Protein AF-A0A5B8N002-F1 (afdb_monomer)

Organism: NCBI:txid1764295

Radius of gyration: 52.12 Å; Cα contacts (8 Å, |Δi|>4): 405; chains: 1; bounding box: 71×88×176 Å

Structure (mmCIF, N/CA/C/O backbone):
data_AF-A0A5B8N002-F1
#
_entry.id   AF-A0A5B8N002-F1
#
loop_
_atom_site.group_PDB
_atom_site.id
_atom_site.type_symbol
_atom_site.label_atom_id
_atom_site.label_alt_id
_atom_site.label_comp_id
_atom_site.label_asym_id
_atom_site.label_entity_id
_atom_site.label_seq_id
_atom_site.pdbx_PDB_ins_code
_atom_site.Cartn_x
_atom_site.Cartn_y
_atom_site.Cartn_z
_atom_site.occupancy
_atom_site.B_iso_or_equiv
_atom_site.auth_seq_id
_atom_site.auth_comp_id
_atom_site.auth_asym_id
_atom_site.auth_atom_id
_atom_site.pdbx_PDB_model_num
ATOM 1 N N . MET A 1 1 ? 6.217 -33.544 -1.790 1.00 34.00 1 MET A N 1
ATOM 2 C CA . MET A 1 1 ? 5.899 -34.114 -0.465 1.00 34.00 1 MET A CA 1
ATOM 3 C C . MET A 1 1 ? 5.416 -32.989 0.432 1.00 34.00 1 MET A C 1
ATOM 5 O O . MET A 1 1 ? 6.091 -31.974 0.515 1.00 34.00 1 MET A O 1
ATOM 9 N N . ARG A 1 2 ? 4.205 -33.131 0.981 1.00 31.27 2 ARG A N 1
ATOM 10 C CA . ARG A 1 2 ? 3.666 -32.315 2.084 1.00 31.27 2 ARG A CA 1
ATOM 11 C C . ARG A 1 2 ? 4.264 -32.797 3.419 1.00 31.27 2 ARG A C 1
ATOM 13 O O . ARG A 1 2 ? 4.851 -33.874 3.424 1.00 31.27 2 ARG A O 1
ATOM 20 N N . PHE A 1 3 ? 3.956 -32.050 4.488 1.00 23.59 3 PHE A N 1
ATOM 21 C CA . PHE A 1 3 ? 4.161 -32.322 5.928 1.00 23.59 3 PHE A CA 1
ATOM 22 C C . PHE A 1 3 ? 5.496 -31.807 6.492 1.00 23.59 3 PHE A C 1
ATOM 24 O O . PHE A 1 3 ? 6.504 -31.888 5.807 1.00 23.59 3 PHE A O 1
ATOM 31 N N . ALA A 1 4 ? 5.596 -31.263 7.709 1.00 26.45 4 ALA A N 1
ATOM 32 C CA . ALA A 1 4 ? 4.639 -30.821 8.732 1.00 26.45 4 ALA A CA 1
ATOM 33 C C . ALA A 1 4 ? 5.404 -29.876 9.690 1.00 26.45 4 ALA A C 1
ATOM 35 O O . ALA A 1 4 ? 6.613 -30.018 9.849 1.00 26.45 4 ALA A O 1
ATOM 36 N N . PHE A 1 5 ? 4.707 -28.921 10.308 1.00 27.31 5 PHE A N 1
ATOM 37 C CA . PHE A 1 5 ? 5.221 -28.111 11.418 1.00 27.31 5 PHE A CA 1
ATOM 38 C C . PHE A 1 5 ? 5.089 -28.916 12.723 1.00 27.31 5 PHE A C 1
ATOM 40 O O . PHE A 1 5 ? 3.996 -29.406 13.006 1.00 27.31 5 PHE A O 1
ATOM 47 N N . MET A 1 6 ? 6.158 -29.015 13.515 1.00 28.42 6 MET A N 1
ATOM 48 C CA . MET A 1 6 ? 6.091 -29.274 14.959 1.00 28.42 6 MET A CA 1
ATOM 49 C C . MET A 1 6 ? 7.160 -28.457 15.691 1.00 28.42 6 MET A C 1
ATOM 51 O O . MET A 1 6 ? 8.273 -28.280 15.200 1.00 28.42 6 MET A O 1
ATOM 55 N N . GLU A 1 7 ? 6.743 -27.935 16.839 1.00 32.84 7 GLU A N 1
ATOM 56 C CA . GLU A 1 7 ? 7.468 -27.116 17.808 1.00 32.84 7 GLU A CA 1
ATOM 57 C C . GLU A 1 7 ? 8.385 -27.959 18.720 1.00 32.84 7 GLU A C 1
ATOM 59 O O . GLU A 1 7 ? 8.072 -29.113 19.000 1.00 32.84 7 GLU A O 1
ATOM 64 N N . GLY A 1 8 ? 9.420 -27.317 19.285 1.00 28.67 8 GLY A N 1
ATOM 65 C CA . GLY A 1 8 ? 9.827 -27.527 20.687 1.00 28.67 8 GLY A CA 1
ATOM 66 C C . GLY A 1 8 ? 11.218 -28.121 20.978 1.00 28.67 8 GLY A C 1
ATOM 67 O O . GLY A 1 8 ? 11.490 -29.250 20.601 1.00 28.67 8 GLY A O 1
ATOM 68 N N . GLY A 1 9 ? 12.024 -27.372 21.751 1.00 27.53 9 GLY A N 1
ATOM 69 C CA . GLY A 1 9 ? 12.661 -27.845 23.000 1.00 27.53 9 GLY A CA 1
ATOM 70 C C . GLY A 1 9 ? 13.941 -28.705 22.976 1.00 27.53 9 GLY A C 1
ATOM 71 O O . GLY A 1 9 ? 13.901 -29.857 22.576 1.00 27.53 9 GLY A O 1
ATOM 72 N N . ASP A 1 10 ? 15.008 -28.115 23.533 1.00 31.02 10 ASP A N 1
ATOM 73 C CA . ASP A 1 10 ? 16.087 -28.628 24.411 1.00 31.02 10 ASP A CA 1
ATOM 74 C C . ASP A 1 10 ? 16.967 -29.871 24.102 1.00 31.02 10 ASP A C 1
ATOM 76 O O . ASP A 1 10 ? 16.504 -30.987 23.900 1.00 31.02 10 ASP A O 1
ATOM 80 N N . LEU A 1 11 ? 18.285 -29.594 24.189 1.00 32.84 11 LEU A N 1
ATOM 81 C CA . LEU A 1 11 ? 19.463 -30.371 24.642 1.00 32.84 11 LEU A CA 1
ATOM 82 C C . LEU A 1 11 ? 19.447 -31.918 24.642 1.00 32.84 11 LEU A C 1
ATOM 84 O O . LEU A 1 11 ? 18.766 -32.526 25.457 1.00 32.84 11 LEU A O 1
ATOM 88 N N . GLU A 1 12 ? 20.381 -32.533 23.896 1.00 31.81 12 GLU A N 1
ATOM 89 C CA . GLU A 1 12 ? 21.581 -33.222 24.438 1.00 31.81 12 GLU A CA 1
ATOM 90 C C . GLU A 1 12 ? 22.532 -33.742 23.327 1.00 31.81 12 GLU A C 1
ATOM 92 O O . GLU A 1 12 ? 22.174 -33.824 22.152 1.00 31.81 12 GLU A O 1
ATOM 97 N N . ASP A 1 13 ? 23.778 -34.017 23.734 1.00 35.78 13 ASP A N 1
ATOM 98 C CA . ASP A 1 13 ? 24.996 -34.330 22.969 1.00 35.78 13 ASP A CA 1
ATOM 99 C C . ASP A 1 13 ? 24.996 -35.637 22.143 1.00 35.78 13 ASP A C 1
ATOM 101 O O . ASP A 1 13 ? 24.411 -36.648 22.524 1.00 35.78 13 ASP A O 1
ATOM 105 N N . GLY A 1 14 ? 25.814 -35.674 21.075 1.00 30.66 14 GLY A N 1
ATOM 106 C CA . GLY A 1 14 ? 26.264 -36.935 20.460 1.00 30.66 14 GLY A CA 1
ATOM 107 C C . GLY A 1 14 ? 26.879 -36.815 19.058 1.00 30.66 14 GLY A C 1
ATOM 108 O O . GLY A 1 14 ? 26.184 -36.565 18.082 1.00 30.66 14 GLY A O 1
ATOM 109 N N . LYS A 1 15 ? 28.198 -37.032 18.957 1.00 35.03 15 LYS A N 1
ATOM 110 C CA . LYS A 1 15 ? 29.024 -37.059 17.730 1.00 35.03 15 LYS A CA 1
ATOM 111 C C . LYS A 1 15 ? 28.633 -38.188 16.758 1.00 35.03 15 LYS A C 1
ATOM 113 O O . LYS A 1 15 ? 28.525 -39.321 17.200 1.00 35.03 15 LYS A O 1
ATOM 118 N N . GLU A 1 16 ? 28.613 -37.918 15.447 1.00 31.89 16 GLU A N 1
ATOM 119 C CA . GLU A 1 16 ? 29.552 -38.482 14.447 1.00 31.89 16 GLU A CA 1
ATOM 120 C C . GLU A 1 16 ? 29.257 -38.015 13.005 1.00 31.89 16 GLU A C 1
ATOM 122 O O . GLU A 1 16 ? 28.157 -37.609 12.644 1.00 31.89 16 GLU A O 1
ATOM 127 N N . SER A 1 17 ? 30.316 -38.013 12.198 1.00 33.34 17 SER A N 1
ATOM 128 C CA . SER A 1 17 ? 30.465 -37.430 10.863 1.00 33.34 17 SER A CA 1
ATOM 129 C C . SER A 1 17 ? 29.854 -38.248 9.716 1.00 33.34 17 SER A C 1
ATOM 131 O O . SER A 1 17 ? 29.983 -39.468 9.726 1.00 33.34 17 SER A O 1
ATOM 133 N N . THR A 1 18 ? 29.381 -37.593 8.641 1.00 31.42 18 THR A N 1
ATOM 134 C CA . THR A 1 18 ? 29.908 -37.744 7.254 1.00 31.42 18 THR A CA 1
ATOM 135 C C . THR A 1 18 ? 29.161 -36.887 6.204 1.00 31.42 18 THR A C 1
ATOM 137 O O . THR A 1 18 ? 27.943 -36.896 6.095 1.00 31.42 18 THR A O 1
ATOM 140 N N . SER A 1 19 ? 29.958 -36.164 5.404 1.00 31.11 19 SER A N 1
ATOM 141 C CA . SER A 1 19 ? 29.782 -35.752 3.992 1.00 31.11 19 SER A CA 1
ATOM 142 C C . SER A 1 19 ? 28.485 -35.083 3.471 1.00 31.11 19 SER A C 1
ATOM 144 O O . SER A 1 19 ? 27.530 -35.744 3.085 1.00 31.11 19 SER A O 1
ATOM 146 N N . GLY A 1 20 ? 28.589 -33.774 3.191 1.00 31.12 20 GLY A N 1
ATOM 147 C CA . GLY A 1 20 ? 28.638 -33.267 1.805 1.00 31.12 20 GLY A CA 1
ATOM 148 C C . GLY A 1 20 ? 27.336 -32.943 1.051 1.00 31.12 20 GLY A C 1
ATOM 149 O O . GLY A 1 20 ? 26.877 -33.755 0.254 1.00 31.12 20 GLY A O 1
ATOM 150 N N . ARG A 1 21 ? 26.859 -31.689 1.166 1.00 32.09 21 ARG A N 1
ATOM 151 C CA . ARG A 1 21 ? 26.373 -30.780 0.085 1.00 32.09 21 ARG A CA 1
ATOM 152 C C . ARG A 1 21 ? 25.962 -29.423 0.701 1.00 32.09 21 ARG A C 1
ATOM 154 O O . ARG A 1 21 ? 25.448 -29.422 1.815 1.00 32.09 21 ARG A O 1
ATOM 161 N N . PRO A 1 22 ? 26.177 -28.273 0.031 1.00 35.25 22 PRO A N 1
ATOM 162 C CA . PRO A 1 22 ? 25.947 -26.964 0.641 1.00 35.25 22 PRO A CA 1
ATOM 163 C C . PRO A 1 22 ? 24.453 -26.614 0.650 1.00 35.25 22 PRO A C 1
ATOM 165 O O . PRO A 1 22 ? 23.817 -26.517 -0.401 1.00 35.25 22 PRO A O 1
ATOM 168 N N . ALA A 1 23 ? 23.900 -26.421 1.846 1.00 35.56 23 ALA A N 1
ATOM 169 C CA . ALA A 1 23 ? 22.591 -25.820 2.055 1.00 35.56 23 ALA A CA 1
ATOM 170 C C . ALA A 1 23 ? 22.709 -24.295 1.893 1.00 35.56 23 ALA A C 1
ATOM 172 O O . ALA A 1 23 ? 23.536 -23.659 2.542 1.00 35.56 23 ALA A O 1
ATOM 173 N N . TYR A 1 24 ? 21.896 -23.707 1.015 1.00 39.19 24 TYR A N 1
ATOM 174 C CA . TYR A 1 24 ? 21.648 -22.267 1.032 1.00 39.19 24 TYR A CA 1
ATOM 175 C C . TYR A 1 24 ? 20.737 -21.965 2.224 1.00 39.19 24 TYR A C 1
ATOM 177 O O . TYR A 1 24 ? 19.593 -22.419 2.256 1.00 39.19 24 TYR A O 1
ATOM 185 N N . GLU A 1 25 ? 21.250 -21.215 3.196 1.00 34.81 25 GLU A N 1
ATOM 186 C CA . GLU A 1 25 ? 20.459 -20.712 4.315 1.00 34.81 25 GLU A CA 1
ATOM 187 C C . GLU A 1 25 ? 19.407 -19.697 3.829 1.00 34.81 25 GLU A C 1
ATOM 189 O O . GLU A 1 25 ? 19.720 -18.810 3.023 1.00 34.81 25 GLU A O 1
ATOM 194 N N . PRO A 1 26 ? 18.154 -19.779 4.308 1.00 35.16 26 PRO A N 1
ATOM 195 C CA . PRO A 1 26 ? 17.183 -18.715 4.118 1.00 35.16 26 PRO A CA 1
ATOM 196 C C . PRO A 1 26 ? 17.608 -17.473 4.913 1.00 35.16 26 PRO A C 1
ATOM 198 O O . PRO A 1 26 ? 17.851 -17.521 6.115 1.00 35.16 26 PRO A O 1
ATOM 201 N N . PHE A 1 27 ? 17.680 -16.342 4.216 1.00 39.09 27 PHE A N 1
ATOM 202 C CA . PHE A 1 27 ? 18.045 -15.037 4.762 1.00 39.09 27 PHE A CA 1
ATOM 203 C C . PHE A 1 27 ? 17.008 -14.581 5.811 1.00 39.09 27 PHE A C 1
ATOM 205 O O . PHE A 1 27 ? 15.900 -14.174 5.456 1.00 39.09 27 PHE A O 1
ATOM 212 N N . VAL A 1 28 ? 17.361 -14.628 7.101 1.00 32.41 28 VAL A N 1
ATOM 213 C CA . VAL A 1 28 ? 16.578 -14.059 8.212 1.00 32.41 28 VAL A CA 1
ATOM 214 C C . VAL A 1 28 ? 17.364 -12.885 8.795 1.00 32.41 28 VAL A C 1
ATOM 216 O O . VAL A 1 28 ? 18.458 -13.066 9.318 1.00 32.41 28 VAL A O 1
ATOM 219 N N . PHE A 1 29 ? 16.821 -11.668 8.706 1.00 41.75 29 PHE A N 1
ATOM 220 C CA . PHE A 1 29 ? 17.367 -10.510 9.417 1.00 41.75 29 PHE A CA 1
ATOM 221 C C . PHE A 1 29 ? 16.562 -10.254 10.689 1.00 41.75 29 PHE A C 1
ATOM 223 O O . PHE A 1 29 ? 15.415 -9.813 10.625 1.00 41.75 29 PHE A O 1
ATOM 230 N N . THR A 1 30 ? 17.194 -10.464 11.840 1.00 33.59 30 THR A N 1
ATOM 231 C CA . THR A 1 30 ? 16.801 -9.849 13.110 1.00 33.59 30 THR A CA 1
ATOM 232 C C . THR A 1 30 ? 17.350 -8.424 13.155 1.00 33.59 30 THR A C 1
ATOM 234 O O . THR A 1 30 ? 18.553 -8.204 13.000 1.00 33.59 30 THR A O 1
ATOM 237 N N . VAL A 1 31 ? 16.470 -7.443 13.350 1.00 34.72 31 VAL A N 1
ATOM 238 C CA . VAL A 1 31 ? 16.859 -6.061 13.650 1.00 34.72 31 VAL A CA 1
ATOM 239 C C . VAL A 1 31 ? 17.322 -6.035 15.105 1.00 34.72 31 VAL A C 1
ATOM 241 O O . VAL A 1 31 ? 16.507 -6.173 16.009 1.00 34.72 31 VAL A O 1
ATOM 244 N N . GLY A 1 32 ? 18.633 -5.925 15.321 1.00 30.08 32 GLY A N 1
ATOM 245 C CA . GLY A 1 32 ? 19.206 -5.727 16.649 1.00 30.08 32 GLY A CA 1
ATOM 246 C C . GLY A 1 32 ? 18.945 -4.307 17.144 1.00 30.08 32 GLY A C 1
ATOM 247 O O . GLY A 1 32 ? 19.257 -3.337 16.451 1.00 30.08 32 GLY A O 1
ATOM 248 N N . GLU A 1 33 ? 18.371 -4.206 18.338 1.00 38.38 33 GLU A N 1
ATOM 249 C CA . GLU A 1 33 ? 18.335 -2.989 19.142 1.00 38.38 33 GLU A CA 1
ATOM 250 C C . GLU A 1 33 ? 19.767 -2.574 19.502 1.00 38.38 33 GLU A C 1
ATOM 252 O O . GLU A 1 33 ? 20.603 -3.411 19.844 1.00 38.38 33 GLU A O 1
ATOM 257 N N . ASN A 1 34 ? 20.059 -1.278 19.407 1.00 39.09 34 ASN A N 1
ATOM 258 C CA . ASN A 1 34 ? 21.349 -0.718 19.795 1.00 39.09 34 ASN A CA 1
ATOM 259 C C . ASN A 1 34 ? 21.190 -0.000 21.151 1.00 39.09 34 ASN A C 1
ATOM 261 O O . ASN A 1 34 ? 20.259 0.802 21.278 1.00 39.09 34 ASN A O 1
ATOM 265 N N . PRO A 1 35 ? 22.054 -0.255 22.152 1.00 47.22 35 PRO A N 1
ATOM 2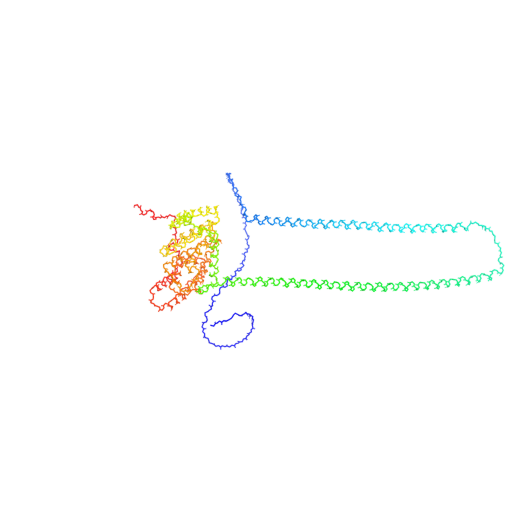66 C CA . PRO A 1 35 ? 21.905 0.288 23.499 1.00 47.22 35 PRO A CA 1
ATOM 267 C C . PRO A 1 35 ? 22.720 1.572 23.754 1.00 47.22 35 PRO A C 1
ATOM 269 O O . PRO A 1 35 ? 23.711 1.832 23.077 1.00 47.22 35 PRO A O 1
ATOM 272 N N . ALA A 1 36 ? 22.314 2.273 24.826 1.00 34.56 36 ALA A N 1
ATOM 273 C CA . ALA A 1 36 ? 23.077 3.180 25.710 1.00 34.56 36 ALA A CA 1
ATOM 274 C C . ALA A 1 36 ? 23.630 4.494 25.100 1.00 34.56 36 ALA A C 1
ATOM 276 O O . ALA A 1 36 ? 24.404 4.493 24.154 1.00 34.56 36 ALA A O 1
ATOM 277 N N . SER A 1 37 ? 23.190 5.691 25.514 1.00 37.47 37 SER A N 1
ATOM 278 C CA . SER A 1 37 ? 23.291 6.385 26.821 1.00 37.47 37 SER A CA 1
ATOM 279 C C . SER A 1 37 ? 24.684 6.922 27.180 1.00 37.47 37 SER A C 1
ATOM 281 O O . SER A 1 37 ? 25.634 6.157 27.315 1.00 37.47 37 SER A O 1
ATOM 283 N N . GLY A 1 38 ? 24.735 8.222 27.480 1.00 30.95 38 GLY A N 1
ATOM 284 C CA . GLY A 1 38 ? 25.812 8.913 28.199 1.00 30.95 38 GLY A CA 1
ATOM 285 C C . GLY A 1 38 ? 26.015 10.332 27.662 1.00 30.95 38 GLY A C 1
ATOM 286 O O . GLY A 1 38 ? 25.889 10.548 26.467 1.00 30.95 38 GLY A O 1
ATOM 287 N N . ALA A 1 39 ? 26.357 11.366 28.417 1.00 32.72 39 ALA A N 1
ATOM 288 C CA . ALA A 1 39 ? 26.311 11.686 29.839 1.00 32.72 39 ALA A CA 1
ATOM 289 C C . ALA A 1 39 ? 26.578 13.206 29.902 1.00 32.72 39 ALA A C 1
ATOM 291 O O . ALA A 1 39 ? 27.254 13.755 29.031 1.00 32.72 39 ALA A O 1
ATOM 292 N N . ALA A 1 40 ? 26.027 13.880 30.910 1.00 37.09 40 ALA A N 1
ATOM 293 C CA . ALA A 1 40 ? 26.194 15.311 31.139 1.00 37.09 40 ALA A CA 1
ATOM 294 C C . ALA A 1 40 ? 27.666 15.724 31.302 1.00 37.09 40 ALA A C 1
ATOM 296 O O . ALA A 1 40 ? 28.450 14.996 31.913 1.00 37.09 40 ALA A O 1
ATOM 297 N N . LYS A 1 41 ? 27.998 16.943 30.860 1.00 36.00 41 LYS A N 1
ATOM 298 C CA . LYS A 1 41 ? 28.980 17.793 31.537 1.00 36.00 41 LYS A CA 1
ATOM 299 C C . LYS A 1 41 ? 28.711 19.275 31.298 1.00 36.00 41 LYS A C 1
ATOM 301 O O . LYS A 1 41 ? 28.222 19.697 30.257 1.00 36.00 41 LYS A O 1
ATOM 306 N N . ASP A 1 42 ? 29.030 19.979 32.363 1.00 35.12 42 ASP A N 1
ATOM 307 C CA . ASP A 1 42 ? 28.709 21.325 32.786 1.00 35.12 42 ASP A CA 1
ATOM 308 C C . ASP A 1 42 ? 29.911 22.248 32.525 1.00 35.12 42 ASP A C 1
ATOM 310 O O . ASP A 1 42 ? 31.036 21.842 32.807 1.00 35.12 42 ASP A O 1
ATO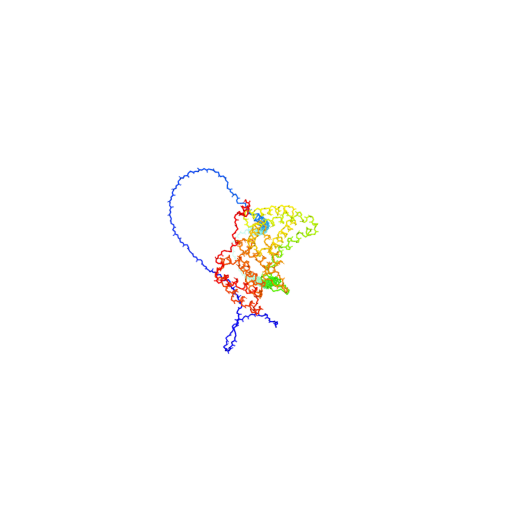M 314 N N . THR A 1 43 ? 29.664 23.442 31.979 1.00 36.47 43 THR A N 1
ATOM 315 C CA . THR A 1 43 ? 30.477 24.683 31.984 1.00 36.47 43 THR A CA 1
ATOM 316 C C . THR A 1 43 ? 29.599 25.729 31.278 1.00 36.47 43 THR A C 1
ATOM 318 O O . THR A 1 43 ? 29.094 25.439 30.201 1.00 36.47 43 THR A O 1
ATOM 321 N N . GLY A 1 44 ? 29.316 26.945 31.730 1.00 31.00 44 GLY A N 1
ATOM 322 C CA . GLY A 1 44 ? 30.004 27.841 32.645 1.00 31.00 44 GLY A CA 1
ATOM 323 C C . GLY A 1 44 ? 29.955 29.244 32.015 1.00 31.00 44 GLY A C 1
ATOM 324 O O . GLY A 1 44 ? 30.567 29.456 30.981 1.00 31.00 44 GLY A O 1
ATOM 325 N N . VAL A 1 45 ? 29.183 30.144 32.636 1.00 36.09 45 VAL A N 1
ATOM 326 C CA . VAL A 1 45 ? 29.318 31.619 32.726 1.00 36.09 45 VAL A CA 1
ATOM 327 C C . VAL A 1 45 ? 29.674 32.439 31.466 1.00 36.09 45 VAL A C 1
ATOM 329 O O . VAL A 1 45 ? 30.776 32.365 30.936 1.00 36.09 45 VAL A O 1
ATOM 332 N N . GLY A 1 46 ? 28.794 33.389 31.120 1.00 32.94 46 GLY A N 1
ATOM 333 C CA . GLY A 1 46 ? 29.104 34.528 30.247 1.00 32.94 46 GLY A CA 1
ATOM 334 C C . GLY A 1 46 ? 28.031 35.620 30.304 1.00 32.94 46 GLY A C 1
ATOM 335 O O . GLY A 1 46 ? 27.029 35.541 29.603 1.00 32.94 46 GLY A O 1
ATOM 336 N N . LEU A 1 47 ? 28.244 36.614 31.171 1.00 36.84 47 LEU A N 1
ATOM 337 C CA . LEU A 1 47 ? 27.515 37.888 31.237 1.00 36.84 47 LEU A CA 1
ATOM 338 C C . LEU A 1 47 ? 27.806 38.745 29.994 1.00 36.84 47 LEU A C 1
ATOM 340 O O . LEU A 1 47 ? 28.954 38.823 29.561 1.00 36.84 47 LEU A O 1
ATOM 344 N N . GLY A 1 48 ? 26.792 39.447 29.488 1.00 33.84 48 GLY A N 1
ATOM 345 C CA . GLY A 1 48 ? 26.947 40.461 28.447 1.00 33.84 48 GLY A CA 1
ATOM 346 C C . GLY A 1 48 ? 25.641 41.200 28.177 1.00 33.84 48 GLY A C 1
ATOM 347 O O . GLY A 1 48 ? 24.811 40.728 27.407 1.00 33.84 48 GLY A O 1
ATOM 348 N N . ASP A 1 49 ? 25.474 42.342 28.844 1.00 37.69 49 ASP A N 1
ATOM 349 C CA . ASP A 1 49 ? 24.481 43.374 28.547 1.00 37.69 49 ASP A CA 1
ATOM 350 C C . ASP A 1 49 ? 24.640 43.889 27.108 1.00 37.69 49 ASP A C 1
ATOM 352 O O . ASP A 1 49 ? 25.736 44.303 26.736 1.00 37.69 49 ASP A O 1
ATOM 356 N N . ASP A 1 50 ? 23.546 44.005 26.349 1.00 39.03 50 ASP A N 1
ATOM 357 C CA . ASP A 1 50 ? 23.407 45.154 25.452 1.00 39.03 50 ASP A CA 1
ATOM 358 C C . ASP A 1 50 ? 21.941 45.555 25.230 1.00 39.03 50 ASP A C 1
ATOM 360 O O . ASP A 1 50 ? 21.044 44.742 24.991 1.00 39.03 50 ASP A O 1
ATOM 364 N N . LYS A 1 51 ? 21.710 46.861 25.348 1.00 38.12 51 LYS A N 1
ATOM 365 C CA . LYS A 1 51 ? 20.429 47.552 25.239 1.00 38.12 51 LYS A CA 1
ATOM 366 C C . LYS A 1 51 ? 20.327 48.158 23.845 1.00 38.12 51 LYS A C 1
ATOM 368 O O . LYS A 1 51 ? 20.994 49.148 23.570 1.00 38.12 51 LYS A O 1
ATOM 373 N N . SER A 1 52 ? 19.361 47.739 23.027 1.00 35.91 52 SER A N 1
ATOM 374 C CA . SER A 1 52 ? 18.785 48.666 22.041 1.00 35.91 52 SER A CA 1
ATOM 375 C C . SER A 1 52 ? 17.354 48.316 21.597 1.00 35.91 52 SER A C 1
ATOM 377 O O . SER A 1 52 ? 17.076 47.294 20.991 1.00 35.91 52 SER A O 1
ATOM 379 N N . LYS A 1 53 ? 16.452 49.243 21.955 1.00 36.34 53 LYS A N 1
ATOM 380 C CA . LYS A 1 53 ? 15.318 49.821 21.200 1.00 36.34 53 LYS A CA 1
ATOM 381 C C . LYS A 1 53 ? 14.310 48.894 20.476 1.00 36.34 53 LYS A C 1
ATOM 383 O O . LYS A 1 53 ? 14.600 48.259 19.475 1.00 36.34 53 LYS A O 1
ATOM 388 N N . ARG A 1 54 ? 13.055 48.981 20.953 1.00 39.44 54 ARG A N 1
ATOM 389 C CA . ARG A 1 54 ? 11.789 48.479 20.359 1.00 39.44 54 ARG A CA 1
ATOM 390 C C . ARG A 1 54 ? 11.433 49.199 19.028 1.00 39.44 54 ARG A C 1
ATOM 392 O O . ARG A 1 54 ? 11.996 50.268 18.787 1.00 39.44 54 ARG A O 1
ATOM 399 N N . PRO A 1 55 ? 10.447 48.715 18.230 1.00 48.56 55 PRO A N 1
ATOM 400 C CA . PRO A 1 55 ? 9.027 48.956 18.546 1.00 48.56 55 PRO A CA 1
ATOM 401 C C . PRO A 1 55 ? 8.047 47.777 18.323 1.00 48.56 55 PRO A C 1
ATOM 403 O O . PRO A 1 55 ? 8.340 46.754 17.723 1.00 48.56 55 PRO A O 1
ATOM 406 N N . PHE A 1 56 ? 6.867 48.006 18.900 1.00 37.06 56 PHE A N 1
ATOM 407 C CA . PHE A 1 56 ? 5.588 47.289 18.957 1.00 37.06 56 PHE A CA 1
ATOM 408 C C . PHE A 1 56 ? 4.990 46.726 17.644 1.00 37.06 56 PHE A C 1
ATOM 410 O O . PHE A 1 56 ? 5.000 47.423 16.637 1.00 37.06 56 PHE A O 1
ATOM 417 N N . PHE A 1 57 ? 4.370 45.535 17.750 1.00 36.78 57 PHE A N 1
ATOM 418 C CA . PHE A 1 57 ? 3.041 45.026 17.292 1.00 36.78 57 PHE A CA 1
ATOM 419 C C . PHE A 1 57 ? 3.207 43.494 17.129 1.00 36.78 57 PHE A C 1
ATOM 421 O O . PHE A 1 57 ? 4.096 43.052 16.420 1.00 36.78 57 PHE A O 1
ATOM 428 N N . GLY A 1 58 ? 2.554 42.599 17.875 1.00 32.81 58 GLY A N 1
ATOM 429 C CA . GLY A 1 58 ? 1.109 42.413 17.994 1.00 32.81 58 GLY A CA 1
ATOM 430 C C . GLY A 1 58 ? 0.708 41.178 17.170 1.00 32.81 58 GLY A C 1
ATOM 431 O O . GLY A 1 58 ? 0.537 41.300 15.966 1.00 32.81 58 GLY A O 1
ATOM 432 N N . GLY A 1 59 ? 0.584 40.001 17.802 1.00 31.83 59 GLY A N 1
ATOM 433 C CA . GLY A 1 59 ? 0.111 38.779 17.130 1.00 31.83 59 GLY A CA 1
ATOM 434 C C . GLY A 1 59 ? 0.647 37.476 17.727 1.00 31.83 59 GLY A C 1
ATOM 435 O O . GLY A 1 59 ? 1.387 36.759 17.068 1.00 31.83 59 GLY A O 1
ATOM 436 N N . GLY A 1 60 ? 0.306 37.177 18.984 1.00 33.47 60 GLY A N 1
ATOM 437 C CA . GLY A 1 60 ? 0.544 35.853 19.559 1.00 33.47 60 GLY A CA 1
ATOM 438 C C . GLY A 1 60 ? -0.404 34.840 18.924 1.00 33.47 60 GLY A C 1
ATOM 439 O O . GLY A 1 60 ? -1.609 34.887 19.166 1.00 33.47 60 GLY A O 1
ATOM 440 N N . GLU A 1 61 ? 0.136 33.954 18.093 1.00 37.78 61 GLU A N 1
ATOM 441 C CA . GLU A 1 61 ? -0.600 32.849 17.490 1.00 37.78 61 GLU A CA 1
ATOM 442 C C . GLU A 1 61 ? -0.971 31.842 18.588 1.00 37.78 61 GLU A C 1
ATOM 444 O O . GLU A 1 61 ? -0.141 31.118 19.140 1.00 37.78 61 GLU A O 1
ATOM 449 N N . VAL A 1 62 ? -2.249 31.863 18.958 1.00 41.91 62 VAL A N 1
ATOM 450 C CA . VAL A 1 62 ? -2.874 30.899 19.857 1.00 41.91 62 VAL A CA 1
ATOM 451 C C . VAL A 1 62 ? -2.816 29.534 19.177 1.00 41.91 62 VAL A C 1
ATOM 453 O O . VAL A 1 62 ? -3.533 29.286 18.207 1.00 41.91 62 VAL A O 1
ATOM 456 N N . LEU A 1 63 ? -1.970 28.642 19.697 1.00 41.94 63 LEU A N 1
ATOM 457 C CA . LEU A 1 63 ? -1.974 27.219 19.366 1.00 41.94 63 LEU A CA 1
ATOM 458 C C . LEU A 1 63 ? -3.384 26.663 19.597 1.00 41.94 63 LEU A C 1
ATOM 460 O O . LEU A 1 63 ? -3.810 26.433 20.729 1.00 41.94 63 LEU A O 1
ATOM 464 N N . SER A 1 64 ? -4.125 26.490 18.505 1.00 47.94 64 SER A N 1
ATOM 465 C CA . SER A 1 64 ? -5.467 25.921 18.517 1.00 47.94 64 SER A CA 1
ATOM 466 C C . SER A 1 64 ? -5.381 24.447 18.934 1.00 47.94 64 SER A C 1
ATOM 468 O O . SER A 1 64 ? -4.716 23.657 18.257 1.00 47.94 64 SER A O 1
ATOM 470 N N . PRO A 1 65 ? -6.012 24.038 20.048 1.00 44.81 65 PRO A N 1
ATOM 471 C CA . PRO A 1 65 ? -5.913 22.670 20.522 1.00 44.81 65 PRO A CA 1
ATOM 472 C C . PRO A 1 65 ? -6.699 21.730 19.606 1.00 44.81 65 PRO A C 1
ATOM 474 O O . PRO A 1 65 ? -7.902 21.892 19.375 1.00 44.81 65 PRO A O 1
ATOM 477 N N . ASN A 1 66 ? -5.971 20.728 19.120 1.00 47.78 66 ASN A N 1
ATOM 478 C CA . ASN A 1 66 ? -6.399 19.607 18.295 1.00 47.78 66 ASN A CA 1
ATOM 479 C C . ASN A 1 66 ? -7.823 19.104 18.665 1.00 47.78 66 ASN A C 1
ATOM 481 O O . ASN A 1 66 ? -8.045 18.654 19.795 1.00 47.78 66 ASN A O 1
ATOM 485 N N . PRO A 1 67 ? -8.808 19.137 17.743 1.00 53.66 67 PRO A N 1
ATOM 486 C CA . PRO A 1 67 ? -10.207 18.811 18.040 1.00 53.66 67 PRO A CA 1
ATOM 487 C C . PRO A 1 67 ? -10.451 17.336 18.401 1.00 53.66 67 PRO A C 1
ATOM 489 O O . PRO A 1 67 ? -11.527 17.006 18.902 1.00 53.66 67 PRO A O 1
ATOM 492 N N . ARG A 1 68 ? -9.465 16.446 18.206 1.00 47.78 68 ARG A N 1
ATOM 493 C CA . ARG A 1 68 ? -9.534 15.061 18.704 1.00 47.78 68 ARG A CA 1
ATOM 494 C C . ARG A 1 68 ? -9.332 14.957 20.217 1.00 47.78 68 ARG A C 1
ATOM 496 O O . ARG A 1 68 ? -10.062 14.202 20.849 1.00 47.78 68 ARG A O 1
ATOM 503 N N . GLY A 1 69 ? -8.471 15.793 20.800 1.00 53.66 69 GLY A N 1
ATOM 504 C CA . GLY A 1 69 ? -8.248 15.816 22.248 1.00 53.66 69 GLY A CA 1
ATOM 505 C C . GLY A 1 69 ? -9.467 16.312 23.025 1.00 53.66 69 GLY A C 1
ATOM 506 O O . GLY A 1 69 ? -9.779 15.776 24.076 1.00 53.66 69 GLY A O 1
ATOM 507 N N . LYS A 1 70 ? -10.239 17.267 22.482 1.00 59.22 70 LYS A N 1
ATOM 508 C CA . LYS A 1 70 ? -11.420 1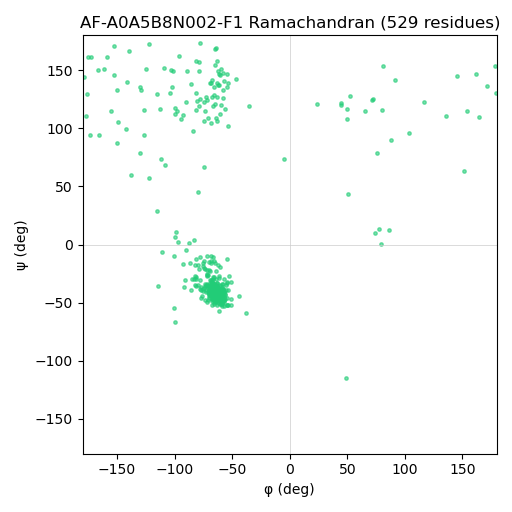7.821 23.177 1.00 59.22 70 LYS A CA 1
ATOM 509 C C . LYS A 1 70 ? -12.523 16.794 23.426 1.00 59.22 70 LYS A C 1
ATOM 511 O O . LYS A 1 70 ? -13.230 16.895 24.422 1.00 59.22 70 LYS A O 1
ATOM 516 N N . ARG A 1 71 ? -12.698 15.825 22.523 1.00 66.75 71 ARG A N 1
ATOM 517 C CA . ARG A 1 71 ? -13.765 14.821 22.638 1.00 66.75 71 ARG A CA 1
ATOM 518 C C . ARG A 1 71 ? -13.389 13.683 23.584 1.00 66.75 71 ARG A C 1
ATOM 520 O O . ARG A 1 71 ? -14.279 13.108 24.199 1.00 66.75 71 ARG A O 1
ATOM 527 N N . GLU A 1 72 ? -12.100 13.377 23.698 1.00 68.12 72 GLU A N 1
ATOM 528 C CA . GLU A 1 72 ? -11.573 12.442 24.697 1.00 68.12 72 GLU A CA 1
ATOM 529 C C . GLU A 1 72 ? -11.518 13.098 26.079 1.00 68.12 72 GLU A C 1
ATOM 531 O O . GLU A 1 72 ? -12.072 12.528 27.013 1.00 68.12 72 GLU A O 1
ATOM 536 N N . LEU A 1 73 ? -11.048 14.350 26.186 1.00 67.81 73 LEU A N 1
ATOM 537 C CA . LEU A 1 73 ? -11.119 15.120 27.435 1.00 67.81 73 LEU A CA 1
ATOM 538 C C . LEU A 1 73 ? -12.560 15.273 27.932 1.00 67.81 73 LEU A C 1
ATOM 540 O O . LEU A 1 73 ? -12.811 15.151 29.121 1.00 67.81 73 LEU A O 1
ATOM 544 N N . ALA A 1 74 ? -13.527 15.523 27.041 1.00 75.38 74 ALA A N 1
ATOM 545 C CA . ALA A 1 74 ? -14.930 15.628 27.439 1.00 75.38 74 ALA A CA 1
ATOM 546 C C . ALA A 1 74 ? -15.464 14.312 28.026 1.00 75.38 74 ALA A C 1
ATOM 548 O O . ALA A 1 74 ? -16.203 14.344 29.003 1.00 75.38 74 ALA A O 1
ATOM 549 N N . LYS A 1 75 ? -15.053 13.160 27.475 1.00 78.81 75 LYS A N 1
ATOM 550 C CA . LYS A 1 75 ? -15.421 11.841 28.009 1.00 78.81 75 LYS A CA 1
ATOM 551 C C . LYS A 1 75 ? -14.724 11.538 29.333 1.00 78.81 75 LYS A C 1
ATOM 553 O O . LYS A 1 75 ? -15.344 10.942 30.205 1.00 78.81 75 LYS A O 1
ATOM 558 N N . GLU A 1 76 ? -13.467 11.947 29.496 1.00 72.38 76 GLU A N 1
ATOM 559 C CA . GLU A 1 76 ? -12.741 11.810 30.764 1.00 72.38 76 GLU A CA 1
ATOM 560 C C . GLU A 1 76 ? -13.335 12.703 31.856 1.00 72.38 76 GLU A C 1
ATOM 562 O O . GLU A 1 76 ? -13.538 12.240 32.975 1.00 72.38 76 GLU A O 1
ATOM 567 N N . VAL A 1 77 ? -13.697 13.946 31.525 1.00 79.56 77 VAL A N 1
ATOM 568 C CA . VAL A 1 77 ? -14.382 14.868 32.442 1.00 79.56 77 VAL A CA 1
ATOM 569 C C . VAL A 1 77 ? -15.768 14.336 32.810 1.00 79.56 77 VAL A C 1
ATOM 571 O O . VAL A 1 77 ? -16.126 14.346 33.983 1.00 79.56 77 VAL A O 1
ATOM 574 N N . GLU A 1 78 ? -16.530 13.806 31.850 1.00 83.88 78 GLU A N 1
ATOM 575 C CA . GLU A 1 78 ? -17.843 13.199 32.105 1.00 83.88 78 GLU A CA 1
ATOM 576 C C . GLU A 1 78 ? -17.734 11.928 32.967 1.00 83.88 78 GLU A C 1
ATOM 578 O O . GLU A 1 78 ? -18.520 11.728 33.896 1.00 83.88 78 GLU A O 1
ATOM 583 N N . PHE A 1 79 ? -16.726 11.086 32.714 1.00 81.88 79 PHE A N 1
ATOM 584 C CA . PHE A 1 79 ? -16.437 9.913 33.537 1.00 81.88 79 PHE A CA 1
ATOM 585 C C . PHE A 1 79 ? -16.030 10.309 34.960 1.00 81.88 79 PHE A C 1
ATOM 587 O O . PHE A 1 79 ? -16.528 9.724 35.923 1.00 81.88 79 PHE A O 1
ATOM 594 N N . HIS A 1 80 ? -15.174 11.323 35.106 1.00 76.62 80 HIS A N 1
ATOM 595 C CA . HIS A 1 80 ? -14.736 11.817 36.406 1.00 76.62 80 HIS A CA 1
ATOM 596 C C . HIS A 1 80 ? -15.895 12.437 37.197 1.00 76.62 80 HIS A C 1
ATOM 598 O O . HIS A 1 80 ? -16.060 12.126 38.373 1.00 76.62 80 HIS A O 1
ATOM 604 N N . ASP A 1 81 ? -16.765 13.218 36.553 1.00 82.25 81 ASP A N 1
ATOM 605 C CA . ASP A 1 81 ? -17.945 13.810 37.192 1.00 82.25 81 ASP A CA 1
ATOM 606 C C . ASP A 1 81 ? -18.957 12.731 37.625 1.00 82.25 81 ASP A C 1
ATOM 608 O O . ASP A 1 81 ? -19.508 12.772 38.728 1.00 82.25 81 ASP A O 1
ATOM 612 N N . LYS A 1 82 ? -19.143 11.684 36.808 1.00 81.31 82 LYS A N 1
ATOM 613 C CA . LYS A 1 82 ? -19.970 10.520 37.165 1.00 81.31 82 LYS A CA 1
ATOM 614 C C . LYS A 1 82 ? -19.376 9.723 38.330 1.00 81.31 82 LYS A C 1
ATOM 616 O O . LYS A 1 82 ? -20.115 9.313 39.225 1.00 81.31 82 LYS A O 1
ATOM 621 N N . TYR A 1 83 ? -18.059 9.528 38.342 1.00 77.75 83 TYR A N 1
ATOM 622 C CA . TYR A 1 83 ? -17.342 8.855 39.426 1.00 77.75 83 TYR A CA 1
ATOM 623 C C . TYR A 1 83 ? -17.428 9.647 40.740 1.00 77.75 83 TYR A C 1
ATOM 625 O O . TYR A 1 83 ? -17.732 9.071 41.784 1.00 77.75 83 TYR A O 1
ATOM 633 N N . MET A 1 84 ? -17.259 10.972 40.688 1.00 79.38 84 MET A N 1
ATOM 634 C CA . MET A 1 84 ? -17.379 11.847 41.857 1.00 79.38 84 MET A CA 1
ATOM 635 C C . MET A 1 84 ? -18.809 11.881 42.405 1.00 79.38 84 MET A C 1
ATOM 637 O O . MET A 1 84 ? -18.988 11.786 43.616 1.00 79.38 84 MET A O 1
ATOM 641 N N . LYS A 1 85 ? -19.838 11.916 41.545 1.00 79.31 85 LYS A N 1
ATOM 642 C CA . LYS A 1 85 ? -21.247 11.816 41.974 1.00 79.31 85 LYS A CA 1
ATOM 643 C C . LYS A 1 85 ? -21.565 10.466 42.612 1.00 79.31 85 LYS A C 1
ATOM 645 O O . LYS A 1 85 ? -22.239 10.422 43.639 1.00 79.31 85 LYS A O 1
ATOM 650 N N . MET A 1 86 ? -21.062 9.368 42.052 1.00 75.94 86 MET A N 1
ATOM 651 C CA . MET A 1 86 ? -21.276 8.035 42.620 1.00 75.94 86 MET A CA 1
ATOM 652 C C . MET A 1 86 ? -20.590 7.894 43.986 1.00 75.94 86 MET A C 1
ATOM 654 O O . MET A 1 86 ? -21.224 7.458 44.942 1.00 75.94 86 MET A O 1
ATOM 658 N N . ASN A 1 87 ? -19.342 8.355 44.114 1.00 73.81 87 ASN A N 1
ATOM 659 C CA . ASN A 1 87 ? -18.617 8.334 45.385 1.00 73.81 87 ASN A CA 1
ATOM 660 C C . ASN A 1 87 ? -19.209 9.280 46.432 1.00 73.81 87 ASN A C 1
ATOM 662 O O . ASN A 1 87 ? -19.265 8.911 47.601 1.00 73.81 87 ASN A O 1
ATOM 666 N N . ALA A 1 88 ? -19.689 10.461 46.035 1.00 75.75 88 ALA A N 1
ATOM 667 C CA . ALA A 1 88 ? -20.394 11.361 46.941 1.00 75.75 88 ALA A CA 1
ATOM 668 C C . ALA A 1 88 ? -21.661 10.691 47.486 1.00 75.75 88 ALA A C 1
ATOM 670 O O . ALA A 1 88 ? -21.880 10.708 48.691 1.00 75.75 88 ALA A O 1
ATOM 671 N N . THR A 1 89 ? -22.447 10.034 46.626 1.00 77.94 89 THR A N 1
ATOM 672 C CA . THR A 1 89 ? -23.681 9.343 47.036 1.00 77.94 89 THR A CA 1
ATOM 673 C C . THR A 1 89 ? -23.385 8.204 48.019 1.00 77.94 89 THR A C 1
ATOM 675 O O . THR A 1 89 ? -23.988 8.139 49.084 1.00 77.94 89 THR A O 1
ATOM 678 N N . VAL A 1 90 ? -22.382 7.366 47.726 1.00 76.88 90 VAL A N 1
ATOM 679 C CA . VAL A 1 90 ? -21.938 6.284 48.628 1.00 76.88 90 VAL A CA 1
ATOM 680 C C . VAL A 1 90 ? -21.407 6.837 49.957 1.00 76.88 90 VAL A C 1
ATOM 682 O O . VAL A 1 90 ? -21.661 6.262 51.016 1.00 76.88 90 VAL A O 1
ATOM 685 N N . TRP A 1 91 ? -20.691 7.964 49.928 1.00 75.62 91 TRP A N 1
ATOM 686 C CA . TRP A 1 91 ? -20.180 8.621 51.131 1.00 75.62 91 TRP A CA 1
ATOM 687 C C . TRP A 1 91 ? -21.304 9.221 51.988 1.00 75.62 91 TRP A C 1
ATOM 689 O O . TRP A 1 91 ? -21.301 9.035 53.206 1.00 75.62 91 TRP A O 1
ATOM 699 N N . PHE A 1 92 ? -22.295 9.874 51.370 1.00 69.38 92 PHE A N 1
ATOM 700 C CA . PHE A 1 92 ? -23.472 10.405 52.063 1.00 69.38 92 PHE A CA 1
ATOM 701 C C . PHE A 1 92 ? -24.331 9.289 52.668 1.00 69.38 92 PHE A C 1
ATOM 703 O O . PHE A 1 92 ? -24.683 9.387 53.842 1.00 69.38 92 PHE A O 1
ATOM 710 N N . ASP A 1 93 ? -24.575 8.193 51.944 1.00 77.69 93 ASP A N 1
ATOM 711 C CA . ASP A 1 93 ? -25.315 7.034 52.466 1.00 77.69 93 ASP A CA 1
ATOM 712 C C . ASP A 1 93 ? -24.576 6.359 53.632 1.00 77.69 93 ASP A C 1
ATOM 714 O O . ASP A 1 93 ? -25.184 5.961 54.632 1.00 77.69 93 ASP A O 1
ATOM 718 N N . SER A 1 94 ? -23.245 6.259 53.545 1.00 77.56 94 SER A N 1
ATOM 719 C CA . SER A 1 94 ? -22.427 5.698 54.623 1.00 77.56 94 SER A CA 1
ATOM 720 C C . SER A 1 94 ? -22.409 6.592 55.866 1.00 77.56 94 SER A C 1
ATOM 722 O O . SER A 1 94 ? -22.406 6.072 56.984 1.00 77.56 94 SER A O 1
ATOM 724 N N . ASN A 1 95 ? -22.406 7.918 55.699 1.00 77.75 95 ASN A N 1
ATOM 725 C CA . ASN A 1 95 ? -22.487 8.854 56.819 1.00 77.75 95 ASN A CA 1
ATOM 726 C C . ASN A 1 95 ? -23.887 8.884 57.438 1.00 77.75 95 ASN A C 1
ATOM 728 O O . ASN A 1 95 ? -23.991 8.839 58.661 1.00 77.75 95 ASN A O 1
ATOM 732 N N . ALA A 1 96 ? -24.948 8.851 56.630 1.00 81.44 96 ALA A N 1
ATOM 733 C CA . ALA A 1 96 ? -26.321 8.765 57.121 1.00 81.44 96 ALA A CA 1
ATOM 734 C C . ALA A 1 96 ? -26.544 7.491 57.956 1.00 81.44 96 ALA A C 1
ATOM 736 O O . ALA A 1 96 ? -27.105 7.557 59.050 1.00 81.44 96 ALA A O 1
ATOM 737 N N . ARG A 1 97 ? -26.018 6.339 57.506 1.00 81.00 97 ARG A N 1
ATOM 738 C CA . ARG A 1 97 ? -26.031 5.094 58.298 1.00 81.00 97 ARG A CA 1
ATOM 739 C C . ARG A 1 97 ? -25.229 5.204 59.590 1.00 81.00 97 ARG A C 1
ATOM 741 O O . ARG A 1 97 ? -25.670 4.702 60.619 1.00 81.00 97 ARG A O 1
ATOM 748 N N . ARG A 1 98 ? -24.062 5.855 59.565 1.00 81.25 98 ARG A N 1
ATOM 749 C CA . ARG A 1 98 ? -23.253 6.071 60.774 1.00 81.25 98 ARG A CA 1
ATOM 750 C C . ARG A 1 98 ? -23.986 6.955 61.788 1.00 81.25 98 ARG A C 1
ATOM 752 O O . ARG A 1 98 ? -23.965 6.641 62.973 1.00 81.25 98 ARG A O 1
ATOM 759 N N . GLU A 1 99 ? -24.646 8.019 61.341 1.00 82.69 99 GLU A N 1
ATOM 760 C CA . GLU A 1 99 ? -25.444 8.892 62.211 1.00 82.69 99 GLU A CA 1
ATOM 761 C C . GLU A 1 99 ? -26.683 8.190 62.774 1.00 82.69 99 GLU A C 1
ATOM 763 O O . GLU A 1 99 ? -27.045 8.426 63.926 1.00 82.69 99 GLU A O 1
ATOM 768 N N . GLN A 1 100 ? -27.321 7.319 61.988 1.00 84.75 100 GLN A N 1
ATOM 769 C CA . GLN A 1 100 ? -28.426 6.491 62.463 1.00 84.75 100 GLN A CA 1
ATOM 770 C C . GLN A 1 100 ? -27.957 5.522 63.556 1.00 84.75 100 GLN A C 1
ATOM 772 O O . GLN A 1 100 ? -28.528 5.519 64.642 1.00 84.75 100 GLN A O 1
ATOM 777 N N . LEU A 1 101 ? -26.857 4.797 63.327 1.00 82.75 101 LEU A N 1
ATOM 778 C CA . LEU A 1 101 ? -26.275 3.898 64.330 1.00 82.75 101 LEU A CA 1
ATOM 779 C C . LEU A 1 101 ? -25.851 4.643 65.605 1.00 82.75 101 LEU A C 1
ATOM 781 O O . LEU A 1 101 ? -25.996 4.120 66.704 1.00 82.75 101 LEU A O 1
ATOM 785 N N . GLN A 1 102 ? -25.346 5.876 65.489 1.00 80.81 102 GLN A N 1
ATOM 786 C CA . GLN A 1 102 ? -25.022 6.698 66.660 1.00 80.81 102 GLN A CA 1
ATOM 787 C C . GLN A 1 102 ? -26.261 7.168 67.433 1.00 80.81 102 GLN A C 1
ATOM 789 O O . GLN A 1 102 ? -26.163 7.368 68.644 1.00 80.81 102 GLN A O 1
ATOM 794 N N . ARG A 1 103 ? -27.403 7.367 66.763 1.00 82.75 103 ARG A N 1
ATOM 795 C CA . ARG A 1 103 ? -28.682 7.667 67.424 1.00 82.75 103 ARG A CA 1
ATOM 796 C C . ARG A 1 103 ? -29.232 6.440 68.143 1.00 82.75 103 ARG A C 1
ATOM 798 O O . ARG A 1 103 ? -29.482 6.537 69.337 1.00 82.75 103 ARG A O 1
ATOM 805 N N . GLU A 1 104 ? -29.287 5.298 67.464 1.00 84.62 104 GLU A N 1
ATOM 806 C CA . GLU A 1 104 ? -29.724 4.021 68.048 1.00 84.62 104 GLU A CA 1
ATOM 807 C C . GLU A 1 104 ? -28.859 3.640 69.262 1.00 84.62 104 GLU A C 1
ATOM 809 O O . GLU A 1 104 ? -29.379 3.303 70.320 1.00 84.62 104 GLU A O 1
ATOM 814 N N . LEU A 1 105 ? -27.532 3.798 69.168 1.00 84.00 105 LEU A N 1
ATOM 815 C CA . LEU A 1 105 ? -26.629 3.533 70.293 1.00 84.00 105 LEU A CA 1
ATOM 816 C C . LEU A 1 105 ? -26.889 4.462 71.489 1.00 84.00 105 LEU A C 1
ATOM 818 O O . LEU A 1 105 ? -26.769 4.029 72.631 1.00 84.00 105 LEU A O 1
ATOM 822 N N . LYS A 1 106 ? -27.230 5.736 71.248 1.00 82.12 106 LYS A N 1
ATOM 823 C CA . LYS A 1 106 ? -27.575 6.683 72.320 1.00 82.12 106 LYS A CA 1
ATOM 824 C C . LYS A 1 106 ? -28.914 6.348 72.967 1.00 82.12 106 LYS A C 1
ATOM 826 O O . LYS A 1 106 ? -29.018 6.488 74.178 1.00 82.12 106 LYS A O 1
ATOM 831 N N . GLU A 1 107 ? -29.903 5.922 72.187 1.00 82.81 107 GLU A N 1
ATOM 832 C CA . GLU A 1 107 ? -31.211 5.500 72.702 1.00 82.81 107 GLU A CA 1
ATOM 833 C C . GLU A 1 107 ? -31.072 4.273 73.607 1.00 82.81 107 GLU A C 1
ATOM 835 O O . GLU A 1 107 ? -31.506 4.327 74.755 1.00 82.81 107 GLU A O 1
ATOM 840 N N . VAL A 1 108 ? -30.337 3.244 73.168 1.00 83.25 108 VAL A N 1
ATOM 841 C CA . VAL A 1 108 ? -30.059 2.048 73.986 1.00 83.25 108 VAL A CA 1
ATOM 842 C C . VAL A 1 108 ? -29.334 2.412 75.287 1.00 83.25 108 VAL A C 1
ATOM 844 O O . VAL A 1 108 ? -29.702 1.938 76.357 1.00 83.25 108 VAL A O 1
ATOM 847 N N . LEU A 1 109 ? -28.343 3.309 75.232 1.00 77.75 109 LEU A N 1
ATOM 848 C CA . LEU A 1 109 ? -27.630 3.768 76.432 1.00 77.75 109 LEU A CA 1
ATOM 849 C C . LEU A 1 109 ? -28.541 4.531 77.406 1.00 77.75 109 LEU A C 1
ATOM 851 O O . LEU A 1 109 ? -28.350 4.449 78.621 1.00 77.75 109 LEU A O 1
ATOM 855 N N . VAL A 1 110 ? -29.516 5.291 76.902 1.00 79.12 110 VAL A N 1
ATOM 856 C CA . VAL A 1 110 ? -30.497 5.991 77.743 1.00 79.12 110 VAL A CA 1
ATOM 857 C C . VAL A 1 110 ? -31.460 4.995 78.390 1.00 79.12 110 VAL A C 1
ATOM 859 O O . VAL A 1 110 ? -31.696 5.105 79.590 1.00 79.12 110 VAL A O 1
ATOM 862 N N . GLU A 1 111 ? -31.945 3.997 77.650 1.00 77.44 111 GLU A N 1
ATOM 863 C CA . GLU A 1 111 ? -32.818 2.947 78.190 1.00 77.44 111 GLU A CA 1
ATOM 864 C C . GLU A 1 111 ? -32.106 2.121 79.271 1.00 77.44 111 GLU A C 1
ATOM 866 O O . GLU A 1 111 ? -32.594 2.034 80.399 1.00 77.44 111 GLU A O 1
ATOM 871 N N . GLU A 1 112 ? -30.893 1.627 79.000 1.00 76.94 112 GLU A N 1
ATOM 872 C CA . GLU A 1 112 ? -30.118 0.858 79.985 1.00 76.94 112 GLU A CA 1
ATOM 873 C C . GLU A 1 112 ? -29.785 1.684 81.237 1.00 76.94 112 GLU A C 1
ATOM 875 O O . GLU A 1 112 ? -29.850 1.187 82.363 1.00 76.94 112 GLU A O 1
ATOM 880 N N . THR A 1 113 ? -29.459 2.973 81.085 1.00 72.25 113 THR A N 1
ATOM 881 C CA . THR A 1 113 ? -29.191 3.832 82.251 1.00 72.25 113 THR A CA 1
ATOM 882 C C . THR A 1 113 ? -30.452 4.177 83.040 1.00 72.25 113 THR A C 1
ATOM 884 O O . THR A 1 113 ? -30.358 4.435 84.245 1.00 72.25 113 THR A O 1
ATOM 887 N N . GLN A 1 114 ? -31.626 4.166 82.411 1.00 71.44 114 GLN A N 1
ATOM 888 C CA . GLN A 1 114 ? -32.906 4.378 83.079 1.00 71.44 114 GLN A CA 1
ATOM 889 C C . GLN A 1 114 ? -33.356 3.121 83.844 1.00 71.44 114 GLN A C 1
ATOM 891 O O . GLN A 1 114 ? -33.811 3.251 84.983 1.00 71.44 114 GLN A O 1
ATOM 896 N N . ASP A 1 115 ? -33.099 1.928 83.305 1.00 71.75 115 ASP A N 1
ATOM 897 C CA . ASP A 1 115 ? -33.341 0.638 83.973 1.00 71.75 115 ASP A CA 1
ATOM 898 C C . ASP A 1 115 ? -32.390 0.384 85.150 1.00 71.75 115 ASP A C 1
ATOM 900 O O . ASP A 1 115 ? -32.784 -0.116 86.211 1.00 71.75 115 ASP A O 1
ATOM 904 N N . VAL A 1 116 ? -31.126 0.795 85.023 1.00 68.00 116 VAL A N 1
ATOM 905 C CA . VAL A 1 116 ? -30.180 0.744 86.145 1.00 68.00 116 VAL A CA 1
ATOM 906 C C . VAL A 1 116 ? -30.588 1.738 87.235 1.00 68.00 116 VAL A C 1
ATOM 908 O O . VAL A 1 116 ? -30.529 1.409 88.419 1.00 68.00 116 VAL A O 1
ATOM 911 N N . LYS A 1 117 ? -31.060 2.939 86.873 1.00 70.94 117 LYS A N 1
ATOM 912 C CA . LYS A 1 117 ? -31.556 3.921 87.850 1.00 70.94 117 LYS A CA 1
ATOM 913 C C . LYS A 1 117 ? -32.801 3.431 88.585 1.00 70.94 117 LYS A C 1
ATOM 915 O O . LYS A 1 117 ? -32.856 3.589 89.801 1.00 70.94 117 LYS A O 1
ATOM 920 N N . SER A 1 118 ? -33.771 2.841 87.888 1.00 71.31 118 SER A N 1
ATOM 921 C CA . SER A 1 118 ? -34.987 2.300 88.512 1.00 71.31 118 SER A CA 1
ATOM 922 C C . SER A 1 118 ? -34.664 1.135 89.454 1.00 71.31 118 SER A C 1
ATOM 924 O O . SER A 1 118 ? -35.182 1.082 90.571 1.00 71.31 118 SER A O 1
ATOM 926 N N . SER A 1 119 ? -33.709 0.281 89.074 1.00 71.31 119 SER A N 1
ATOM 927 C CA . SER A 1 119 ? -33.195 -0.792 89.931 1.00 71.31 119 SER A CA 1
ATOM 928 C C . SER A 1 119 ? -32.483 -0.250 91.177 1.00 71.31 119 SER A C 1
ATOM 930 O O . SER A 1 119 ? -32.717 -0.734 92.283 1.00 71.31 119 SER A O 1
ATOM 932 N N . ILE A 1 120 ? -31.655 0.792 91.029 1.00 68.25 120 ILE A N 1
ATOM 933 C CA . ILE A 1 120 ? -30.983 1.452 92.161 1.00 68.25 120 ILE A CA 1
ATOM 934 C C . ILE A 1 120 ? -32.009 2.091 93.107 1.00 68.25 120 ILE A C 1
ATOM 936 O O . ILE A 1 120 ? -31.888 1.929 94.319 1.00 68.25 120 ILE A O 1
ATOM 940 N N . PHE A 1 121 ? -33.036 2.764 92.577 1.00 67.69 121 PHE A N 1
ATOM 941 C CA . PHE A 1 121 ? -34.108 3.353 93.385 1.00 67.69 121 PHE A CA 1
ATOM 942 C C . PHE A 1 121 ? -34.890 2.293 94.174 1.00 67.69 121 PHE A C 1
ATOM 944 O O . PHE A 1 121 ? -35.122 2.485 95.364 1.00 67.69 121 PHE A O 1
ATOM 951 N N . SER A 1 122 ? -35.209 1.148 93.563 1.00 71.75 122 SER A N 1
ATOM 952 C CA . SER A 1 122 ? -35.889 0.041 94.253 1.00 71.75 122 SER A CA 1
ATOM 953 C C . SER A 1 122 ? -35.056 -0.536 95.405 1.00 71.75 122 SER A C 1
ATOM 955 O O . SER A 1 122 ? -35.575 -0.783 96.494 1.00 71.75 122 SER A O 1
ATOM 957 N N . VAL A 1 123 ? -33.743 -0.700 95.208 1.00 69.50 123 VAL A N 1
ATOM 958 C CA . VAL A 1 123 ? -32.833 -1.175 96.265 1.00 69.50 123 VAL A CA 1
ATOM 959 C C . VAL A 1 123 ? -32.691 -0.141 97.389 1.00 69.50 123 VAL A C 1
ATOM 961 O O . VAL A 1 123 ? -32.591 -0.507 98.563 1.00 69.50 123 VAL A O 1
ATOM 964 N N . GLN A 1 124 ? -32.705 1.150 97.055 1.00 64.81 124 GLN A N 1
ATOM 965 C CA . GLN A 1 124 ? -32.655 2.239 98.030 1.00 64.81 124 GLN A CA 1
ATOM 966 C C . GLN A 1 124 ? -33.924 2.276 98.900 1.00 64.81 124 GLN A C 1
ATOM 968 O O . GLN A 1 124 ? -33.822 2.370 100.121 1.00 64.81 124 GLN A O 1
ATOM 973 N N . GLU A 1 125 ? -35.099 2.107 98.291 1.00 72.81 125 GLU A N 1
ATOM 974 C CA . GLU A 1 125 ? -36.393 2.058 98.982 1.00 72.81 125 GLU A CA 1
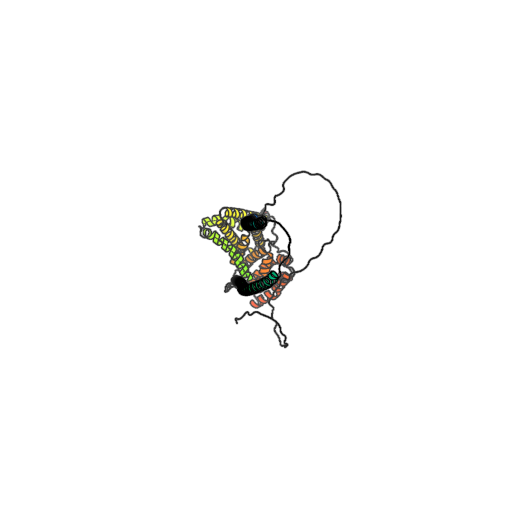ATOM 975 C C . GLU A 1 125 ? -36.494 0.831 99.905 1.00 72.81 125 GLU A C 1
ATOM 977 O O . GLU A 1 125 ? -36.887 0.940 101.068 1.00 72.81 125 GLU A O 1
ATOM 982 N N . GLN A 1 126 ? -36.020 -0.337 99.452 1.00 68.00 126 GLN A N 1
ATOM 983 C CA . GLN A 1 126 ? -35.911 -1.527 100.306 1.00 68.00 126 GLN A CA 1
ATOM 984 C C . GLN A 1 126 ? -34.986 -1.287 101.506 1.00 68.00 126 GLN A C 1
ATOM 986 O O . GLN A 1 126 ? -35.299 -1.695 102.625 1.00 68.00 126 GLN A O 1
ATOM 991 N N . LYS A 1 127 ? -33.858 -0.597 101.301 1.00 72.62 127 LYS A N 1
ATOM 992 C CA . LYS A 1 127 ? -32.919 -0.254 102.375 1.00 72.62 127 LYS A CA 1
ATOM 993 C C . LYS A 1 127 ? -33.544 0.686 103.409 1.00 72.62 127 LYS A C 1
ATOM 995 O O . LYS A 1 127 ? -33.330 0.477 104.602 1.00 72.62 127 LYS A O 1
ATOM 1000 N N . GLU A 1 128 ? -34.309 1.683 102.976 1.00 72.12 128 GLU A N 1
ATOM 1001 C CA . GLU A 1 128 ? -35.033 2.596 103.871 1.00 72.12 128 GLU A CA 1
ATOM 1002 C C . GLU A 1 128 ? -36.115 1.850 104.663 1.00 72.12 128 GLU A C 1
ATOM 1004 O O . GLU A 1 128 ? -36.187 1.989 105.884 1.00 72.12 128 GLU A O 1
ATOM 1009 N N . THR A 1 129 ? -36.843 0.938 104.012 1.00 70.50 129 THR A N 1
ATOM 1010 C CA . THR A 1 129 ? -37.842 0.076 104.667 1.00 70.50 129 THR A CA 1
ATOM 1011 C C . THR A 1 129 ? -37.210 -0.795 105.767 1.00 70.50 129 THR A C 1
ATOM 1013 O O . THR A 1 129 ? -37.710 -0.855 106.891 1.00 70.50 129 THR A O 1
ATOM 1016 N N . TYR A 1 130 ? -36.050 -1.408 105.495 1.00 67.50 130 TYR A N 1
ATOM 1017 C CA . TYR A 1 130 ? -35.294 -2.180 106.491 1.00 67.50 130 TYR A CA 1
ATOM 1018 C C . TYR A 1 130 ? -34.763 -1.316 107.647 1.00 67.50 130 TYR A C 1
ATOM 1020 O O . TYR A 1 130 ? -34.718 -1.765 108.796 1.00 67.50 130 TYR A O 1
ATOM 1028 N N . GLN A 1 131 ? -34.353 -0.075 107.372 1.00 65.81 131 GLN A N 1
ATOM 1029 C CA . GLN A 1 131 ? -33.899 0.862 108.403 1.00 65.81 131 GLN A CA 1
ATOM 1030 C C . GLN A 1 131 ? -35.051 1.337 109.303 1.00 65.81 131 GLN A C 1
ATOM 1032 O O . GLN A 1 131 ? -34.846 1.498 110.511 1.00 65.81 131 GLN A O 1
ATOM 1037 N N . GLU A 1 132 ? -36.260 1.491 108.759 1.00 66.00 132 GLU A N 1
ATOM 1038 C CA . GLU A 1 132 ? -37.478 1.766 109.529 1.00 66.00 132 GLU A CA 1
ATOM 1039 C C . GLU A 1 132 ? -37.889 0.592 110.433 1.00 66.00 132 GLU A C 1
ATOM 1041 O O . GLU A 1 132 ? -38.296 0.798 111.579 1.00 66.00 132 GLU A O 1
ATOM 1046 N N . GLU A 1 133 ? -37.758 -0.652 109.966 1.00 70.31 133 GLU A N 1
ATOM 1047 C CA . GLU A 1 133 ? -38.009 -1.839 110.797 1.00 70.31 133 GLU A CA 1
ATOM 1048 C C . GLU A 1 133 ? -37.000 -1.960 111.949 1.00 70.31 133 GLU A C 1
ATOM 1050 O O . GLU A 1 133 ? -37.386 -2.205 113.095 1.00 70.31 133 GLU A O 1
ATOM 1055 N N . LEU A 1 134 ? -35.716 -1.697 111.682 1.00 63.31 134 LEU A N 1
ATOM 1056 C CA . LEU A 1 134 ? -34.662 -1.652 112.702 1.00 63.31 134 LEU A CA 1
ATOM 1057 C C . LEU A 1 134 ? -34.908 -0.556 113.750 1.00 63.31 134 LEU A C 1
ATOM 1059 O O . LEU A 1 134 ? -34.713 -0.786 114.946 1.00 63.31 134 LEU A O 1
ATOM 1063 N N . THR A 1 135 ? -35.377 0.623 113.336 1.00 57.97 135 THR A N 1
ATOM 1064 C CA . THR A 1 135 ? -35.711 1.708 114.273 1.00 57.97 135 THR A CA 1
ATOM 1065 C C . THR A 1 135 ? -36.974 1.414 115.082 1.00 57.97 135 THR A C 1
ATOM 1067 O O . THR A 1 135 ? -36.999 1.735 116.273 1.00 57.97 135 THR A O 1
ATOM 1070 N N . LYS A 1 136 ? -37.977 0.726 114.519 1.00 62.44 136 LYS A N 1
ATOM 1071 C CA . LYS A 1 136 ? -39.141 0.210 115.271 1.00 62.44 136 LYS A CA 1
ATOM 1072 C C . LYS A 1 136 ? -38.737 -0.843 116.310 1.00 62.44 136 LYS A C 1
ATOM 1074 O O . LYS A 1 136 ? -39.263 -0.829 117.421 1.00 62.44 136 LYS A O 1
ATOM 1079 N N . PHE A 1 137 ? -37.758 -1.695 116.001 1.00 55.06 137 PHE A N 1
ATOM 1080 C CA . PHE A 1 137 ? -37.251 -2.708 116.934 1.00 55.06 137 PHE A CA 1
ATOM 1081 C C . PHE A 1 137 ? -36.492 -2.083 118.119 1.00 55.06 137 PHE A C 1
ATOM 1083 O O . PHE A 1 13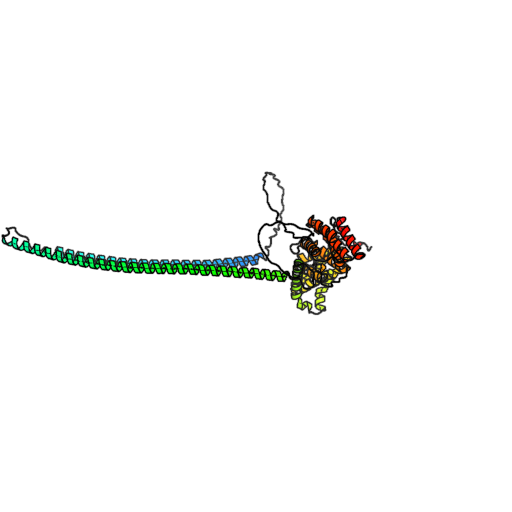7 ? -36.738 -2.421 119.273 1.00 55.06 137 PHE A O 1
ATOM 1090 N N . VAL A 1 138 ? -35.626 -1.097 117.859 1.00 55.25 138 VAL A N 1
ATOM 1091 C CA . VAL A 1 138 ? -34.830 -0.417 118.903 1.00 55.25 138 VAL A CA 1
ATOM 1092 C C . VAL A 1 138 ? -35.679 0.514 119.785 1.00 55.25 138 VAL A C 1
ATOM 1094 O O . VAL A 1 138 ? -35.350 0.734 120.952 1.00 55.25 138 VAL A O 1
ATOM 1097 N N . THR A 1 139 ? -36.787 1.051 119.266 1.00 50.19 139 THR A N 1
ATOM 1098 C CA . THR A 1 139 ? -37.687 1.945 120.023 1.00 50.19 139 THR A CA 1
ATOM 1099 C C . THR A 1 139 ? -38.848 1.221 120.718 1.00 50.19 139 THR A C 1
ATOM 1101 O O . THR A 1 139 ? -39.414 1.771 121.665 1.00 50.19 139 THR A O 1
ATOM 1104 N N . GLY A 1 140 ? -39.153 -0.026 120.336 1.00 47.25 140 GLY A N 1
ATOM 1105 C CA . GLY A 1 140 ? -40.183 -0.864 120.965 1.00 47.25 140 GLY A CA 1
ATOM 1106 C C . GLY A 1 140 ? -39.799 -1.474 122.319 1.00 47.25 140 GLY A C 1
ATOM 1107 O O . GLY A 1 140 ? -40.679 -1.880 123.074 1.00 47.25 140 GLY A O 1
ATOM 1108 N N . GLU A 1 141 ? -38.512 -1.487 122.678 1.00 41.16 141 GLU A N 1
ATOM 1109 C CA . GLU A 1 141 ? -38.011 -2.224 123.850 1.00 41.16 141 GLU A CA 1
ATOM 1110 C C . GLU A 1 141 ? -37.424 -1.335 124.961 1.00 41.16 141 GLU A C 1
ATOM 1112 O O . GLU A 1 141 ? -36.550 -1.738 125.726 1.00 41.16 141 GLU A O 1
ATOM 1117 N N . LYS A 1 142 ? -37.913 -0.095 125.098 1.00 40.00 142 LYS A N 1
ATOM 1118 C CA . LYS A 1 142 ? -37.533 0.785 126.220 1.00 40.00 142 LYS A CA 1
ATOM 1119 C C . LYS A 1 142 ? -38.702 1.556 126.823 1.00 40.00 142 LYS A C 1
ATOM 1121 O O . LYS A 1 142 ? -38.649 2.775 126.930 1.00 40.00 142 LYS A O 1
ATOM 1126 N N . ARG A 1 143 ? -39.716 0.841 127.329 1.00 35.88 143 ARG A N 1
ATOM 1127 C CA . ARG A 1 143 ? -40.534 1.291 128.478 1.00 35.88 143 ARG A CA 1
ATOM 1128 C C . ARG A 1 143 ? -41.075 0.107 129.289 1.00 35.88 143 ARG A C 1
ATOM 1130 O O . ARG A 1 143 ? -42.214 -0.299 129.091 1.00 35.88 143 ARG A O 1
ATOM 1137 N N . LYS A 1 144 ? -40.283 -0.374 130.255 1.00 37.47 144 LYS A N 1
ATOM 1138 C CA . LYS A 1 144 ? -40.687 -0.545 131.669 1.00 37.47 144 LYS A CA 1
ATOM 1139 C C . LYS A 1 144 ? -39.504 -1.045 132.516 1.00 37.47 144 LYS A C 1
ATOM 1141 O O . LYS A 1 144 ? -39.071 -2.173 132.353 1.00 37.47 144 LYS A O 1
ATOM 1146 N N . SER A 1 145 ? -39.024 -0.142 133.387 1.00 34.03 145 SER A N 1
ATOM 1147 C CA . SER A 1 145 ? -38.490 -0.354 134.756 1.00 34.03 145 SER A CA 1
ATOM 1148 C C . SER A 1 145 ? -37.513 -1.527 134.981 1.00 34.03 145 SER A C 1
ATOM 1150 O O . SER A 1 145 ? -37.896 -2.674 134.836 1.00 34.03 145 SER A O 1
ATOM 1152 N N . GLY A 1 146 ? -36.264 -1.372 135.427 1.00 31.09 146 GLY A N 1
ATOM 1153 C CA . GLY A 1 146 ? -35.735 -0.386 136.369 1.00 31.09 146 GLY A CA 1
ATOM 1154 C C . GLY A 1 146 ? -36.119 -0.718 137.816 1.00 31.09 146 GLY A C 1
ATOM 1155 O O . GLY A 1 146 ? -37.057 -0.099 138.300 1.00 31.09 146 GLY A O 1
ATOM 1156 N N . ALA A 1 147 ? -35.432 -1.672 138.471 1.00 30.81 147 ALA A N 1
ATOM 1157 C CA . ALA A 1 147 ? -35.045 -1.631 139.898 1.00 30.81 147 ALA A CA 1
ATOM 1158 C C . ALA A 1 147 ? -34.457 -2.965 140.425 1.00 30.81 147 ALA A C 1
ATOM 1160 O O . ALA A 1 147 ? -35.036 -4.028 140.247 1.00 30.81 147 ALA A O 1
ATOM 1161 N N . MET A 1 148 ? -33.368 -2.808 141.188 1.00 31.95 148 MET A N 1
ATOM 1162 C CA . MET A 1 148 ? -32.896 -3.598 142.339 1.00 31.95 148 MET A CA 1
ATOM 1163 C C . MET A 1 148 ? -32.317 -5.019 142.190 1.00 31.95 148 MET A C 1
ATOM 1165 O O . MET A 1 148 ? -32.946 -5.976 141.756 1.00 31.95 148 MET A O 1
ATOM 1169 N N . MET A 1 149 ? -31.089 -5.123 142.714 1.00 32.09 149 MET A N 1
ATOM 1170 C CA . MET A 1 149 ? -30.361 -6.334 143.087 1.00 32.09 149 MET A CA 1
ATOM 1171 C C . MET A 1 149 ? -30.977 -7.036 144.313 1.00 32.09 149 MET A C 1
ATOM 1173 O O . MET A 1 149 ? -31.277 -6.371 145.302 1.00 32.09 149 MET A O 1
ATOM 1177 N N . SER A 1 150 ? -31.042 -8.374 144.288 1.00 35.19 150 SER A N 1
ATOM 1178 C CA . SER A 1 150 ? -30.823 -9.291 145.433 1.00 35.19 150 SER A CA 1
ATOM 1179 C C . SER A 1 150 ? -30.814 -10.761 144.948 1.00 35.19 150 SER A C 1
ATOM 1181 O O . SER A 1 150 ? -31.222 -11.005 143.813 1.00 35.19 150 SER A O 1
ATOM 1183 N N . PRO A 1 151 ? -30.279 -11.746 145.703 1.00 45.38 151 PRO A N 1
ATOM 1184 C CA . PRO A 1 151 ? -29.489 -12.836 145.147 1.00 45.38 151 PRO A CA 1
ATOM 1185 C C . PRO A 1 151 ? -30.310 -14.055 144.717 1.00 45.38 151 PRO A C 1
ATOM 1187 O O . PRO A 1 151 ? -31.337 -14.407 145.293 1.00 45.38 151 PRO A O 1
ATOM 1190 N N . VAL A 1 152 ? -29.784 -14.730 143.697 1.00 43.19 152 VAL A N 1
ATOM 1191 C CA . VAL A 1 152 ? -30.378 -15.893 143.038 1.00 43.19 152 VAL A CA 1
ATOM 1192 C C . VAL A 1 152 ? -30.251 -17.150 143.902 1.00 43.19 152 VAL A C 1
ATOM 1194 O O . VAL A 1 152 ? -29.155 -17.590 144.253 1.00 43.19 152 VAL A O 1
ATOM 1197 N N . SER A 1 153 ? -31.414 -17.739 144.182 1.00 52.22 153 SER A N 1
ATOM 1198 C CA . SER A 1 153 ? -31.614 -19.045 144.809 1.00 52.22 153 SER A CA 1
ATOM 1199 C C . SER A 1 153 ? -30.992 -20.198 143.986 1.00 52.22 153 SER A C 1
ATOM 1201 O O . SER A 1 153 ? -31.032 -20.159 142.750 1.00 52.22 153 SER A O 1
ATOM 1203 N N . PRO A 1 154 ? -30.469 -21.261 144.633 1.00 49.72 154 PRO A N 1
ATOM 1204 C CA . PRO A 1 154 ? -29.829 -22.419 143.991 1.00 49.72 154 PRO A CA 1
ATOM 1205 C C . PRO A 1 154 ? -30.644 -23.168 142.915 1.00 49.72 154 PRO A C 1
ATOM 1207 O O . PRO A 1 154 ? -30.060 -23.943 142.162 1.00 49.72 154 PRO A O 1
ATOM 1210 N N . GLN A 1 155 ? -31.954 -22.931 142.775 1.00 50.03 155 GLN A N 1
ATOM 1211 C CA . GLN A 1 155 ? -32.806 -23.619 141.789 1.00 50.03 155 GLN A CA 1
ATOM 1212 C C . GLN A 1 155 ? -32.718 -23.083 140.342 1.00 50.03 155 GLN A C 1
ATOM 1214 O O . GLN A 1 155 ? -33.055 -23.817 139.417 1.00 50.03 155 GLN A O 1
ATOM 1219 N N . MET A 1 156 ? -32.200 -21.870 140.089 1.00 45.31 156 MET A N 1
ATOM 1220 C CA . MET A 1 156 ? -32.075 -21.341 138.710 1.00 45.31 156 MET A CA 1
ATOM 1221 C C . MET A 1 156 ? -30.851 -21.850 137.929 1.00 45.31 156 MET A C 1
ATOM 1223 O O . MET A 1 156 ? -30.797 -21.709 136.708 1.00 45.31 156 MET A O 1
ATOM 1227 N N . ARG A 1 157 ? -29.885 -22.504 138.588 1.00 52.09 157 ARG A N 1
ATOM 1228 C CA . ARG A 1 157 ? -28.721 -23.099 137.903 1.00 52.09 157 ARG A CA 1
ATOM 1229 C C . ARG A 1 157 ? -29.053 -24.380 137.125 1.00 52.09 157 ARG A C 1
ATOM 1231 O O . ARG A 1 157 ? -28.336 -24.710 136.188 1.00 52.09 157 ARG A O 1
ATOM 1238 N N . ALA A 1 158 ? -30.150 -25.064 137.454 1.00 51.09 158 ALA A N 1
ATOM 1239 C CA . ALA A 1 158 ? -30.555 -26.295 136.770 1.00 51.09 158 ALA A CA 1
ATOM 1240 C C . ALA A 1 158 ? -31.307 -26.044 135.444 1.00 51.09 158 ALA A C 1
ATOM 1242 O O . ALA A 1 158 ? -31.206 -26.849 134.523 1.00 51.09 158 ALA A O 1
ATOM 1243 N N . LEU A 1 159 ? -32.004 -24.908 135.305 1.00 50.53 159 LEU A N 1
ATOM 1244 C CA . LEU A 1 159 ? -32.765 -24.548 134.095 1.00 50.53 159 LEU A CA 1
ATOM 1245 C C . LEU A 1 159 ? -31.910 -23.864 133.011 1.00 50.53 159 LEU A C 1
ATOM 1247 O O . LEU A 1 159 ? -32.158 -24.069 131.825 1.00 50.53 159 LEU A O 1
ATOM 1251 N N . GLY A 1 160 ? -30.857 -23.130 133.391 1.00 49.81 160 GLY A N 1
ATOM 1252 C CA . GLY A 1 160 ? -29.931 -22.501 132.435 1.00 49.81 160 GLY A CA 1
ATOM 1253 C C . GLY A 1 160 ? -29.106 -23.500 131.612 1.00 49.81 160 GLY A C 1
ATOM 1254 O O . GLY A 1 160 ? -28.874 -23.279 130.428 1.00 49.81 160 GLY A O 1
ATOM 1255 N N . SER A 1 161 ? -28.743 -24.646 132.197 1.00 55.12 161 SER A N 1
ATOM 1256 C CA . SER A 1 161 ? -27.969 -25.691 131.503 1.00 55.12 161 SER A CA 1
ATOM 1257 C C . SER A 1 161 ? -28.799 -26.445 130.448 1.00 55.12 161 SER A C 1
ATOM 1259 O O . SER A 1 161 ? -28.268 -26.937 129.455 1.00 55.12 161 SER A O 1
ATOM 1261 N N . SER A 1 162 ? -30.126 -26.494 130.621 1.00 51.34 162 SER A N 1
ATOM 1262 C CA . SER A 1 162 ? -31.041 -27.165 129.688 1.00 51.34 162 SER A CA 1
ATOM 1263 C C . SER A 1 162 ? -31.418 -26.302 128.473 1.00 51.34 162 SER A C 1
ATOM 1265 O O . SER A 1 162 ? -31.716 -26.850 127.415 1.00 51.34 162 SER A O 1
ATOM 1267 N N . LEU A 1 163 ? -31.390 -24.970 128.597 1.00 50.69 163 LEU A N 1
ATOM 1268 C CA . LEU A 1 163 ? -31.629 -24.026 127.493 1.00 50.69 163 LEU A CA 1
ATOM 1269 C C . LEU A 1 163 ? -30.413 -23.908 126.562 1.00 50.69 163 LEU A C 1
ATOM 1271 O O . LEU A 1 163 ? -30.561 -23.939 125.343 1.00 50.69 163 LEU A O 1
ATOM 1275 N N . GLN A 1 164 ? -29.206 -23.906 127.131 1.00 55.66 164 GLN A N 1
ATOM 1276 C CA . GLN A 1 164 ? -27.951 -23.864 126.374 1.00 55.66 164 GLN A CA 1
ATOM 1277 C C . GLN A 1 164 ? -27.712 -25.143 125.544 1.00 55.66 164 GLN A C 1
ATOM 1279 O O . GLN A 1 164 ? -27.117 -25.094 124.467 1.00 55.66 164 GLN A O 1
ATOM 1284 N N . ALA A 1 165 ? -28.226 -26.287 126.010 1.00 55.81 165 ALA A N 1
ATOM 1285 C CA . ALA A 1 165 ? -28.212 -27.543 125.260 1.00 55.81 165 ALA A CA 1
ATOM 1286 C C . ALA A 1 165 ? -29.198 -27.539 124.073 1.00 55.81 165 ALA A C 1
ATOM 1288 O O . ALA A 1 165 ? -28.885 -28.080 123.014 1.00 55.81 165 ALA A O 1
ATOM 1289 N N . LEU A 1 166 ? -30.361 -26.890 124.214 1.00 53.03 166 LEU A N 1
ATOM 1290 C CA . LEU A 1 166 ? -31.373 -26.808 123.155 1.00 53.03 166 LEU A CA 1
ATOM 1291 C C . LEU A 1 166 ? -30.965 -25.833 122.034 1.00 53.03 166 LEU A C 1
ATOM 1293 O O . LEU A 1 166 ? -31.179 -26.108 120.853 1.00 53.03 166 LEU A O 1
ATOM 1297 N N . GLU A 1 167 ? -30.328 -24.714 122.388 1.00 54.19 167 GLU A N 1
ATOM 1298 C CA . GLU A 1 167 ? -29.814 -23.724 121.430 1.00 54.19 167 GLU A CA 1
ATOM 1299 C C . GLU A 1 167 ? -28.654 -24.273 120.583 1.00 54.19 167 GLU A C 1
ATOM 1301 O O . GLU A 1 167 ? -28.575 -23.999 119.380 1.00 54.19 167 GLU A O 1
ATOM 1306 N N . GLY A 1 168 ? -27.798 -25.117 121.170 1.00 55.28 168 GLY A N 1
ATOM 1307 C CA . GLY A 1 168 ? -26.748 -25.835 120.443 1.00 55.28 168 GLY A CA 1
ATOM 1308 C C . GLY A 1 168 ? -27.298 -26.820 119.405 1.00 55.28 168 GLY A C 1
ATOM 1309 O O . GLY A 1 168 ? -26.743 -26.943 118.311 1.00 55.28 168 GLY A O 1
ATOM 1310 N N . GLU A 1 169 ? -28.422 -27.473 119.701 1.00 58.03 169 GLU A N 1
ATOM 1311 C CA . GLU A 1 169 ? -29.056 -28.448 118.808 1.00 58.03 169 GLU A CA 1
ATOM 1312 C C . GLU A 1 169 ? -29.782 -27.761 117.633 1.00 58.03 169 GLU A C 1
ATOM 1314 O O . GLU A 1 169 ? -29.648 -28.176 116.478 1.00 58.03 169 GLU A O 1
ATOM 1319 N N . ILE A 1 170 ? -30.458 -26.633 117.887 1.00 57.56 170 ILE A N 1
ATOM 1320 C CA . ILE A 1 170 ? -31.095 -25.807 116.845 1.00 57.56 170 ILE A CA 1
ATOM 1321 C C . ILE A 1 170 ? -30.048 -25.244 115.871 1.00 57.56 170 ILE A C 1
ATOM 1323 O O . ILE A 1 170 ? -30.262 -25.254 114.655 1.00 57.56 170 ILE A O 1
ATOM 1327 N N . HIS A 1 171 ? -2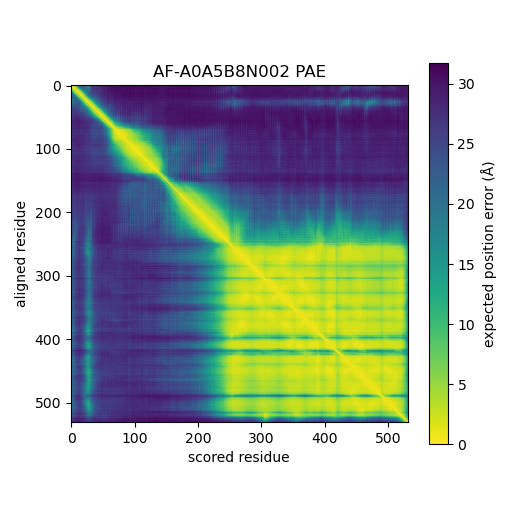8.890 -24.801 116.370 1.00 59.81 171 HIS A N 1
ATOM 1328 C CA . HIS A 1 171 ? -27.805 -24.308 115.519 1.00 59.81 171 HIS A CA 1
ATOM 1329 C C . HIS A 1 171 ? -27.185 -25.403 114.644 1.00 59.81 171 HIS A C 1
ATOM 1331 O O . HIS A 1 171 ? -26.906 -25.149 113.470 1.00 59.81 171 HIS A O 1
ATOM 1337 N N . ARG A 1 172 ? -27.019 -26.626 115.164 1.00 68.06 172 ARG A N 1
ATOM 1338 C CA . ARG A 1 172 ? -26.504 -27.768 114.388 1.00 68.06 172 ARG A CA 1
ATOM 1339 C C . ARG A 1 172 ? -27.450 -28.166 113.259 1.00 68.06 172 ARG A C 1
ATOM 1341 O O . ARG A 1 172 ? -27.003 -28.312 112.123 1.00 68.06 172 ARG A O 1
ATOM 1348 N N . VAL A 1 173 ? -28.751 -28.254 113.536 1.00 69.94 173 VAL A N 1
ATOM 1349 C CA . VAL A 1 173 ? -29.768 -28.600 112.526 1.00 69.94 173 VAL A CA 1
ATOM 1350 C C . VAL A 1 173 ? -29.898 -27.502 111.464 1.00 69.94 173 VAL A C 1
ATOM 1352 O O . VAL A 1 173 ? -30.012 -27.790 110.271 1.00 69.94 173 VAL A O 1
ATOM 1355 N N . LYS A 1 174 ? -29.828 -26.227 111.865 1.00 67.69 174 LYS A N 1
ATOM 1356 C CA . LYS A 1 174 ? -29.872 -25.092 110.931 1.00 67.69 174 LYS A CA 1
ATOM 1357 C C . LYS A 1 174 ? -28.615 -25.024 110.059 1.00 67.69 174 LYS A C 1
ATOM 1359 O O . LYS A 1 174 ? -28.729 -24.762 108.865 1.00 67.69 174 LYS A O 1
ATOM 1364 N N . HIS A 1 175 ? -27.443 -25.313 110.624 1.00 71.19 175 HIS A N 1
ATOM 1365 C CA . HIS A 1 175 ? -26.180 -25.375 109.889 1.00 71.19 175 HIS A CA 1
ATOM 1366 C C . HIS A 1 175 ? -26.140 -26.557 108.908 1.00 71.19 175 HIS A C 1
ATOM 1368 O O . HIS A 1 175 ? -25.734 -26.372 107.766 1.00 71.19 175 HIS A O 1
ATOM 1374 N N . GLN A 1 176 ? -26.649 -27.735 109.292 1.00 71.31 176 GLN A N 1
ATOM 1375 C CA . GLN A 1 176 ? -26.782 -28.879 108.380 1.00 71.31 176 GLN A CA 1
ATOM 1376 C C . GLN A 1 176 ? -27.688 -28.566 107.185 1.00 71.31 176 GLN A C 1
ATOM 1378 O O . GLN A 1 176 ? -27.281 -28.789 106.048 1.00 71.31 176 GLN A O 1
ATOM 1383 N N . LYS A 1 177 ? -28.864 -27.963 107.412 1.00 73.44 177 LYS A N 1
ATOM 1384 C CA . LYS A 1 177 ? -29.764 -27.557 106.317 1.00 73.44 177 LYS A CA 1
ATOM 1385 C C . LYS A 1 177 ? -29.155 -26.492 105.401 1.00 73.44 177 LYS A C 1
ATOM 1387 O O . LYS A 1 177 ? -29.380 -26.525 104.196 1.00 73.44 177 LYS A O 1
ATOM 1392 N N . LEU A 1 178 ? -28.376 -25.560 105.952 1.00 73.56 178 LEU A N 1
ATOM 1393 C CA . LEU A 1 178 ? -27.655 -24.549 105.170 1.00 73.56 178 LEU A CA 1
ATOM 1394 C C . LEU A 1 178 ? -26.551 -25.169 104.309 1.00 73.56 178 LEU A C 1
ATOM 1396 O O . LEU A 1 178 ? -26.426 -24.814 103.143 1.00 73.56 178 LEU A O 1
ATOM 1400 N N . MET A 1 179 ? -25.792 -26.119 104.858 1.00 74.62 179 MET A N 1
ATOM 1401 C CA . MET A 1 179 ? -24.742 -26.829 104.124 1.00 74.62 179 MET A CA 1
ATOM 1402 C C . MET A 1 179 ? -25.315 -27.724 103.022 1.00 74.62 179 MET A C 1
ATOM 1404 O O . MET A 1 179 ? -24.737 -27.814 101.943 1.00 74.62 179 MET A O 1
ATOM 1408 N N . GLU A 1 180 ? -26.465 -28.354 103.258 1.00 75.19 180 GLU A N 1
ATOM 1409 C CA . GLU A 1 180 ? -27.146 -29.181 102.262 1.00 75.19 180 GLU A CA 1
ATOM 1410 C C . GLU A 1 180 ? -27.739 -28.336 101.126 1.00 75.19 180 GLU A C 1
ATOM 1412 O O . GLU A 1 180 ? -27.557 -28.668 99.955 1.00 75.19 180 GLU A O 1
ATOM 1417 N N . LYS A 1 181 ? -28.330 -27.180 101.452 1.00 78.56 181 LYS A N 1
ATOM 1418 C CA . LYS A 1 181 ? -28.800 -26.208 100.457 1.00 78.56 181 LYS A CA 1
ATOM 1419 C C . LYS A 1 181 ? -27.645 -25.612 99.643 1.00 78.56 181 LYS A C 1
ATOM 1421 O O . LYS A 1 181 ? -27.715 -25.586 98.420 1.00 78.56 181 LYS A O 1
ATOM 1426 N N . ALA A 1 182 ? -26.544 -25.238 100.296 1.00 75.94 182 ALA A N 1
ATOM 1427 C CA . ALA A 1 182 ? -25.341 -24.754 99.618 1.00 75.94 182 ALA A CA 1
ATOM 1428 C C . ALA A 1 182 ? -24.713 -25.825 98.707 1.00 75.94 182 ALA A C 1
ATOM 1430 O O . ALA A 1 182 ? -24.174 -25.510 97.648 1.00 75.94 182 ALA A O 1
ATOM 1431 N N . LYS A 1 183 ? -24.802 -27.107 99.088 1.00 81.00 183 LYS A N 1
ATOM 1432 C CA . LYS A 1 183 ? -24.334 -28.226 98.262 1.00 81.00 183 LYS A CA 1
ATOM 1433 C C . LYS A 1 183 ? -25.210 -28.426 97.021 1.00 81.00 183 LYS A C 1
ATOM 1435 O O . LYS A 1 183 ? -24.660 -28.637 95.946 1.00 81.00 183 LYS A O 1
ATOM 1440 N N . GLN A 1 184 ? -26.532 -28.310 97.157 1.00 77.75 184 GLN A N 1
ATOM 1441 C CA . GLN A 1 184 ? -27.475 -28.378 96.032 1.00 77.75 184 GLN A CA 1
ATOM 1442 C C . GLN A 1 184 ? -27.296 -27.199 95.065 1.00 77.75 184 GLN A C 1
ATOM 1444 O O . GLN A 1 184 ? -27.186 -27.412 93.861 1.00 77.75 184 GLN A O 1
ATOM 1449 N N . GLU A 1 185 ? -27.156 -25.976 95.582 1.00 77.81 185 GLU A N 1
ATOM 1450 C CA . GLU A 1 185 ? -26.900 -24.776 94.771 1.00 77.81 185 GLU A CA 1
ATOM 1451 C C . GLU A 1 185 ? -25.546 -24.860 94.039 1.00 77.81 185 GLU A C 1
ATOM 1453 O O . GLU A 1 185 ? -25.446 -24.512 92.862 1.00 77.81 185 GLU A O 1
ATOM 1458 N N . ALA A 1 186 ? -24.503 -25.394 94.686 1.00 79.31 186 ALA A N 1
ATOM 1459 C CA . ALA A 1 186 ? -23.201 -25.613 94.051 1.00 79.31 186 ALA A CA 1
ATOM 1460 C C . ALA A 1 186 ? -23.237 -26.702 92.960 1.00 79.31 186 ALA A C 1
ATOM 1462 O O . ALA A 1 186 ? -22.489 -26.636 91.981 1.00 79.31 186 ALA A O 1
ATOM 1463 N N . GLU A 1 187 ? -24.080 -27.723 93.120 1.00 82.94 187 GLU A N 1
ATOM 1464 C CA . GLU A 1 187 ? -24.260 -28.791 92.134 1.00 82.94 187 GLU A CA 1
ATOM 1465 C C . GLU A 1 187 ? -25.079 -28.309 90.926 1.00 82.94 187 GLU A C 1
ATOM 1467 O O . GLU A 1 187 ? -24.721 -28.594 89.780 1.00 82.94 187 GLU A O 1
ATOM 1472 N N . GLU A 1 188 ? -26.095 -27.479 91.163 1.00 81.00 188 GLU A N 1
ATOM 1473 C CA . GLU A 1 188 ? -26.886 -26.822 90.122 1.00 81.00 188 GLU A CA 1
ATOM 1474 C C . GLU A 1 188 ? -26.054 -25.807 89.322 1.00 81.00 188 GLU A C 1
ATOM 1476 O O . GLU A 1 188 ? -26.055 -25.843 88.089 1.00 81.00 188 GLU A O 1
ATOM 1481 N N . GLN A 1 189 ? -25.229 -24.990 89.989 1.00 77.31 189 GLN A N 1
ATOM 1482 C CA . GLN A 1 189 ? -24.280 -24.094 89.316 1.00 77.31 189 GLN A CA 1
ATOM 1483 C C . GLN A 1 189 ? -23.256 -24.856 88.468 1.00 77.31 189 GLN A C 1
ATOM 1485 O O . GLN A 1 189 ? -22.945 -24.440 87.352 1.00 77.31 189 GLN A O 1
ATOM 1490 N N . LYS A 1 190 ? -22.754 -26.003 88.944 1.00 82.38 190 LYS A N 1
ATOM 1491 C CA . LYS A 1 190 ? -21.864 -26.859 88.143 1.00 82.38 190 LYS A CA 1
ATOM 1492 C C . LYS A 1 190 ? -22.567 -27.453 86.925 1.00 82.38 190 LYS A C 1
ATOM 1494 O O . LYS A 1 190 ? -21.918 -27.626 85.893 1.00 82.38 190 LYS A O 1
ATOM 1499 N N . ARG A 1 191 ? -23.862 -27.771 87.019 1.00 85.12 191 ARG A N 1
ATOM 1500 C CA . ARG A 1 191 ? -24.646 -28.262 85.877 1.00 85.12 191 ARG A CA 1
ATOM 1501 C C . ARG A 1 191 ? -24.831 -27.166 84.829 1.00 85.12 191 ARG A C 1
ATOM 1503 O O . ARG A 1 191 ? -24.521 -27.402 83.665 1.00 85.12 191 ARG A O 1
ATOM 1510 N N . LEU A 1 192 ? -25.202 -25.959 85.255 1.00 84.06 192 LEU A N 1
ATOM 1511 C CA . LEU A 1 192 ? -25.344 -24.794 84.375 1.00 84.06 192 LEU A CA 1
ATOM 1512 C C . LEU A 1 192 ? -24.019 -24.420 83.693 1.00 84.06 192 LEU A C 1
ATOM 1514 O O . LEU A 1 192 ? -23.987 -24.222 82.483 1.00 84.06 192 LEU A O 1
ATOM 1518 N N . GLN A 1 193 ? -22.899 -24.429 84.423 1.00 79.25 193 GLN A N 1
ATOM 1519 C CA . GLN A 1 193 ? -21.576 -24.173 83.838 1.00 79.25 193 GLN A CA 1
ATOM 1520 C C . GLN A 1 193 ? -21.160 -25.236 82.811 1.00 79.25 193 GLN A C 1
ATOM 1522 O O . GLN A 1 193 ? -20.500 -24.913 81.823 1.00 79.25 193 GLN A O 1
ATOM 1527 N N . ARG A 1 194 ? -21.534 -26.507 83.016 1.00 84.19 194 ARG A N 1
ATOM 1528 C CA . ARG A 1 194 ? -21.283 -27.580 82.040 1.00 84.19 194 ARG A CA 1
ATOM 1529 C C . ARG A 1 194 ? -22.138 -27.413 80.785 1.00 84.19 194 ARG A C 1
ATOM 1531 O O . ARG A 1 194 ? -21.600 -27.537 79.688 1.00 84.19 194 ARG A O 1
ATOM 1538 N N . GLU A 1 195 ? -23.417 -27.077 80.938 1.00 84.81 195 GLU A N 1
ATOM 1539 C CA . GLU A 1 195 ? -24.326 -26.810 79.814 1.00 84.81 195 GLU A CA 1
ATOM 1540 C C . GLU A 1 195 ? -23.901 -25.568 79.010 1.00 84.81 195 GLU A C 1
ATOM 1542 O O . GLU A 1 195 ? -23.893 -25.596 77.778 1.00 84.81 195 GLU A O 1
ATOM 1547 N N . GLU A 1 196 ? -23.468 -24.491 79.672 1.00 83.50 196 GLU A N 1
ATOM 1548 C CA . GLU A 1 196 ? -22.917 -23.309 79.000 1.00 83.50 196 GLU A CA 1
ATOM 1549 C C . GLU A 1 196 ? -21.588 -23.603 78.297 1.00 83.50 196 GLU A C 1
ATOM 1551 O O . GLU A 1 196 ? -21.362 -23.128 77.181 1.00 83.50 196 GLU A O 1
ATOM 1556 N N . ALA A 1 197 ? -20.717 -24.414 78.904 1.00 84.62 197 ALA A N 1
ATOM 1557 C CA . ALA A 1 197 ? -19.466 -24.836 78.281 1.00 84.62 197 ALA A CA 1
ATOM 1558 C C . ALA A 1 197 ? -19.707 -25.711 77.039 1.00 84.62 197 ALA A C 1
ATOM 1560 O O . ALA A 1 197 ? -19.012 -25.544 76.034 1.00 84.62 197 ALA A O 1
ATOM 1561 N N . GLU A 1 198 ? -20.696 -26.609 77.062 1.00 87.19 198 GLU A N 1
ATOM 1562 C CA . GLU A 1 198 ? -21.106 -27.372 75.876 1.00 87.19 198 GLU A CA 1
ATOM 1563 C C . GLU A 1 198 ? -21.711 -26.477 74.793 1.00 87.19 198 GLU A C 1
ATOM 1565 O O . GLU A 1 198 ? -21.336 -26.599 73.624 1.00 87.19 198 GLU A O 1
ATOM 1570 N N . ARG A 1 199 ? -22.583 -25.528 75.161 1.00 85.88 199 ARG A N 1
ATOM 1571 C CA . ARG A 1 199 ? -23.142 -24.554 74.209 1.00 85.88 199 ARG A CA 1
ATOM 1572 C C . ARG A 1 199 ? -22.052 -23.704 73.559 1.00 85.88 199 ARG A C 1
ATOM 1574 O O . ARG A 1 199 ? -22.073 -23.533 72.342 1.00 85.88 199 ARG A O 1
ATOM 1581 N N . ARG A 1 200 ? -21.065 -23.234 74.331 1.00 83.75 200 ARG A N 1
ATOM 1582 C CA . ARG A 1 200 ? -19.911 -22.483 73.806 1.00 83.75 200 ARG A CA 1
ATOM 1583 C C . ARG A 1 200 ? -19.066 -23.319 72.848 1.00 83.75 200 ARG A C 1
ATOM 1585 O O . ARG A 1 200 ? -18.749 -22.838 71.766 1.00 83.75 200 ARG A O 1
ATOM 1592 N N . LYS A 1 201 ? -18.762 -24.577 73.189 1.00 89.12 201 LYS A N 1
ATOM 1593 C CA . LYS A 1 201 ? -18.017 -25.487 72.298 1.00 89.12 201 LYS A CA 1
ATOM 1594 C C . 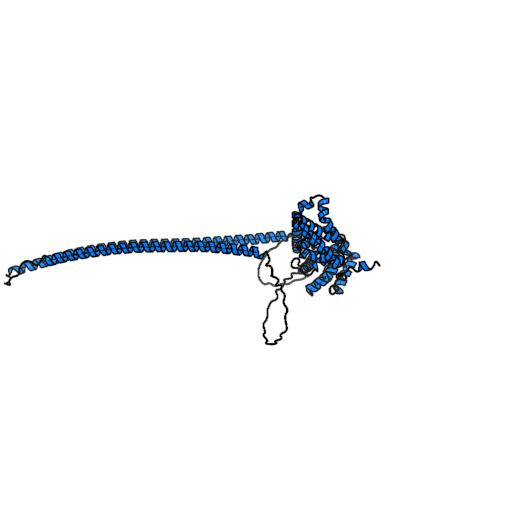LYS A 1 201 ? -18.761 -25.763 70.992 1.00 89.12 201 LYS A C 1
ATOM 1596 O O . LYS A 1 201 ? -18.138 -25.817 69.936 1.00 89.12 201 LYS A O 1
ATOM 1601 N N . LYS A 1 202 ? -20.086 -25.920 71.055 1.00 89.75 202 LYS A N 1
ATOM 1602 C CA . LYS A 1 202 ? -20.921 -26.148 69.870 1.00 89.75 202 LYS A CA 1
ATOM 1603 C C . LYS A 1 202 ? -20.945 -24.920 68.953 1.00 89.75 202 LYS A C 1
ATOM 1605 O O . LYS A 1 202 ? -20.761 -25.073 67.750 1.00 89.75 202 LYS A O 1
ATOM 1610 N N . LEU A 1 203 ? -21.072 -23.722 69.528 1.00 85.06 203 LEU A N 1
ATOM 1611 C CA . LEU A 1 203 ? -21.014 -22.457 68.790 1.00 85.06 203 LEU A CA 1
ATOM 1612 C C . LEU A 1 203 ? -19.636 -22.234 68.141 1.00 85.06 203 LEU A C 1
ATOM 1614 O O . LEU A 1 203 ? -19.555 -21.806 66.995 1.00 85.06 203 LEU A O 1
ATOM 1618 N N . GLU A 1 204 ? -18.548 -22.552 68.847 1.00 86.69 204 GLU A N 1
ATOM 1619 C CA . GLU A 1 204 ? -17.184 -22.404 68.325 1.00 86.69 204 GLU A CA 1
ATOM 1620 C C . GLU A 1 204 ? -16.903 -23.376 67.164 1.00 86.69 204 GLU A C 1
ATOM 1622 O O . GLU A 1 204 ? -16.251 -23.009 66.185 1.00 86.69 204 GLU A O 1
ATOM 1627 N N . LEU A 1 205 ? -17.425 -24.606 67.238 1.00 88.19 205 LEU A N 1
ATOM 1628 C CA . LEU A 1 205 ? -17.330 -25.579 66.147 1.00 88.19 205 LEU A CA 1
ATOM 1629 C C . LEU A 1 205 ? -18.105 -25.108 64.908 1.00 88.19 205 LEU A C 1
ATOM 1631 O O . LEU A 1 205 ? -17.586 -25.182 63.797 1.00 88.19 205 LEU A O 1
ATOM 1635 N N . GLU A 1 206 ? -19.310 -24.575 65.102 1.00 86.25 206 GLU A N 1
ATOM 1636 C CA . GLU A 1 206 ? -20.144 -24.035 64.025 1.00 86.25 206 GLU A CA 1
ATOM 1637 C C . GLU A 1 206 ? -19.509 -22.788 63.381 1.00 86.25 206 GLU A C 1
ATOM 1639 O O . GLU A 1 206 ? -19.496 -22.647 62.158 1.00 86.25 206 GLU A O 1
ATOM 1644 N N . GLN A 1 207 ? -18.882 -21.918 64.179 1.00 86.81 207 GLN A N 1
ATOM 1645 C CA . GLN A 1 207 ? -18.110 -20.777 63.676 1.00 86.81 207 GLN A CA 1
ATOM 1646 C C . GLN A 1 207 ? -16.889 -21.214 62.858 1.00 86.81 207 GLN A C 1
ATOM 1648 O O . GLN A 1 207 ? -16.644 -20.650 61.790 1.00 86.81 207 GLN A O 1
ATOM 1653 N N . LYS A 1 208 ? -16.147 -22.236 63.308 1.00 87.94 208 LYS A N 1
ATOM 1654 C CA . LYS A 1 208 ? -15.012 -22.792 62.551 1.00 87.94 208 LYS A CA 1
ATOM 1655 C C . LYS A 1 208 ? -15.465 -23.409 61.228 1.00 87.94 208 LYS A C 1
ATOM 1657 O O . LYS A 1 208 ? -14.886 -23.089 60.194 1.00 87.94 208 LYS A O 1
ATOM 1662 N N . GLN A 1 209 ? -16.543 -24.194 61.237 1.00 88.56 209 GLN A N 1
ATOM 1663 C CA . GLN A 1 209 ? -17.115 -24.788 60.023 1.00 88.56 209 GLN A CA 1
ATOM 1664 C C . GLN A 1 209 ? -17.598 -23.723 59.027 1.00 88.56 209 GLN A C 1
ATOM 1666 O O . GLN A 1 209 ? -17.320 -23.822 57.832 1.00 88.56 209 GLN A O 1
ATOM 1671 N N . ASN A 1 210 ? -18.252 -22.662 59.507 1.00 88.00 210 ASN A N 1
ATOM 1672 C CA . ASN A 1 210 ? -18.681 -21.552 58.655 1.00 88.00 210 ASN A CA 1
ATOM 1673 C C . ASN A 1 210 ? -17.495 -20.764 58.077 1.00 88.00 210 ASN A C 1
ATOM 1675 O O . ASN A 1 210 ? -17.540 -20.349 56.917 1.00 88.00 210 ASN A O 1
ATOM 1679 N N . MET A 1 211 ? -16.419 -20.576 58.847 1.00 86.81 211 MET A N 1
ATOM 1680 C CA . MET A 1 211 ? -15.211 -19.898 58.373 1.00 86.81 211 MET A CA 1
ATOM 1681 C C . MET A 1 211 ? -14.474 -20.729 57.313 1.00 86.81 211 MET A C 1
ATOM 1683 O O . MET A 1 211 ? -14.099 -20.194 56.269 1.00 86.81 211 MET A O 1
ATOM 1687 N N . GLU A 1 212 ? -14.329 -22.040 57.523 1.00 90.38 212 GLU A N 1
ATOM 1688 C CA . GLU A 1 212 ? -13.748 -22.962 56.538 1.00 90.38 212 GLU A CA 1
ATOM 1689 C C . GLU A 1 212 ? -14.585 -23.025 55.253 1.00 90.38 212 GLU A C 1
ATOM 1691 O O . GLU A 1 212 ? -14.034 -22.948 54.152 1.00 90.38 212 GLU A O 1
ATOM 1696 N N . ALA A 1 213 ? -15.917 -23.065 55.368 1.00 89.06 213 ALA A N 1
ATOM 1697 C CA . ALA A 1 213 ? -16.817 -23.024 54.219 1.00 89.06 213 ALA A CA 1
ATOM 1698 C C . ALA A 1 213 ? -16.693 -21.709 53.425 1.00 89.06 213 ALA A C 1
ATOM 1700 O O . ALA A 1 213 ? -16.681 -21.733 52.192 1.00 89.06 213 ALA A O 1
ATOM 1701 N N . GLN A 1 214 ? -16.539 -20.563 54.102 1.00 87.25 214 GLN A N 1
ATOM 1702 C CA . GLN A 1 214 ? -16.300 -19.278 53.435 1.00 87.25 214 GLN A CA 1
ATOM 1703 C C . GLN A 1 214 ? -14.942 -19.222 52.727 1.00 87.25 214 GLN A C 1
ATOM 1705 O O . GLN A 1 214 ? -14.855 -18.691 51.617 1.00 87.25 214 GLN A O 1
ATOM 1710 N N . ILE A 1 215 ? -13.886 -19.767 53.338 1.00 90.31 215 ILE A N 1
ATOM 1711 C CA . ILE A 1 215 ? -12.553 -19.835 52.723 1.00 90.31 215 ILE A CA 1
ATOM 1712 C C . ILE A 1 215 ? -12.598 -20.732 51.480 1.00 90.31 215 ILE A C 1
ATOM 1714 O O . ILE A 1 215 ? -12.141 -20.317 50.414 1.00 90.31 215 ILE A O 1
ATOM 1718 N N . ALA A 1 216 ? -13.222 -21.909 51.576 1.00 91.19 216 ALA A N 1
ATOM 1719 C CA . ALA A 1 216 ? -13.381 -22.826 50.450 1.00 91.19 216 ALA A CA 1
ATOM 1720 C C . ALA A 1 216 ? -14.210 -22.210 49.307 1.00 91.19 216 ALA A C 1
ATOM 1722 O O . ALA A 1 216 ? -13.884 -22.394 48.132 1.00 91.19 216 ALA A O 1
ATOM 1723 N N . LEU A 1 217 ? -15.256 -21.440 49.627 1.00 92.69 217 LEU A N 1
ATOM 1724 C CA . LEU A 1 217 ? -16.059 -20.736 48.626 1.00 92.69 217 LEU A CA 1
ATOM 1725 C C . LEU A 1 217 ? -15.248 -19.650 47.907 1.00 92.69 217 LEU A C 1
ATOM 1727 O O . LEU A 1 217 ? -15.286 -19.583 46.679 1.00 92.69 217 LEU A O 1
ATOM 1731 N N . LYS A 1 218 ? -14.475 -18.843 48.646 1.00 90.31 218 LYS A N 1
ATOM 1732 C CA . LYS A 1 218 ? -13.592 -17.821 48.059 1.00 90.31 218 LYS A CA 1
ATOM 1733 C C . LYS A 1 218 ? -12.522 -18.444 47.164 1.00 90.31 218 LYS A C 1
ATOM 1735 O O . LYS A 1 218 ? -12.309 -17.956 46.060 1.00 90.31 218 LYS A O 1
ATOM 1740 N N . GLN A 1 219 ? -11.914 -19.552 47.590 1.00 90.44 219 GLN A N 1
ATOM 1741 C CA . GLN A 1 219 ? -10.942 -20.284 46.774 1.00 90.44 219 GLN A CA 1
ATOM 1742 C C . GLN A 1 219 ? -11.571 -20.829 45.485 1.00 90.44 219 GLN A C 1
ATOM 1744 O O . GLN A 1 219 ? -10.979 -20.700 44.417 1.00 90.44 219 GLN A O 1
ATOM 1749 N N . ARG A 1 220 ? -12.793 -21.379 45.543 1.00 90.94 220 ARG A N 1
ATOM 1750 C CA . ARG A 1 220 ? -13.521 -21.827 44.341 1.00 90.94 220 ARG A CA 1
ATOM 1751 C C . ARG A 1 220 ? -13.840 -20.674 43.393 1.00 90.94 220 ARG A C 1
ATOM 1753 O O . ARG A 1 220 ? -13.625 -20.817 42.195 1.00 90.94 220 ARG A O 1
ATOM 1760 N N . GLN A 1 221 ? -14.302 -19.540 43.918 1.00 89.19 221 GLN A N 1
ATOM 1761 C CA . GLN A 1 221 ? -14.585 -18.345 43.117 1.00 89.19 221 GLN A CA 1
ATOM 1762 C C . GLN A 1 221 ? -13.319 -17.777 42.466 1.00 89.19 221 GLN A C 1
ATOM 1764 O O . GLN A 1 221 ? -13.353 -17.393 41.300 1.00 89.19 221 GLN A O 1
ATOM 1769 N N . GLU A 1 222 ? -12.195 -17.751 43.184 1.00 91.06 222 GLU A N 1
ATOM 1770 C CA . GLU A 1 222 ? -10.920 -17.284 42.639 1.00 91.06 222 GLU A CA 1
ATOM 1771 C C . GLU A 1 222 ? -10.388 -18.226 41.551 1.00 91.06 222 GLU A C 1
ATOM 1773 O O . GLU A 1 222 ? -9.960 -17.758 40.498 1.00 91.06 222 GLU A O 1
ATOM 1778 N N . MET A 1 223 ? -10.473 -19.543 41.760 1.00 88.56 223 MET A N 1
ATOM 1779 C CA . MET A 1 223 ? -10.106 -20.542 40.749 1.00 88.56 223 MET A CA 1
ATOM 1780 C C . MET A 1 223 ? -10.999 -20.457 39.508 1.00 88.56 223 MET A C 1
ATOM 1782 O O . MET A 1 223 ? -10.505 -20.547 38.388 1.00 88.56 223 MET A O 1
ATOM 1786 N N . GLU A 1 224 ? -12.306 -20.246 39.682 1.00 90.94 224 GLU A N 1
ATOM 1787 C CA . GLU A 1 224 ? -13.232 -20.062 38.562 1.00 90.94 224 GLU A CA 1
ATOM 1788 C C . GLU A 1 224 ? -12.947 -18.760 37.802 1.00 90.94 224 GLU A C 1
ATOM 1790 O O . GLU A 1 224 ? -12.998 -18.748 36.572 1.00 90.94 224 GLU A O 1
ATOM 1795 N N . ARG A 1 225 ? -12.593 -17.677 38.508 1.00 91.50 225 ARG A N 1
ATOM 1796 C CA . ARG A 1 225 ? -12.202 -16.411 37.878 1.00 91.50 225 ARG A CA 1
ATOM 1797 C C . ARG A 1 225 ? -10.907 -16.561 37.081 1.00 91.50 225 ARG A C 1
ATOM 1799 O O . ARG A 1 225 ? -10.891 -16.176 35.920 1.00 91.50 225 ARG A O 1
ATOM 1806 N N . LYS A 1 226 ? -9.872 -17.182 37.661 1.00 92.44 226 LYS A N 1
ATOM 1807 C CA . LYS A 1 226 ? -8.602 -17.464 36.966 1.00 92.44 226 LYS A CA 1
ATOM 1808 C C . LYS A 1 226 ? -8.822 -18.325 35.728 1.00 92.44 226 LYS A C 1
ATOM 1810 O O . LYS A 1 226 ? -8.337 -17.986 34.660 1.00 92.44 226 LYS A O 1
ATOM 1815 N N . ARG A 1 227 ? -9.643 -19.373 35.836 1.00 93.12 227 ARG A N 1
ATOM 1816 C CA . ARG A 1 227 ? -9.976 -20.232 34.696 1.00 93.12 227 ARG A CA 1
ATOM 1817 C C . ARG A 1 227 ? -10.719 -19.477 33.585 1.00 93.12 227 ARG A C 1
ATOM 1819 O O . ARG A 1 227 ? -10.429 -19.707 32.418 1.00 93.12 227 ARG A O 1
ATOM 1826 N N . LYS A 1 228 ? -11.648 -18.574 33.924 1.00 91.94 228 LYS A N 1
ATOM 1827 C CA . LYS A 1 228 ? -12.328 -17.715 32.933 1.00 91.94 228 LYS A CA 1
ATOM 1828 C C . LYS A 1 228 ? -11.370 -16.713 32.285 1.00 91.94 228 LYS A C 1
ATOM 1830 O O . LYS A 1 228 ? -11.432 -16.528 31.078 1.00 91.94 228 LYS A O 1
ATOM 1835 N N . GLU A 1 229 ? -10.477 -16.102 33.063 1.00 90.81 229 GLU A N 1
ATOM 1836 C CA . GLU A 1 229 ? -9.438 -15.196 32.551 1.00 90.81 229 GLU A CA 1
ATOM 1837 C C . GLU A 1 229 ? -8.484 -15.926 31.586 1.00 90.81 229 GLU A C 1
ATOM 1839 O O . GLU A 1 229 ? -8.197 -15.415 30.505 1.00 90.81 229 GLU A O 1
ATOM 1844 N N . GLU A 1 230 ? -8.049 -17.141 31.933 1.00 91.56 230 GLU A N 1
ATOM 1845 C CA . GLU A 1 230 ? -7.223 -18.001 31.075 1.00 91.56 230 GLU A CA 1
ATOM 1846 C C . GLU A 1 230 ? -7.958 -18.423 29.794 1.00 91.56 230 GLU A C 1
ATOM 1848 O O . GLU A 1 230 ? -7.369 -18.407 28.713 1.00 91.56 230 GLU A O 1
ATOM 1853 N N . GLU A 1 231 ? -9.246 -18.765 29.886 1.00 92.81 231 GLU A N 1
ATOM 1854 C CA . GLU A 1 231 ? -10.073 -19.144 28.735 1.00 92.81 231 GLU A CA 1
ATOM 1855 C C . GLU A 1 231 ? -10.312 -17.961 27.781 1.00 92.81 231 GLU A C 1
ATOM 1857 O O . GLU A 1 231 ? -10.166 -18.105 26.564 1.00 92.81 231 GLU A O 1
ATOM 1862 N N . ASP A 1 232 ? -10.608 -16.773 28.315 1.00 91.50 232 ASP A N 1
ATOM 1863 C CA . ASP A 1 232 ? -10.766 -15.550 27.524 1.00 91.50 232 ASP A CA 1
ATOM 1864 C C . ASP A 1 232 ? -9.453 -15.140 26.847 1.00 91.50 232 ASP A C 1
ATOM 1866 O O . ASP A 1 232 ? -9.457 -14.717 25.686 1.00 91.50 232 ASP A O 1
ATOM 1870 N N . GLU A 1 233 ? -8.316 -15.279 27.531 1.00 92.44 233 GLU A N 1
ATOM 1871 C CA . GLU A 1 233 ? -7.009 -14.974 26.951 1.00 92.44 233 GLU A CA 1
ATOM 1872 C C . GLU A 1 233 ? -6.613 -15.996 25.879 1.00 92.44 233 GLU A C 1
ATOM 1874 O O . GLU A 1 233 ? -6.208 -15.612 24.779 1.00 92.44 233 GLU A O 1
ATOM 1879 N N . ALA A 1 234 ? -6.837 -17.290 26.127 1.00 91.56 234 ALA A N 1
ATOM 1880 C CA . ALA A 1 234 ? -6.643 -18.337 25.128 1.00 91.56 234 ALA A CA 1
ATOM 1881 C C . ALA A 1 234 ? -7.513 -18.099 23.884 1.00 91.56 234 ALA A C 1
ATOM 1883 O O . ALA A 1 234 ? -7.039 -18.251 22.754 1.00 91.56 234 ALA A O 1
ATOM 1884 N N . ARG A 1 235 ? -8.763 -17.654 24.068 1.00 93.25 235 ARG A N 1
ATOM 1885 C CA . ARG A 1 235 ? -9.662 -17.305 22.965 1.00 93.25 235 ARG A CA 1
ATOM 1886 C C . ARG A 1 235 ? -9.163 -16.100 22.169 1.00 93.25 235 ARG A C 1
ATOM 1888 O O . ARG A 1 235 ? -9.156 -16.163 20.942 1.00 93.25 235 ARG A O 1
ATOM 1895 N N . LYS A 1 236 ? -8.688 -15.034 22.823 1.00 91.38 236 LYS A N 1
ATOM 1896 C CA . LYS A 1 236 ? -8.087 -13.880 22.125 1.00 91.38 236 LYS A CA 1
ATOM 1897 C C . LYS A 1 236 ? -6.850 -14.279 21.326 1.00 91.38 236 LYS A C 1
ATOM 1899 O O . LYS A 1 236 ? -6.696 -13.831 20.190 1.00 91.38 236 LYS A O 1
ATOM 1904 N N . VAL A 1 237 ? -5.986 -15.124 21.890 1.00 90.75 237 VAL A N 1
ATOM 1905 C CA . VAL A 1 237 ? -4.790 -15.631 21.200 1.00 90.75 237 VAL A CA 1
ATOM 1906 C C . VAL A 1 237 ? -5.185 -16.491 19.998 1.00 90.75 237 VAL A C 1
ATOM 1908 O O . VAL A 1 237 ? -4.616 -16.325 18.917 1.00 90.75 237 VAL A O 1
ATOM 1911 N N . ALA A 1 238 ? -6.184 -17.365 20.142 1.00 89.44 238 ALA A N 1
ATOM 1912 C CA . ALA A 1 238 ? -6.699 -18.179 19.043 1.00 89.44 238 ALA A CA 1
ATOM 1913 C C . ALA A 1 238 ? -7.317 -17.319 17.925 1.00 89.44 238 ALA A C 1
ATOM 1915 O O . ALA A 1 238 ? -6.998 -17.518 16.752 1.00 89.44 238 ALA A O 1
ATOM 1916 N N . ASP A 1 239 ? -8.129 -16.319 18.276 1.00 88.31 239 ASP A N 1
ATOM 1917 C CA . ASP A 1 239 ? -8.728 -15.384 17.319 1.00 88.31 239 ASP A CA 1
ATOM 1918 C C . ASP A 1 239 ? -7.658 -14.534 16.608 1.00 88.31 239 ASP A C 1
ATOM 1920 O O . ASP A 1 239 ? -7.749 -14.302 15.398 1.00 88.31 239 ASP A O 1
ATOM 1924 N N . ALA A 1 240 ? -6.609 -14.109 17.323 1.00 83.12 240 ALA A N 1
ATOM 1925 C CA . ALA A 1 240 ? -5.474 -13.389 16.748 1.00 83.12 240 ALA A CA 1
ATOM 1926 C C . ALA A 1 240 ? -4.688 -14.259 15.755 1.00 83.12 240 ALA A C 1
ATOM 1928 O O . ALA A 1 240 ? -4.432 -13.811 14.634 1.00 83.12 240 ALA A O 1
ATOM 1929 N N . ARG A 1 241 ? -4.382 -15.515 16.114 1.00 85.19 241 ARG A N 1
ATOM 1930 C CA . ARG A 1 241 ? -3.723 -16.484 15.219 1.00 85.19 241 ARG A CA 1
ATOM 1931 C C . ARG A 1 241 ? -4.569 -16.768 13.977 1.00 85.19 241 ARG A C 1
ATOM 1933 O O . ARG A 1 241 ? -4.069 -16.685 12.858 1.00 85.19 241 ARG A O 1
ATOM 1940 N N . ALA A 1 242 ? -5.869 -17.017 14.145 1.00 84.69 242 ALA A N 1
ATOM 1941 C CA . ALA A 1 242 ? -6.780 -17.266 13.028 1.00 84.69 242 ALA A CA 1
ATOM 1942 C C . ALA A 1 242 ? -6.914 -16.046 12.099 1.00 84.69 242 ALA A C 1
ATOM 1944 O O . ALA A 1 242 ? -7.024 -16.183 10.875 1.00 84.69 242 ALA A O 1
ATOM 1945 N N . ARG A 1 243 ? -6.899 -14.829 12.657 1.00 81.44 243 ARG A N 1
ATOM 1946 C CA . ARG A 1 243 ? -6.880 -13.590 11.872 1.00 81.44 243 ARG A CA 1
ATOM 1947 C C . ARG A 1 243 ? -5.573 -13.440 11.100 1.00 81.44 243 ARG A C 1
ATOM 1949 O O . ARG A 1 243 ? -5.620 -13.114 9.915 1.00 81.44 243 ARG A O 1
ATOM 1956 N N . GLU A 1 244 ? -4.438 -13.700 11.738 1.00 79.69 244 GLU A N 1
ATOM 1957 C CA . GLU A 1 244 ? -3.127 -13.650 11.098 1.00 79.69 244 GLU A CA 1
ATOM 1958 C C . GLU A 1 244 ? -3.022 -14.654 9.941 1.00 79.69 244 GLU A C 1
ATOM 1960 O O . GLU A 1 244 ? -2.602 -14.281 8.846 1.00 79.69 244 GLU A O 1
ATOM 1965 N N . GLU A 1 245 ? -3.499 -15.889 10.115 1.00 81.12 245 GLU A N 1
ATOM 1966 C CA . GLU A 1 245 ? -3.553 -16.881 9.033 1.00 81.12 245 GLU A CA 1
ATOM 1967 C C . GLU A 1 245 ? -4.408 -16.409 7.848 1.00 81.12 245 GLU A C 1
ATOM 1969 O O . GLU A 1 245 ? -4.013 -16.552 6.686 1.00 81.12 245 GLU A O 1
ATOM 1974 N N . ARG A 1 246 ? -5.570 -15.795 8.110 1.00 79.50 246 ARG A N 1
ATOM 1975 C CA . ARG A 1 246 ? -6.427 -15.225 7.054 1.00 79.50 246 ARG A CA 1
ATOM 1976 C C . ARG A 1 246 ? -5.756 -14.053 6.336 1.00 79.50 246 ARG A C 1
ATOM 1978 O O . ARG A 1 246 ? -5.857 -13.937 5.108 1.00 79.50 246 ARG A O 1
ATOM 1985 N N . GLU A 1 247 ? -5.075 -13.182 7.076 1.00 74.44 247 GLU A N 1
ATOM 1986 C CA . GLU A 1 247 ? -4.346 -12.040 6.519 1.00 74.44 247 GLU A CA 1
ATOM 1987 C C . GLU A 1 247 ? -3.149 -12.500 5.671 1.00 74.44 247 GLU A C 1
ATOM 1989 O O . GLU A 1 247 ? -2.975 -12.004 4.553 1.00 74.44 247 GLU A O 1
ATOM 1994 N N . ASN A 1 248 ? -2.409 -13.512 6.130 1.00 79.19 248 ASN A N 1
ATOM 1995 C CA . ASN A 1 248 ? -1.238 -14.075 5.454 1.00 79.19 248 ASN A CA 1
ATOM 1996 C C . ASN A 1 248 ? -1.586 -15.011 4.288 1.00 79.19 248 ASN A C 1
ATOM 1998 O O . ASN A 1 248 ? -0.710 -15.343 3.487 1.00 79.19 248 ASN A O 1
ATOM 2002 N N . ARG A 1 249 ? -2.858 -15.403 4.136 1.00 82.25 249 ARG A N 1
ATOM 2003 C CA . ARG A 1 249 ? -3.306 -16.2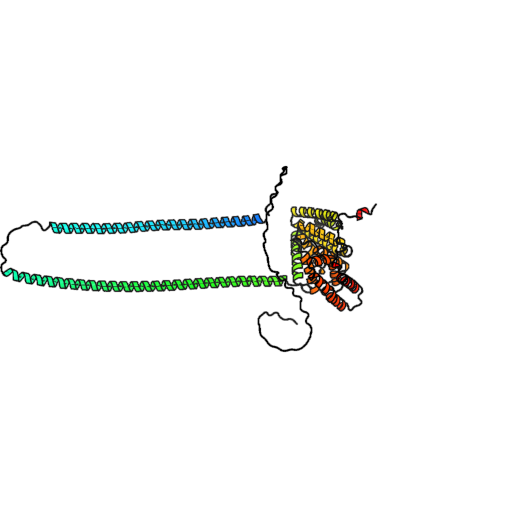41 3.019 1.00 82.25 249 ARG A CA 1
ATOM 2004 C C . ARG A 1 249 ? -3.024 -15.562 1.678 1.00 82.25 249 ARG A C 1
ATOM 2006 O O . ARG A 1 249 ? -3.529 -14.466 1.396 1.00 82.25 249 ARG A O 1
ATOM 2013 N N . ILE A 1 250 ? -2.230 -16.237 0.855 1.00 86.75 250 ILE A N 1
ATOM 2014 C CA . ILE A 1 250 ? -1.904 -15.848 -0.519 1.00 86.75 250 ILE A CA 1
ATOM 2015 C C . ILE A 1 250 ? -2.997 -16.393 -1.458 1.00 86.75 250 ILE A C 1
ATOM 2017 O O . ILE A 1 250 ? -3.436 -17.530 -1.257 1.00 86.75 250 ILE A O 1
ATOM 2021 N N . PRO A 1 251 ? -3.470 -15.616 -2.453 1.00 85.19 251 PRO A N 1
ATOM 2022 C CA . PRO A 1 251 ? -4.414 -16.111 -3.452 1.00 85.19 251 PRO A CA 1
ATOM 2023 C C . PRO A 1 251 ? -3.878 -17.332 -4.210 1.00 85.19 251 PRO A C 1
ATOM 2025 O O . PRO A 1 251 ? -2.699 -17.394 -4.562 1.00 85.19 251 PRO A O 1
ATOM 2028 N N . GLU A 1 252 ? -4.748 -18.302 -4.484 1.00 85.75 252 GLU A N 1
ATOM 2029 C CA . GLU A 1 252 ? -4.365 -19.517 -5.203 1.00 85.75 252 GLU A CA 1
ATOM 2030 C C . GLU A 1 252 ? -3.852 -19.193 -6.617 1.00 85.75 252 GLU A C 1
ATOM 2032 O O . GLU A 1 252 ? -4.407 -18.350 -7.322 1.00 85.75 252 GLU A O 1
ATOM 2037 N N . GLY A 1 253 ? -2.764 -19.848 -7.031 1.00 86.19 253 GLY A N 1
ATOM 2038 C CA . GLY A 1 253 ? -2.163 -19.638 -8.352 1.00 86.19 253 GLY A CA 1
ATOM 2039 C C . GLY A 1 253 ? -1.388 -18.324 -8.514 1.00 86.19 253 GLY A C 1
ATOM 2040 O O . GLY A 1 253 ? -0.998 -17.994 -9.636 1.00 86.19 253 GLY A O 1
ATOM 2041 N N . VAL A 1 254 ? -1.140 -17.585 -7.429 1.00 91.81 254 VAL A N 1
ATOM 2042 C CA . VAL A 1 254 ? -0.341 -16.356 -7.440 1.00 91.81 254 VAL A CA 1
ATOM 2043 C C . VAL A 1 254 ? 0.919 -16.541 -6.607 1.00 91.81 254 VAL A C 1
ATOM 2045 O O . VAL A 1 254 ? 0.864 -16.959 -5.453 1.00 91.81 254 VAL A O 1
ATOM 2048 N N . LEU A 1 255 ? 2.068 -16.203 -7.187 1.00 92.81 255 LEU A N 1
ATOM 2049 C CA . LEU A 1 255 ? 3.336 -16.211 -6.475 1.00 92.81 255 LEU A CA 1
ATOM 2050 C C . LEU A 1 255 ? 3.606 -14.821 -5.884 1.00 92.81 255 LEU A C 1
ATOM 2052 O O . LEU A 1 255 ? 3.822 -13.863 -6.622 1.00 92.81 255 LEU A O 1
ATOM 2056 N N . MET A 1 256 ? 3.565 -14.708 -4.558 1.00 94.31 256 MET A N 1
ATOM 2057 C CA . MET A 1 256 ? 3.844 -13.481 -3.801 1.00 94.31 256 MET A CA 1
ATOM 2058 C C . MET A 1 256 ? 4.211 -13.838 -2.357 1.00 94.31 256 MET A C 1
ATOM 2060 O O . MET A 1 256 ? 3.893 -14.931 -1.893 1.00 94.31 256 MET A O 1
ATOM 2064 N N . SER A 1 257 ? 4.855 -12.929 -1.624 1.00 93.88 257 SER A N 1
ATOM 2065 C CA . SER A 1 257 ? 5.121 -13.145 -0.198 1.00 93.88 257 SER A CA 1
ATOM 2066 C C . SER A 1 257 ? 3.888 -12.813 0.666 1.00 93.88 257 SER A C 1
ATOM 2068 O O . SER A 1 257 ? 3.057 -11.993 0.256 1.00 93.88 257 SER A O 1
ATOM 2070 N N . PRO A 1 258 ? 3.768 -13.347 1.899 1.00 91.19 258 PRO A N 1
ATOM 2071 C CA . PRO A 1 258 ? 2.683 -12.973 2.814 1.00 91.19 258 PRO A CA 1
ATOM 2072 C C . PRO A 1 258 ? 2.654 -11.469 3.115 1.00 91.19 258 PRO A C 1
ATOM 2074 O O . PRO A 1 258 ? 1.593 -10.845 3.130 1.00 91.19 258 PRO A O 1
ATOM 2077 N N . SER A 1 259 ? 3.829 -10.846 3.260 1.00 91.94 259 SER A N 1
ATOM 2078 C CA . SER A 1 259 ? 3.931 -9.399 3.474 1.00 91.94 259 SER A CA 1
ATOM 2079 C C . SER A 1 259 ? 3.512 -8.583 2.244 1.00 91.94 259 SER A C 1
ATOM 2081 O O . SER A 1 259 ? 2.929 -7.510 2.407 1.00 91.94 259 SER A O 1
ATOM 2083 N N . ALA A 1 260 ? 3.741 -9.087 1.022 1.00 93.62 260 ALA A N 1
ATOM 2084 C CA . ALA A 1 260 ? 3.208 -8.493 -0.207 1.00 93.62 260 ALA A CA 1
ATOM 2085 C C . ALA A 1 260 ? 1.676 -8.587 -0.242 1.00 93.62 260 ALA A C 1
ATOM 2087 O O . ALA A 1 260 ? 1.018 -7.578 -0.482 1.00 93.62 260 ALA A O 1
ATOM 2088 N N . SER A 1 261 ? 1.117 -9.761 0.077 1.00 94.00 261 SER A N 1
ATOM 2089 C CA . SER A 1 261 ? -0.334 -9.991 0.170 1.00 94.00 261 SER A CA 1
ATOM 2090 C C . SER A 1 261 ? -0.992 -9.034 1.167 1.00 94.00 261 SER A C 1
ATOM 2092 O O . SER A 1 261 ? -1.962 -8.350 0.836 1.00 94.00 261 SER A O 1
ATOM 2094 N N . LYS A 1 262 ? -0.420 -8.900 2.371 1.00 92.12 262 LYS A N 1
ATOM 2095 C CA . LYS A 1 262 ? -0.907 -7.974 3.403 1.00 92.12 262 LYS A CA 1
ATOM 2096 C C . LYS A 1 262 ? -0.886 -6.520 2.929 1.00 92.12 262 LYS A C 1
ATOM 2098 O O . LYS A 1 262 ? -1.873 -5.806 3.100 1.00 92.12 262 LYS A O 1
ATOM 2103 N N . TRP A 1 263 ? 0.208 -6.088 2.298 1.00 92.88 263 TRP A N 1
ATOM 2104 C CA . TRP A 1 263 ? 0.306 -4.741 1.731 1.00 92.88 263 TRP A CA 1
ATOM 2105 C C . TRP A 1 263 ? -0.723 -4.509 0.619 1.00 92.88 263 TRP A C 1
ATOM 2107 O O . TRP A 1 263 ? -1.441 -3.510 0.646 1.00 92.88 263 TRP A O 1
ATOM 2117 N N . GLN A 1 264 ? -0.866 -5.462 -0.306 1.00 94.69 264 GLN A N 1
ATOM 2118 C CA . GLN A 1 264 ? -1.854 -5.399 -1.379 1.00 94.69 264 GLN A CA 1
ATOM 2119 C C . GLN A 1 264 ? -3.276 -5.249 -0.829 1.00 94.69 264 GLN A C 1
ATOM 2121 O O . GLN A 1 264 ? -4.011 -4.375 -1.285 1.00 94.69 264 GLN A O 1
ATOM 2126 N N . LYS A 1 265 ? -3.643 -6.069 0.167 1.00 93.88 265 LYS A N 1
ATOM 2127 C CA . LYS A 1 265 ? -4.950 -6.030 0.841 1.00 93.88 265 LYS A CA 1
ATOM 2128 C C . LYS A 1 265 ? -5.184 -4.701 1.558 1.00 93.88 265 LYS A C 1
ATOM 2130 O O . LYS A 1 265 ? -6.290 -4.179 1.490 1.00 93.88 265 LYS A O 1
ATOM 2135 N N . SER A 1 266 ? -4.159 -4.136 2.200 1.00 93.38 266 SER A N 1
ATOM 2136 C CA . SER A 1 266 ? -4.254 -2.831 2.868 1.00 93.38 266 SER A CA 1
ATOM 2137 C C . SER A 1 266 ? -4.620 -1.716 1.881 1.00 93.38 266 SER A C 1
ATOM 2139 O O . SER A 1 266 ? -5.617 -1.019 2.071 1.00 93.38 266 SER A O 1
ATOM 2141 N N . CYS A 1 267 ? -3.889 -1.605 0.765 1.00 95.50 267 CYS A N 1
ATOM 2142 C CA . CYS A 1 267 ? -4.202 -0.624 -0.279 1.00 95.50 267 CYS A CA 1
ATOM 2143 C C . CYS A 1 267 ? -5.580 -0.883 -0.909 1.00 95.50 267 CYS A C 1
ATOM 2145 O O . CYS A 1 267 ? -6.373 0.046 -1.070 1.00 95.50 267 CYS A O 1
ATOM 2147 N N . ALA A 1 268 ? -5.885 -2.147 -1.226 1.00 96.38 268 ALA A N 1
ATOM 2148 C CA . ALA A 1 268 ? -7.170 -2.539 -1.801 1.00 96.38 268 ALA A CA 1
ATOM 2149 C C . ALA A 1 268 ? -8.342 -2.197 -0.871 1.00 96.38 268 ALA A C 1
ATOM 2151 O O . ALA A 1 268 ? -9.346 -1.675 -1.337 1.00 96.38 268 ALA A O 1
ATOM 2152 N N . SER A 1 269 ? -8.196 -2.380 0.445 1.00 96.69 269 SER A N 1
ATOM 2153 C CA . SER A 1 269 ? -9.236 -2.043 1.419 1.00 96.69 269 SER A CA 1
ATOM 2154 C C . SER A 1 269 ? -9.604 -0.558 1.397 1.00 96.69 269 SER A C 1
ATOM 2156 O O . SER A 1 269 ? -10.783 -0.232 1.534 1.00 96.69 269 SER A O 1
ATOM 2158 N N . VAL A 1 270 ? -8.631 0.345 1.236 1.00 97.44 270 VAL A N 1
ATOM 2159 C CA . VAL A 1 270 ? -8.900 1.791 1.144 1.00 97.44 270 VAL A CA 1
ATOM 2160 C C . VAL A 1 270 ? -9.589 2.120 -0.182 1.00 97.44 270 VAL A C 1
ATOM 2162 O O . VAL A 1 270 ? -10.590 2.838 -0.199 1.00 97.44 270 VAL A O 1
ATOM 2165 N N . TYR A 1 271 ? -9.107 1.541 -1.284 1.00 98.38 271 TYR A N 1
ATOM 2166 C CA . TYR A 1 271 ? -9.725 1.688 -2.602 1.00 98.38 271 TYR A CA 1
ATOM 2167 C C . TYR A 1 271 ? -11.183 1.202 -2.611 1.00 98.38 271 TYR A C 1
ATOM 2169 O O . TYR A 1 271 ? -12.084 1.937 -3.019 1.00 98.38 271 TYR A O 1
ATOM 2177 N N . ASP A 1 272 ? -11.436 -0.003 -2.100 1.00 98.06 272 ASP A N 1
ATOM 2178 C CA . ASP A 1 272 ? -12.758 -0.625 -2.072 1.00 98.06 272 ASP A CA 1
ATOM 2179 C C . ASP A 1 272 ? -13.716 0.099 -1.123 1.00 98.06 272 ASP A C 1
ATOM 2181 O O . ASP A 1 272 ? -14.886 0.268 -1.462 1.00 98.06 272 ASP A O 1
ATOM 2185 N N . LYS A 1 273 ? -13.227 0.623 0.011 1.00 97.94 273 LYS A N 1
ATOM 2186 C CA . LYS A 1 273 ? -13.997 1.515 0.896 1.00 97.94 273 LYS A CA 1
ATOM 2187 C C . LYS A 1 273 ? -14.543 2.718 0.123 1.00 97.94 273 LYS A C 1
ATOM 2189 O O . LYS A 1 273 ? -15.742 2.987 0.181 1.00 97.94 273 LYS A O 1
ATOM 2194 N N . HIS A 1 274 ? -13.698 3.439 -0.617 1.00 98.38 274 HIS A N 1
ATOM 2195 C CA . HIS A 1 274 ? -14.154 4.597 -1.394 1.00 98.38 274 HIS A CA 1
ATOM 2196 C C . HIS A 1 274 ? -15.043 4.199 -2.569 1.00 98.38 274 HIS A C 1
ATOM 2198 O O . HIS A 1 274 ? -16.042 4.865 -2.845 1.00 98.38 274 HIS A O 1
ATOM 2204 N N . LYS A 1 275 ? -14.737 3.082 -3.226 1.00 98.00 275 LYS A N 1
ATOM 2205 C CA . LYS A 1 275 ? -15.568 2.559 -4.307 1.00 98.00 275 LYS A CA 1
ATOM 2206 C C . LYS A 1 275 ? -16.967 2.166 -3.824 1.00 98.00 275 LYS A C 1
ATOM 2208 O O . LYS A 1 275 ? -17.938 2.456 -4.516 1.00 98.00 275 LYS A O 1
ATOM 2213 N N . ALA A 1 276 ? -17.078 1.569 -2.637 1.00 98.00 276 ALA A N 1
ATOM 2214 C CA . ALA A 1 276 ? -18.350 1.223 -2.009 1.00 98.00 276 ALA A CA 1
ATOM 2215 C C . ALA A 1 276 ? -19.152 2.473 -1.619 1.00 98.00 276 ALA A C 1
ATOM 2217 O O . ALA A 1 276 ? -20.336 2.558 -1.933 1.00 98.00 276 ALA A O 1
ATOM 2218 N N . LEU A 1 277 ? -18.505 3.481 -1.021 1.00 97.75 277 LEU A N 1
ATOM 2219 C CA . LEU A 1 277 ? -19.147 4.765 -0.700 1.00 97.75 277 LEU A CA 1
ATOM 2220 C C . LEU A 1 277 ? -19.665 5.506 -1.942 1.00 97.75 277 LEU A C 1
ATOM 2222 O O . LEU A 1 277 ? -20.615 6.275 -1.849 1.00 97.75 277 LEU A O 1
ATOM 2226 N N . ALA A 1 278 ? -19.031 5.292 -3.093 1.00 97.44 278 ALA A N 1
ATOM 2227 C CA . ALA A 1 278 ? -19.387 5.900 -4.369 1.00 97.44 278 ALA A CA 1
ATOM 2228 C C . ALA A 1 278 ? -20.221 4.981 -5.281 1.00 97.44 278 ALA A C 1
ATOM 2230 O O . ALA A 1 278 ? -20.383 5.293 -6.464 1.00 97.44 278 ALA A O 1
ATOM 2231 N N . ALA A 1 279 ? -20.726 3.848 -4.777 1.00 97.31 279 ALA A N 1
ATOM 2232 C CA . ALA A 1 279 ? -21.343 2.808 -5.603 1.00 97.31 279 ALA A CA 1
ATOM 2233 C C . ALA A 1 279 ? -22.498 3.334 -6.472 1.00 97.31 279 ALA A C 1
ATOM 2235 O O . ALA A 1 279 ? -22.596 2.963 -7.644 1.00 97.31 279 ALA A O 1
ATOM 2236 N N . ASP A 1 280 ? -23.321 4.234 -5.936 1.00 96.38 280 ASP A N 1
ATOM 2237 C CA . ASP A 1 280 ? -24.450 4.822 -6.664 1.00 96.38 280 ASP A CA 1
ATOM 2238 C C . ASP A 1 280 ? -23.981 5.737 -7.799 1.00 96.38 280 ASP A C 1
ATOM 2240 O O . ASP A 1 280 ? -24.505 5.668 -8.907 1.00 96.38 280 ASP A O 1
ATOM 2244 N N . ILE A 1 281 ? -22.910 6.509 -7.584 1.00 97.00 281 ILE A N 1
ATOM 2245 C CA . ILE A 1 281 ? -22.312 7.361 -8.623 1.00 97.00 281 ILE A CA 1
ATOM 2246 C C . ILE A 1 281 ? -21.681 6.516 -9.731 1.00 97.00 281 ILE A C 1
ATOM 2248 O O . ILE A 1 281 ? -21.786 6.865 -10.904 1.00 97.00 281 ILE A O 1
ATOM 2252 N N . PHE A 1 282 ? -21.070 5.375 -9.400 1.00 95.31 282 PHE A N 1
ATOM 2253 C CA . PHE A 1 282 ? -20.559 4.445 -10.413 1.00 95.31 282 PHE A CA 1
ATOM 2254 C C . PHE A 1 282 ? -21.670 3.837 -11.283 1.00 95.31 282 PHE A C 1
ATOM 2256 O O . PHE A 1 282 ? -21.416 3.546 -12.455 1.00 95.31 282 PHE A O 1
ATOM 2263 N N . LYS A 1 283 ? -22.882 3.677 -10.736 1.00 96.00 283 LYS A N 1
ATOM 2264 C CA . LYS A 1 283 ? -24.080 3.205 -11.454 1.00 96.00 283 LYS A CA 1
ATOM 2265 C C . LYS A 1 283 ? -24.851 4.328 -12.156 1.00 96.00 283 LYS A C 1
ATOM 2267 O O . LYS A 1 283 ? -25.669 4.039 -13.025 1.00 96.00 283 LYS A O 1
ATOM 2272 N N . ALA A 1 284 ? -24.588 5.583 -11.798 1.00 95.75 284 ALA A N 1
ATOM 2273 C CA . ALA A 1 284 ? -25.232 6.754 -12.373 1.00 95.75 284 ALA A CA 1
ATOM 2274 C C . ALA A 1 284 ? -24.923 6.925 -13.870 1.00 95.75 284 ALA A C 1
ATOM 2276 O O . ALA A 1 284 ? -24.040 6.275 -14.457 1.00 95.75 284 ALA A O 1
ATOM 2277 N N . SER A 1 285 ? -25.654 7.842 -14.506 1.00 96.06 285 SER A N 1
ATOM 2278 C CA . SER A 1 285 ? -25.539 8.073 -15.941 1.00 96.06 285 SER A CA 1
ATOM 2279 C C . SER A 1 285 ? -24.117 8.499 -16.330 1.00 96.06 285 SER A C 1
ATOM 2281 O O . SER A 1 285 ? -23.377 9.136 -15.572 1.00 96.06 285 SER A O 1
ATOM 2283 N N . LYS A 1 286 ? -23.710 8.181 -17.567 1.00 95.12 286 LYS A N 1
ATOM 2284 C CA . LYS A 1 286 ? -22.398 8.595 -18.096 1.00 95.12 286 LYS A CA 1
ATOM 2285 C C . LYS A 1 286 ? -22.209 10.115 -18.013 1.00 95.12 286 LYS A C 1
ATOM 2287 O O . LYS A 1 286 ? -21.097 10.572 -17.770 1.00 95.12 286 LYS A O 1
ATOM 2292 N N . LEU A 1 287 ? -23.279 10.888 -18.207 1.00 95.50 287 LEU A N 1
ATOM 2293 C CA . LEU A 1 287 ? -23.232 12.347 -18.171 1.00 95.50 287 LEU A CA 1
ATOM 2294 C C . LEU A 1 287 ? -22.901 12.874 -16.768 1.00 95.50 287 LEU A C 1
ATOM 2296 O O . LEU A 1 287 ? -22.045 13.747 -16.643 1.00 95.50 287 LEU A O 1
ATOM 2300 N N . GLU A 1 288 ? -23.527 12.329 -15.724 1.00 92.44 288 GLU A N 1
ATOM 2301 C CA . GLU A 1 288 ? -23.265 12.714 -14.329 1.00 92.44 288 GLU A CA 1
ATOM 2302 C C . GLU A 1 288 ? -21.834 12.374 -13.919 1.00 92.44 288 GLU A C 1
ATOM 2304 O O . GLU A 1 288 ? -21.106 13.233 -13.420 1.00 92.44 288 GLU A O 1
ATOM 2309 N N . ARG A 1 289 ? -21.380 11.160 -14.244 1.00 95.94 289 ARG A N 1
ATOM 2310 C CA . ARG A 1 289 ? -19.996 10.733 -14.003 1.00 95.94 289 ARG A CA 1
ATOM 2311 C C . ARG A 1 289 ? -18.977 11.627 -14.705 1.00 95.94 289 ARG A C 1
ATOM 2313 O O . ARG A 1 289 ? -17.952 11.981 -14.124 1.00 95.94 289 ARG A O 1
ATOM 2320 N N . LEU A 1 290 ? -19.267 12.039 -15.940 1.00 95.19 290 LEU A N 1
ATOM 2321 C CA . LEU A 1 290 ? -18.395 12.929 -16.704 1.00 95.19 290 LEU A CA 1
ATOM 2322 C C . LEU A 1 290 ? -18.299 14.335 -16.105 1.00 95.19 290 LEU A C 1
ATOM 2324 O O . LEU A 1 290 ? -17.236 14.939 -16.221 1.00 95.19 290 LEU A O 1
ATOM 2328 N N . LYS A 1 291 ? -19.354 14.866 -15.475 1.00 95.12 291 LYS A N 1
ATOM 2329 C CA . LYS A 1 291 ? -19.287 16.180 -14.805 1.00 95.12 291 LYS A CA 1
ATOM 2330 C C . LYS A 1 291 ? -18.248 16.178 -13.680 1.00 95.12 291 LYS A C 1
ATOM 2332 O O . LYS A 1 291 ? -17.498 17.139 -13.548 1.00 95.12 291 LYS A O 1
ATOM 2337 N N . LEU A 1 292 ? -18.167 15.076 -12.937 1.00 95.44 292 LEU A N 1
ATOM 2338 C CA . LEU A 1 292 ? -17.219 14.894 -11.835 1.00 95.44 292 LEU A CA 1
ATOM 2339 C C . LEU A 1 292 ? -15.802 14.560 -12.324 1.00 95.44 292 LEU A C 1
ATOM 2341 O O . LEU A 1 292 ? -14.820 15.036 -11.759 1.00 95.44 292 LEU A O 1
ATOM 2345 N N . GLU A 1 293 ? -15.691 13.745 -13.377 1.00 95.75 293 GLU A N 1
ATOM 2346 C CA . GLU A 1 293 ? -14.409 13.228 -13.869 1.00 95.75 293 GLU A CA 1
ATOM 2347 C C . GLU A 1 293 ? -13.660 14.207 -14.783 1.00 95.75 293 GLU A C 1
ATOM 2349 O O . GLU A 1 293 ? -12.431 14.243 -14.754 1.00 95.75 293 GLU A O 1
ATOM 2354 N N . LYS A 1 294 ? -14.360 15.008 -15.600 1.00 96.69 294 LYS A N 1
ATOM 2355 C CA . LYS A 1 294 ? -13.729 15.908 -16.586 1.00 96.69 294 LYS A CA 1
ATOM 2356 C C . LYS A 1 294 ? -12.691 16.865 -15.977 1.00 96.69 294 LYS A C 1
ATOM 2358 O O . LYS A 1 294 ? -11.609 16.951 -16.563 1.00 96.69 294 LYS A O 1
ATOM 2363 N N . PRO A 1 295 ? -12.953 17.555 -14.846 1.00 96.31 295 PRO A N 1
ATOM 2364 C CA . PRO A 1 295 ? -11.966 18.444 -14.230 1.00 96.31 295 PRO A CA 1
ATOM 2365 C C . PRO A 1 295 ? -10.685 17.701 -13.839 1.00 96.31 295 PRO A C 1
ATOM 2367 O O . PRO A 1 295 ? -9.585 18.133 -14.174 1.00 96.31 295 PRO A O 1
ATOM 2370 N N . ILE A 1 296 ? -10.839 16.527 -13.224 1.00 96.88 296 ILE A N 1
ATOM 2371 C CA . ILE A 1 296 ? -9.732 15.678 -12.771 1.00 96.88 296 ILE A CA 1
ATOM 2372 C C . ILE A 1 296 ? -8.934 15.158 -13.963 1.00 96.88 296 ILE A C 1
ATOM 2374 O O . ILE A 1 296 ? -7.713 15.267 -13.994 1.00 96.88 296 ILE A O 1
ATOM 2378 N N . LYS A 1 297 ? -9.621 14.635 -14.981 1.00 97.25 297 LYS A N 1
ATOM 2379 C CA . LYS A 1 297 ? -8.986 14.113 -16.192 1.00 97.25 297 LYS A CA 1
ATOM 2380 C C . LYS A 1 297 ? -8.193 15.188 -16.928 1.00 97.25 297 LYS A C 1
ATOM 2382 O O . LYS A 1 297 ? -7.092 14.913 -17.393 1.00 97.25 297 LYS A O 1
ATOM 2387 N N . LYS A 1 298 ? -8.732 16.409 -17.017 1.00 96.69 298 LYS A N 1
ATOM 2388 C CA . LYS A 1 298 ? -8.010 17.552 -17.586 1.00 96.69 298 LYS A CA 1
ATOM 2389 C C . LYS A 1 298 ? -6.729 17.827 -16.796 1.00 96.69 298 LYS A C 1
ATOM 2391 O O . LYS A 1 298 ? -5.677 17.924 -17.410 1.00 96.69 298 LYS A O 1
ATOM 2396 N N . CYS A 1 299 ? -6.819 17.885 -15.468 1.00 96.44 299 CYS A N 1
ATOM 2397 C CA . CYS A 1 299 ? -5.678 18.114 -14.582 1.00 96.44 299 CYS A CA 1
ATOM 2398 C C . CYS A 1 299 ? -4.590 17.043 -14.751 1.00 96.44 299 CYS A C 1
ATOM 2400 O O . CYS A 1 299 ? -3.439 17.382 -14.997 1.00 96.44 299 CYS A O 1
ATOM 2402 N N . VAL A 1 300 ? -4.959 15.757 -14.702 1.00 96.44 300 VAL A N 1
ATOM 2403 C CA . VAL A 1 300 ? -4.019 14.634 -14.882 1.00 96.44 300 VAL A CA 1
ATOM 2404 C C . VAL A 1 300 ? -3.312 14.722 -16.237 1.00 96.44 300 VAL A C 1
ATOM 2406 O O . VAL A 1 300 ? -2.097 14.604 -16.295 1.00 96.44 300 VAL A O 1
ATOM 2409 N N . ASN A 1 301 ? -4.040 15.018 -17.315 1.00 95.06 301 ASN A N 1
ATOM 2410 C CA . ASN A 1 301 ? -3.451 15.148 -18.651 1.00 95.06 301 ASN A CA 1
ATOM 2411 C C . ASN A 1 301 ? -2.569 16.400 -18.831 1.00 95.06 301 ASN A C 1
ATOM 2413 O O . ASN A 1 301 ? -1.858 16.497 -19.825 1.00 95.06 301 ASN A O 1
ATOM 2417 N N . GLN A 1 302 ? -2.653 17.374 -17.923 1.00 94.06 302 GLN A N 1
ATOM 2418 C CA . GLN A 1 302 ? -1.881 18.620 -17.950 1.00 94.06 302 GLN A CA 1
ATOM 2419 C C . GLN A 1 302 ? -0.628 18.570 -17.071 1.00 94.06 302 GLN A C 1
ATOM 2421 O O . GLN A 1 302 ? 0.068 19.581 -16.957 1.00 94.06 302 GLN A O 1
ATOM 2426 N N . VAL A 1 303 ? -0.349 17.434 -16.428 1.00 93.81 303 VAL A N 1
ATOM 2427 C CA . VAL A 1 303 ? 0.886 17.248 -15.664 1.00 93.81 303 VAL A CA 1
ATOM 2428 C C . VAL A 1 303 ? 2.069 17.296 -16.628 1.00 93.81 303 VAL A C 1
ATOM 2430 O O . VAL A 1 303 ? 2.157 16.491 -17.554 1.00 93.81 303 VAL A O 1
ATOM 2433 N N . SER A 1 304 ? 2.978 18.238 -16.393 1.00 90.56 304 SER A N 1
ATOM 2434 C CA . SER A 1 304 ? 4.255 18.355 -17.097 1.00 90.56 304 SER A CA 1
ATOM 2435 C C . SER A 1 304 ? 5.418 18.304 -16.105 1.00 90.56 304 SER A C 1
ATOM 2437 O O . SER A 1 304 ? 5.219 18.317 -14.888 1.00 90.56 304 SER A O 1
ATOM 2439 N N . CYS A 1 305 ? 6.646 18.244 -16.618 1.00 85.75 305 CYS A N 1
ATOM 2440 C CA . CYS A 1 305 ? 7.869 18.215 -15.817 1.00 85.75 305 CYS A CA 1
ATOM 2441 C C . CYS A 1 305 ? 8.279 19.614 -15.311 1.00 85.75 305 CYS A C 1
ATOM 2443 O O . CYS A 1 305 ? 9.445 19.968 -15.410 1.00 85.75 305 CYS A O 1
ATOM 2445 N N . SER A 1 306 ? 7.349 20.415 -14.780 1.00 92.25 306 SER A N 1
ATOM 2446 C CA . SER A 1 306 ? 7.643 21.705 -14.133 1.00 92.25 306 SER A CA 1
ATOM 2447 C C . SER A 1 306 ? 6.959 21.788 -12.776 1.00 92.25 306 SER A C 1
ATOM 2449 O O . SER A 1 306 ? 5.771 21.480 -12.652 1.00 92.25 306 SER A O 1
ATOM 2451 N N . ARG A 1 307 ? 7.684 22.262 -11.758 1.00 91.50 307 ARG A N 1
ATOM 2452 C CA . ARG A 1 307 ? 7.140 22.427 -10.401 1.00 91.50 307 ARG A CA 1
ATOM 2453 C C . ARG A 1 307 ? 5.962 23.386 -10.354 1.00 91.50 307 ARG A C 1
ATOM 2455 O O . ARG A 1 307 ? 4.969 23.088 -9.692 1.00 91.50 307 ARG A O 1
ATOM 2462 N N . GLN A 1 308 ? 6.022 24.495 -11.092 1.00 93.00 308 GLN A N 1
ATOM 2463 C CA . GLN A 1 308 ? 4.906 25.438 -11.175 1.00 93.00 308 GLN A CA 1
ATOM 2464 C C . GLN A 1 308 ? 3.654 24.783 -11.758 1.00 93.00 308 GLN A C 1
ATOM 2466 O O . GLN A 1 308 ? 2.558 24.958 -11.217 1.00 93.00 308 GLN A O 1
ATOM 2471 N N . GLN A 1 309 ? 3.814 23.981 -12.814 1.00 93.81 309 GLN A N 1
ATOM 2472 C CA . GLN A 1 309 ? 2.697 23.264 -13.418 1.00 93.81 309 GLN A CA 1
ATOM 2473 C C . GLN A 1 309 ? 2.145 22.189 -12.476 1.00 93.81 309 GLN A C 1
ATOM 2475 O O . GLN A 1 309 ? 0.930 22.099 -12.301 1.00 93.81 309 GLN A O 1
ATOM 2480 N N . ILE A 1 310 ? 3.009 21.416 -11.812 1.00 95.12 310 ILE A N 1
ATOM 2481 C CA . ILE A 1 310 ? 2.599 20.423 -10.808 1.00 95.12 310 ILE A CA 1
ATOM 2482 C C . ILE A 1 310 ? 1.831 21.104 -9.669 1.00 95.12 310 ILE A C 1
ATOM 2484 O O . ILE A 1 310 ? 0.767 20.626 -9.284 1.00 95.12 310 ILE A O 1
ATOM 2488 N N . ALA A 1 311 ? 2.302 22.251 -9.174 1.00 95.62 311 ALA A N 1
ATOM 2489 C CA . ALA A 1 311 ? 1.632 23.018 -8.126 1.00 95.62 311 ALA A CA 1
ATOM 2490 C C . ALA A 1 311 ? 0.300 23.629 -8.585 1.00 95.62 311 ALA A C 1
ATOM 2492 O O . ALA A 1 311 ? -0.656 23.700 -7.810 1.00 95.62 311 ALA A O 1
ATOM 2493 N N . PHE A 1 312 ? 0.202 24.078 -9.836 1.00 95.81 312 PHE A N 1
ATOM 2494 C CA . PHE A 1 312 ? -1.050 24.559 -10.418 1.00 95.81 312 PHE A CA 1
ATOM 2495 C C . PHE A 1 312 ? -2.085 23.430 -10.546 1.00 95.81 312 PHE A C 1
ATOM 2497 O O . PHE A 1 312 ? -3.225 23.562 -10.085 1.00 95.81 312 PHE A O 1
ATOM 2504 N N . VAL A 1 313 ? -1.674 22.295 -11.114 1.00 97.31 313 VAL A N 1
ATOM 2505 C CA . VAL A 1 313 ? -2.511 21.100 -11.270 1.00 97.31 313 VAL A CA 1
ATOM 2506 C C . VAL A 1 313 ? -2.918 20.542 -9.903 1.00 97.31 313 VAL A C 1
ATOM 2508 O O . VAL A 1 313 ? -4.092 20.244 -9.684 1.00 97.31 313 VAL A O 1
ATOM 2511 N N . GLY A 1 314 ? -1.980 20.458 -8.960 1.00 97.19 314 GLY A N 1
ATOM 2512 C CA . GLY A 1 314 ? -2.214 19.996 -7.594 1.00 97.19 314 GLY A CA 1
ATOM 2513 C C . GLY A 1 314 ? -3.237 20.851 -6.856 1.00 97.19 314 GLY A C 1
ATOM 2514 O O . GLY A 1 314 ? -4.198 20.307 -6.316 1.00 97.19 314 GLY A O 1
ATOM 2515 N N . ARG A 1 315 ? -3.110 22.184 -6.912 1.00 97.69 315 ARG A N 1
ATOM 2516 C CA . ARG A 1 315 ? -4.106 23.106 -6.336 1.00 97.69 315 ARG A CA 1
ATOM 2517 C C . ARG A 1 315 ? -5.486 22.945 -6.969 1.00 97.69 315 ARG A C 1
ATOM 2519 O O . ARG A 1 315 ? -6.470 22.874 -6.243 1.00 97.69 315 ARG A O 1
ATOM 2526 N N . SER A 1 316 ? -5.554 22.803 -8.293 1.00 97.88 316 SER A N 1
ATOM 2527 C CA . SER A 1 316 ? -6.821 22.589 -9.009 1.00 97.88 316 SER A CA 1
ATOM 2528 C C . SER A 1 316 ? -7.513 21.286 -8.579 1.00 97.88 316 SER A C 1
ATOM 2530 O O . SER A 1 316 ? -8.731 21.240 -8.403 1.00 97.88 316 SER A O 1
ATOM 2532 N N . ILE A 1 317 ? -6.737 20.217 -8.367 1.00 98.12 317 ILE A N 1
ATOM 2533 C CA . ILE A 1 317 ? -7.250 18.943 -7.848 1.00 98.12 317 ILE A CA 1
ATOM 2534 C C . ILE A 1 317 ? -7.707 19.089 -6.394 1.00 98.12 317 ILE A C 1
ATOM 2536 O O . ILE A 1 317 ? -8.784 18.600 -6.055 1.00 98.12 317 ILE A O 1
ATOM 2540 N N . LEU A 1 318 ? -6.922 19.755 -5.543 1.00 97.88 318 LEU A N 1
ATOM 2541 C CA . LEU A 1 318 ? -7.262 19.989 -4.137 1.00 97.88 318 LEU A CA 1
ATOM 2542 C C . LEU A 1 318 ? -8.570 20.769 -3.993 1.00 97.88 318 LEU A C 1
ATOM 2544 O O . LEU A 1 318 ? -9.440 20.364 -3.222 1.00 97.88 318 LEU A O 1
ATOM 2548 N N . GLU A 1 319 ? -8.733 21.843 -4.763 1.00 97.81 319 GLU A N 1
ATOM 2549 C CA . GLU A 1 319 ? -9.958 22.639 -4.793 1.00 97.81 319 GLU A CA 1
ATOM 2550 C C . GLU A 1 319 ? -11.151 21.786 -5.238 1.00 97.81 319 GLU A C 1
ATOM 2552 O O . GLU A 1 319 ? -12.174 21.737 -4.553 1.00 97.81 319 GLU A O 1
ATOM 2557 N N . HIS A 1 320 ? -11.007 21.034 -6.337 1.00 97.69 320 HIS A N 1
ATOM 2558 C CA . HIS A 1 320 ? -12.076 20.165 -6.827 1.00 97.69 320 HIS A CA 1
ATOM 2559 C C . HIS A 1 320 ? -12.464 19.097 -5.799 1.00 97.69 320 HIS A C 1
ATOM 2561 O O . HIS A 1 320 ? -13.645 18.946 -5.499 1.00 97.69 320 HIS A O 1
ATOM 2567 N N . LEU A 1 321 ? -11.496 18.385 -5.212 1.00 97.75 321 LEU A N 1
ATOM 2568 C CA . LEU A 1 321 ? -11.759 17.361 -4.195 1.00 97.75 321 LEU A CA 1
ATOM 2569 C C . LEU A 1 321 ? -12.412 17.949 -2.940 1.00 97.75 321 LEU A C 1
ATOM 2571 O O . LEU A 1 321 ? -13.340 17.339 -2.411 1.00 97.75 321 LEU A O 1
ATOM 2575 N N . THR A 1 322 ? -11.981 19.133 -2.501 1.00 97.44 322 THR A N 1
ATOM 2576 C CA . THR A 1 322 ? -12.581 19.846 -1.362 1.00 97.44 322 THR A CA 1
ATOM 2577 C C . THR A 1 322 ? -14.030 20.226 -1.658 1.00 97.44 322 THR A C 1
ATOM 2579 O O . THR A 1 322 ? -14.921 19.961 -0.850 1.00 97.44 322 THR A O 1
ATOM 2582 N N . ASN A 1 323 ? -14.301 20.751 -2.854 1.00 97.25 323 ASN A N 1
ATOM 2583 C CA . ASN A 1 323 ? -15.655 21.083 -3.291 1.00 97.25 323 ASN A CA 1
ATOM 2584 C C . ASN A 1 323 ? -16.559 19.842 -3.334 1.00 97.25 323 ASN A C 1
ATOM 2586 O O . ASN A 1 323 ? -17.684 19.886 -2.836 1.00 97.25 323 ASN A O 1
ATOM 2590 N N . GLN A 1 324 ? -16.067 18.715 -3.860 1.00 96.69 324 GLN A N 1
ATOM 2591 C CA . GLN A 1 324 ? -16.831 17.463 -3.869 1.00 96.69 324 GLN A CA 1
ATOM 2592 C C . GLN A 1 324 ? -17.028 16.886 -2.464 1.00 96.69 324 GLN A C 1
ATOM 2594 O O . GLN A 1 324 ? -18.084 16.328 -2.173 1.00 96.69 324 GLN A O 1
ATOM 2599 N N . TYR A 1 325 ? -16.049 17.044 -1.571 1.00 95.94 325 TYR A N 1
ATOM 2600 C CA . TYR A 1 325 ? -16.169 16.626 -0.176 1.00 95.94 325 TYR A CA 1
ATOM 2601 C C . TYR A 1 325 ? -17.282 17.387 0.549 1.00 95.94 325 TYR A C 1
ATOM 2603 O O . TYR A 1 325 ? -18.088 16.767 1.245 1.00 95.94 325 TYR A O 1
ATOM 2611 N N . ASN A 1 326 ? -17.384 18.697 0.310 1.00 96.25 326 ASN A N 1
ATOM 2612 C CA . ASN A 1 326 ? -18.432 19.547 0.874 1.00 96.25 326 ASN A CA 1
ATOM 2613 C C . ASN A 1 326 ? -19.832 19.215 0.328 1.00 96.25 326 ASN A C 1
ATOM 2615 O O . ASN A 1 326 ? -20.816 19.363 1.047 1.00 96.25 326 ASN A O 1
ATOM 2619 N N . GLN A 1 327 ? -19.933 18.739 -0.917 1.00 94.75 327 GLN A N 1
ATOM 2620 C CA . GLN A 1 327 ? -21.205 18.311 -1.517 1.00 94.75 327 GLN A CA 1
ATOM 2621 C C . GLN A 1 327 ? -21.656 16.928 -1.029 1.00 94.75 327 GLN A C 1
ATOM 2623 O O . GLN A 1 327 ? -22.852 16.657 -0.941 1.00 94.75 327 GLN A O 1
ATOM 2628 N N . GLY A 1 328 ? -20.716 16.040 -0.698 1.00 95.38 328 GLY A N 1
ATOM 2629 C CA . GLY A 1 328 ? -21.031 14.739 -0.123 1.00 95.38 328 GLY A CA 1
ATOM 2630 C C . GLY A 1 328 ? -19.897 13.726 -0.234 1.00 95.38 328 GLY A C 1
ATOM 2631 O O . GLY A 1 328 ? -19.169 13.652 -1.225 1.00 95.38 328 GLY A O 1
ATOM 2632 N N . LYS A 1 329 ? -19.794 12.847 0.770 1.00 94.31 329 LYS A N 1
ATOM 2633 C CA . LYS A 1 329 ? -18.735 11.822 0.845 1.00 94.31 329 LYS A CA 1
ATOM 2634 C C . LYS A 1 329 ? -18.693 10.883 -0.368 1.00 94.31 329 LYS A C 1
ATOM 2636 O O . LYS A 1 329 ? -17.617 10.388 -0.701 1.00 94.31 329 LYS A O 1
ATOM 2641 N N . HIS A 1 330 ? -19.828 10.631 -1.019 1.00 96.31 330 HIS A N 1
ATOM 2642 C CA . HIS A 1 330 ? -19.921 9.771 -2.202 1.00 96.31 330 HIS A CA 1
ATOM 2643 C C . HIS A 1 330 ? -19.317 10.433 -3.455 1.00 96.31 330 HIS A C 1
ATOM 2645 O O . HIS A 1 330 ? -18.599 9.762 -4.196 1.00 96.31 330 HIS A O 1
ATOM 2651 N N . PHE A 1 331 ? -19.507 11.746 -3.655 1.00 97.19 331 PHE A N 1
ATOM 2652 C CA . PHE A 1 331 ? -18.888 12.497 -4.758 1.00 97.19 331 PHE A CA 1
ATOM 2653 C C . PHE A 1 331 ? -17.371 12.575 -4.606 1.00 97.19 331 PHE A C 1
ATOM 2655 O O . PHE A 1 331 ? -16.634 12.276 -5.548 1.00 97.19 331 PHE A O 1
ATOM 2662 N N . TYR A 1 332 ? -16.905 12.905 -3.398 1.00 97.31 332 TYR A N 1
ATOM 2663 C CA . TYR A 1 332 ? -15.483 12.877 -3.066 1.00 97.31 332 TYR A CA 1
ATOM 2664 C C . TYR A 1 332 ? -14.874 11.491 -3.294 1.00 97.31 332 TYR A C 1
ATOM 2666 O O . TYR A 1 332 ? -13.868 11.372 -3.987 1.00 97.31 332 TYR A O 1
ATOM 2674 N N . SER A 1 333 ? -15.507 10.436 -2.770 1.00 98.06 333 SER A N 1
ATOM 2675 C CA . SER A 1 333 ? -14.986 9.070 -2.898 1.00 98.06 333 SER A CA 1
ATOM 2676 C C . SER A 1 333 ? -14.930 8.610 -4.357 1.00 98.06 333 SER A C 1
ATOM 2678 O O . SER A 1 333 ? -13.956 7.971 -4.751 1.00 98.06 333 SER A O 1
ATOM 2680 N N . TYR A 1 334 ? -15.916 8.988 -5.183 1.00 98.38 334 TYR A N 1
ATOM 2681 C CA . TYR A 1 334 ? -15.879 8.748 -6.627 1.00 98.38 334 TYR A CA 1
ATOM 2682 C C . TYR A 1 334 ? -14.669 9.438 -7.265 1.00 98.38 334 TYR A C 1
ATOM 2684 O O . TYR A 1 334 ? -13.886 8.805 -7.971 1.00 98.38 334 TYR A O 1
ATOM 2692 N N . CYS A 1 335 ? -14.493 10.731 -6.984 1.00 98.19 335 CYS A N 1
ATOM 2693 C CA . CYS A 1 335 ? -13.404 11.533 -7.532 1.00 98.19 335 CYS A CA 1
ATOM 2694 C C . CYS A 1 335 ? -12.026 11.019 -7.107 1.00 98.19 335 CYS A C 1
ATOM 2696 O O . CYS A 1 335 ? -11.123 10.967 -7.938 1.00 98.19 335 CYS A O 1
ATOM 2698 N N . LEU A 1 336 ? -11.877 10.584 -5.853 1.00 98.00 336 LEU A N 1
ATOM 2699 C CA . LEU A 1 336 ? -10.637 10.019 -5.327 1.00 98.00 336 LEU A CA 1
ATOM 2700 C C . LEU A 1 336 ? -10.255 8.726 -6.064 1.00 98.00 336 LEU A C 1
ATOM 2702 O O . LEU A 1 336 ? -9.127 8.600 -6.539 1.00 98.00 336 LEU A O 1
ATOM 2706 N N . VAL A 1 337 ? -11.209 7.799 -6.230 1.00 98.38 337 VAL A N 1
ATOM 2707 C CA . VAL A 1 337 ? -11.003 6.547 -6.982 1.00 98.38 337 VAL A CA 1
ATOM 2708 C C . VAL A 1 337 ? -10.659 6.837 -8.440 1.00 98.38 337 VAL A C 1
ATOM 2710 O O . VAL A 1 337 ? -9.695 6.283 -8.966 1.00 98.38 337 VAL A O 1
ATOM 2713 N N . ARG A 1 338 ? -11.398 7.743 -9.095 1.00 98.19 338 ARG A N 1
ATOM 2714 C CA . ARG A 1 338 ? -11.127 8.107 -10.493 1.00 98.19 338 ARG A CA 1
ATOM 2715 C C . ARG A 1 338 ? -9.783 8.802 -10.667 1.00 98.19 338 ARG A C 1
ATOM 2717 O O . ARG A 1 338 ? -9.115 8.524 -11.654 1.00 98.19 338 ARG A O 1
ATOM 2724 N N . LEU A 1 339 ? -9.365 9.656 -9.734 1.00 98.44 339 LEU A N 1
ATOM 2725 C CA . LEU A 1 339 ? -8.034 10.262 -9.754 1.00 98.44 339 LEU A CA 1
ATOM 2726 C C . LEU A 1 339 ? -6.944 9.184 -9.682 1.00 98.44 339 LEU A C 1
ATOM 2728 O O . LEU A 1 339 ? -6.033 9.195 -10.507 1.00 98.44 339 LEU A O 1
ATOM 2732 N N . GLY A 1 340 ? -7.071 8.222 -8.762 1.00 98.12 340 GLY A N 1
ATOM 2733 C CA . GLY A 1 340 ? -6.139 7.096 -8.666 1.00 98.12 340 GLY A CA 1
ATOM 2734 C C . GLY A 1 340 ? -6.078 6.253 -9.940 1.00 98.12 340 GLY A C 1
ATOM 2735 O O . GLY A 1 340 ? -4.988 5.993 -10.448 1.00 98.12 340 GLY A O 1
ATOM 2736 N N . ASP A 1 341 ? -7.238 5.894 -10.500 1.00 98.31 341 ASP A N 1
ATOM 2737 C CA . ASP A 1 341 ? -7.325 5.163 -11.769 1.00 98.31 341 ASP A CA 1
ATOM 2738 C C . ASP A 1 341 ? -6.680 5.952 -12.923 1.00 98.31 341 ASP A C 1
ATOM 2740 O O . ASP A 1 341 ? -5.947 5.384 -13.727 1.00 98.31 341 ASP A O 1
ATOM 2744 N N . LEU A 1 342 ? -6.946 7.259 -13.024 1.00 98.12 342 LEU A N 1
ATOM 2745 C CA . LEU A 1 342 ? -6.434 8.117 -14.096 1.00 98.12 342 LEU A CA 1
ATOM 2746 C C . LEU A 1 342 ? -4.917 8.298 -14.025 1.00 98.12 342 LEU A C 1
ATOM 2748 O O . LEU A 1 342 ? -4.282 8.318 -15.076 1.00 98.12 342 LEU A O 1
ATOM 2752 N N . ILE A 1 343 ? -4.343 8.404 -12.823 1.00 97.94 343 ILE A N 1
ATOM 2753 C CA . ILE A 1 343 ? -2.888 8.448 -12.625 1.00 97.94 343 ILE A CA 1
ATOM 2754 C C . ILE A 1 343 ? -2.268 7.100 -12.998 1.00 97.94 343 ILE A C 1
ATOM 2756 O O . ILE A 1 343 ? -1.303 7.059 -13.757 1.00 97.94 343 ILE A O 1
ATOM 2760 N N . ALA A 1 344 ? -2.843 5.987 -12.527 1.00 97.00 344 ALA A N 1
ATOM 2761 C CA . ALA A 1 344 ? -2.358 4.657 -12.886 1.00 97.00 344 ALA A CA 1
ATOM 2762 C C . ALA A 1 344 ? -2.420 4.424 -14.406 1.00 97.00 344 ALA A C 1
ATOM 2764 O O . ALA A 1 344 ? -1.481 3.877 -14.975 1.00 97.00 344 ALA A O 1
ATOM 2765 N N . LEU A 1 345 ? -3.461 4.908 -15.092 1.00 96.50 345 LEU A N 1
ATOM 2766 C CA . LEU A 1 345 ? -3.596 4.814 -16.551 1.00 96.50 345 LEU A CA 1
ATOM 2767 C C . LEU A 1 345 ? -2.476 5.515 -17.338 1.00 96.50 345 LEU A C 1
ATOM 2769 O O . LEU A 1 345 ? -2.277 5.178 -18.501 1.00 96.50 345 LEU A O 1
ATOM 2773 N N . GLN A 1 346 ? -1.726 6.441 -16.733 1.00 95.69 346 GLN A N 1
ATOM 2774 C CA . GLN A 1 346 ? -0.557 7.055 -17.377 1.00 95.69 346 GLN A CA 1
ATOM 2775 C C . GLN A 1 346 ? 0.641 6.105 -17.430 1.00 95.69 346 GLN A C 1
ATOM 2777 O O . GLN A 1 346 ? 1.521 6.289 -18.267 1.00 95.69 346 GLN A O 1
ATOM 2782 N N . GLY A 1 347 ? 0.649 5.076 -16.570 1.00 93.62 347 GLY A N 1
ATOM 2783 C CA . GLY A 1 347 ? 1.725 4.106 -16.381 1.00 93.62 347 GLY A CA 1
ATOM 2784 C C . GLY A 1 347 ? 2.433 3.700 -17.671 1.00 93.62 347 GLY A C 1
ATOM 2785 O O . GLY A 1 347 ? 3.625 3.973 -17.768 1.00 93.62 347 GLY A O 1
ATOM 2786 N N . PRO A 1 348 ? 1.742 3.146 -18.684 1.00 93.19 348 PRO A N 1
ATOM 2787 C CA . PRO A 1 348 ? 2.373 2.676 -19.916 1.00 93.19 348 PRO A CA 1
ATOM 2788 C C . PRO A 1 348 ? 3.255 3.707 -20.635 1.00 93.19 348 PRO A C 1
ATOM 2790 O O . PRO A 1 348 ? 4.349 3.379 -21.095 1.00 93.19 348 PRO A O 1
ATOM 2793 N N . GLY A 1 349 ? 2.838 4.978 -20.669 1.00 90.62 349 GLY A N 1
ATOM 2794 C CA . GLY A 1 349 ? 3.597 6.055 -21.317 1.00 90.62 349 GLY A CA 1
ATOM 2795 C C . GLY A 1 349 ? 4.864 6.470 -20.558 1.00 90.62 349 GLY A C 1
ATOM 2796 O O . GLY A 1 349 ? 5.811 6.997 -21.147 1.00 90.62 349 GLY A O 1
ATOM 2797 N N . LEU A 1 350 ? 4.935 6.186 -19.255 1.00 92.44 350 LEU A N 1
ATOM 2798 C CA . LEU A 1 350 ? 6.042 6.617 -18.393 1.00 92.44 350 LEU A CA 1
ATOM 2799 C C . LEU A 1 350 ? 7.331 5.816 -18.619 1.00 92.44 350 LEU A C 1
ATOM 2801 O O . LEU A 1 350 ? 8.404 6.244 -18.198 1.00 92.44 350 LEU A O 1
ATOM 2805 N N . GLY A 1 351 ? 7.263 4.677 -19.318 1.00 85.62 351 GLY A N 1
ATOM 2806 C CA . GLY A 1 351 ? 8.449 3.890 -19.667 1.00 85.62 351 GLY A CA 1
ATOM 2807 C C . GLY A 1 351 ? 9.389 4.612 -20.644 1.00 85.62 351 GLY A C 1
ATOM 2808 O O . GLY A 1 351 ? 10.606 4.370 -20.623 1.00 85.62 351 GLY A O 1
ATOM 2809 N N . ALA A 1 352 ? 8.830 5.502 -21.473 1.00 86.56 352 ALA A N 1
ATOM 2810 C CA . ALA A 1 352 ? 9.557 6.381 -22.387 1.00 86.56 352 ALA A CA 1
ATOM 2811 C C . ALA A 1 352 ? 9.876 7.745 -21.749 1.00 86.56 352 ALA A C 1
ATOM 2813 O O . ALA A 1 352 ? 10.965 8.273 -21.956 1.00 86.56 352 ALA A O 1
ATOM 2814 N N . ALA A 1 353 ? 8.969 8.280 -20.926 1.00 88.88 353 ALA A N 1
ATOM 2815 C CA . ALA A 1 353 ? 9.100 9.589 -20.286 1.00 88.88 353 ALA A CA 1
ATOM 2816 C C . ALA A 1 353 ? 9.291 9.470 -18.762 1.00 88.88 353 ALA A C 1
ATOM 2818 O O . ALA A 1 353 ? 8.393 9.774 -17.976 1.00 88.88 353 ALA A O 1
ATOM 2819 N N . LYS A 1 354 ? 10.485 9.045 -18.329 1.00 88.06 354 LYS A N 1
ATOM 2820 C CA . LYS A 1 354 ? 10.801 8.814 -16.904 1.00 88.06 354 LYS A CA 1
ATOM 2821 C C . LYS A 1 354 ? 10.624 10.057 -16.024 1.00 88.06 354 LYS A C 1
ATOM 2823 O O . LYS A 1 354 ? 10.208 9.923 -14.878 1.00 88.06 354 LYS A O 1
ATOM 2828 N N . GLN A 1 355 ? 10.892 11.250 -16.558 1.00 90.12 355 GLN A N 1
ATOM 2829 C CA . GLN A 1 355 ? 10.715 12.523 -15.843 1.00 90.12 355 GLN A CA 1
ATOM 2830 C C . GLN A 1 355 ? 9.262 12.731 -15.386 1.00 90.12 355 GLN A C 1
ATOM 2832 O O . GLN A 1 355 ? 9.015 13.162 -14.260 1.00 90.12 355 GLN A O 1
ATOM 2837 N N . LEU A 1 356 ? 8.288 12.325 -16.209 1.00 93.38 356 LEU A N 1
ATOM 2838 C CA . LEU A 1 356 ? 6.871 12.430 -15.858 1.00 93.38 356 LEU A CA 1
ATOM 2839 C C . LEU A 1 356 ? 6.496 11.517 -14.685 1.00 93.38 356 LEU A C 1
ATOM 2841 O O . LEU A 1 356 ? 5.595 11.858 -13.925 1.00 93.38 356 LEU A O 1
ATOM 2845 N N . ALA A 1 357 ? 7.193 10.394 -14.477 1.00 95.38 357 ALA A N 1
ATOM 2846 C CA . ALA A 1 357 ? 6.954 9.546 -13.309 1.00 95.38 357 ALA A CA 1
ATOM 2847 C C . ALA A 1 357 ? 7.236 10.299 -11.997 1.00 95.38 357 ALA A C 1
ATOM 2849 O O . ALA A 1 357 ? 6.468 10.167 -11.042 1.00 95.38 357 ALA A O 1
ATOM 2850 N N . PHE A 1 358 ? 8.283 11.134 -11.967 1.00 94.38 358 PHE A N 1
ATOM 2851 C CA . PHE A 1 358 ? 8.572 12.004 -10.825 1.00 94.38 358 PHE A CA 1
ATOM 2852 C C . PHE A 1 358 ? 7.515 13.100 -10.669 1.00 94.38 358 PHE A C 1
ATOM 2854 O O . PHE A 1 358 ? 7.050 13.319 -9.553 1.00 94.38 358 PHE A O 1
ATOM 2861 N N . ALA A 1 359 ? 7.068 13.716 -11.769 1.00 95.31 359 ALA A N 1
ATOM 2862 C CA . ALA A 1 359 ? 6.014 14.732 -11.733 1.00 95.31 359 ALA A CA 1
ATOM 2863 C C . ALA A 1 359 ? 4.691 14.186 -11.162 1.00 95.31 359 ALA A C 1
ATOM 2865 O O . ALA A 1 359 ? 4.075 14.804 -10.293 1.00 95.31 359 ALA A O 1
ATOM 2866 N N . TYR A 1 360 ? 4.274 12.986 -11.584 1.00 96.81 360 TYR A N 1
ATOM 2867 C CA . TYR A 1 360 ? 3.095 12.321 -11.021 1.00 96.81 360 TYR A CA 1
ATOM 2868 C C . TYR A 1 360 ? 3.290 11.926 -9.555 1.00 96.81 360 TYR A C 1
ATOM 2870 O O . TYR A 1 360 ? 2.359 12.071 -8.764 1.00 96.81 360 TYR A O 1
ATOM 2878 N N . ALA A 1 361 ? 4.476 11.452 -9.166 1.00 95.38 361 ALA A N 1
ATOM 2879 C CA . ALA A 1 361 ? 4.756 11.140 -7.767 1.00 95.38 361 ALA A CA 1
ATOM 2880 C C . ALA A 1 361 ? 4.701 12.395 -6.879 1.00 95.38 361 ALA A C 1
ATOM 2882 O O . ALA A 1 361 ? 4.111 12.351 -5.801 1.00 95.38 361 ALA A O 1
ATOM 2883 N N . GLU A 1 362 ? 5.250 13.523 -7.334 1.00 94.31 362 GLU A N 1
ATOM 2884 C CA . GLU A 1 362 ? 5.180 14.803 -6.622 1.00 94.31 362 GLU A CA 1
ATOM 2885 C C . GLU A 1 362 ? 3.738 15.314 -6.514 1.00 94.31 362 GLU A C 1
ATOM 2887 O O . GLU A 1 362 ? 3.309 15.701 -5.426 1.00 94.31 362 GLU A O 1
ATOM 2892 N N . LEU A 1 363 ? 2.949 15.206 -7.588 1.00 96.25 363 LEU A N 1
ATOM 2893 C CA . LEU A 1 363 ? 1.521 15.522 -7.560 1.00 96.25 363 LEU A CA 1
ATOM 2894 C C . LEU A 1 363 ? 0.772 14.683 -6.513 1.00 96.25 363 LEU A C 1
ATOM 2896 O O . LEU A 1 363 ? 0.017 15.226 -5.706 1.00 96.25 363 LEU A O 1
ATOM 2900 N N . VAL A 1 364 ? 0.987 13.362 -6.501 1.00 96.44 364 VAL A N 1
ATOM 2901 C CA . VAL A 1 364 ? 0.380 12.466 -5.503 1.00 96.44 364 VAL A CA 1
ATOM 2902 C C . VAL A 1 364 ? 0.826 12.863 -4.101 1.00 96.44 364 VAL A C 1
ATOM 2904 O O . VAL A 1 364 ? -0.012 12.936 -3.207 1.00 96.44 364 VAL A O 1
ATOM 2907 N N . SER A 1 365 ? 2.111 13.164 -3.910 1.00 94.31 365 SER A N 1
ATOM 2908 C CA . SER A 1 365 ? 2.672 13.603 -2.631 1.00 94.31 365 SER A CA 1
ATOM 2909 C C . SER A 1 365 ? 2.014 14.876 -2.107 1.00 94.31 365 SER A C 1
ATOM 2911 O O . SER A 1 365 ? 1.718 14.946 -0.917 1.00 94.31 365 SER A O 1
ATOM 2913 N N . MET A 1 366 ? 1.790 15.858 -2.983 1.00 94.06 366 MET A N 1
ATOM 2914 C CA . MET A 1 366 ? 1.167 17.142 -2.662 1.00 94.06 366 MET A CA 1
ATOM 2915 C C . MET A 1 366 ? -0.304 16.962 -2.285 1.00 94.06 366 MET A C 1
ATOM 2917 O O . MET A 1 366 ? -0.735 17.382 -1.218 1.00 94.06 366 MET A O 1
ATOM 2921 N N . VAL A 1 367 ? -1.087 16.285 -3.128 1.00 95.75 367 VAL A N 1
ATOM 2922 C CA . VAL A 1 367 ? -2.526 16.115 -2.874 1.00 95.75 367 VAL A CA 1
ATOM 2923 C C . VAL A 1 367 ? -2.771 15.217 -1.653 1.00 95.75 367 VAL A C 1
ATOM 2925 O O . VAL A 1 367 ? -3.710 15.441 -0.885 1.00 95.75 367 VAL A O 1
ATOM 2928 N N . SER A 1 368 ? -1.895 14.237 -1.424 1.00 95.06 368 SER A N 1
ATOM 2929 C CA . SER A 1 368 ? -1.986 13.332 -0.276 1.00 95.06 368 SER A CA 1
ATOM 2930 C C . SER A 1 368 ? -1.643 13.992 1.060 1.00 95.06 368 SER A C 1
ATOM 2932 O O . SER A 1 368 ? -1.912 13.377 2.080 1.00 95.06 368 SER A O 1
ATOM 2934 N N . GLU A 1 369 ? -1.116 15.223 1.099 1.00 93.00 369 GLU A N 1
ATOM 2935 C CA . GLU A 1 369 ? -1.008 15.988 2.357 1.00 93.00 369 GLU A CA 1
ATOM 2936 C C . GLU A 1 369 ? -2.378 16.389 2.903 1.00 93.00 369 GLU A C 1
ATOM 2938 O O . GLU A 1 369 ? -2.583 16.396 4.110 1.00 93.00 369 GLU A O 1
ATOM 2943 N N . SER A 1 370 ? -3.330 16.700 2.021 1.00 93.94 370 SER A N 1
ATOM 2944 C CA . SER A 1 370 ? -4.707 17.019 2.421 1.00 93.94 370 SER A CA 1
ATOM 2945 C C . SER A 1 370 ? -5.604 15.779 2.439 1.00 93.94 370 SER A C 1
ATOM 2947 O O . SER A 1 370 ? -6.545 15.694 3.226 1.00 93.94 370 SER A O 1
ATOM 2949 N N . PHE A 1 371 ? -5.320 14.799 1.576 1.00 94.44 371 PHE A N 1
ATOM 2950 C CA . PHE A 1 371 ? -6.148 13.608 1.390 1.00 94.44 371 PHE A CA 1
ATOM 2951 C C . PHE A 1 371 ? -5.308 12.329 1.451 1.00 94.44 371 PHE A C 1
ATOM 2953 O O . PHE A 1 371 ? -5.014 11.722 0.424 1.00 94.44 371 PHE A O 1
ATOM 2960 N N . HIS A 1 372 ? -4.955 11.896 2.665 1.00 93.81 372 HIS A N 1
ATOM 2961 C CA . HIS A 1 372 ? -4.039 10.769 2.907 1.00 93.81 372 HIS A CA 1
ATOM 2962 C C . HIS A 1 372 ? -4.461 9.459 2.206 1.00 93.81 372 HIS A C 1
ATOM 2964 O O . HIS A 1 372 ? -3.608 8.688 1.765 1.00 93.81 372 HIS A O 1
ATOM 2970 N N . ASP A 1 373 ? -5.771 9.217 2.062 1.00 95.50 373 ASP A N 1
ATOM 2971 C CA . ASP A 1 373 ? -6.308 8.016 1.404 1.00 95.50 373 ASP A CA 1
ATOM 2972 C C . ASP A 1 373 ? -5.913 7.956 -0.095 1.00 95.50 373 ASP A C 1
ATOM 2974 O O . ASP A 1 373 ? -5.838 6.861 -0.658 1.00 95.50 373 ASP A O 1
ATOM 2978 N N . LEU A 1 374 ? -5.581 9.089 -0.740 1.00 96.19 374 LEU A N 1
ATOM 2979 C CA . LEU A 1 374 ? -5.213 9.143 -2.163 1.00 96.19 374 LEU A CA 1
ATOM 2980 C C . LEU A 1 374 ? -4.029 8.234 -2.497 1.00 96.19 374 LEU A C 1
ATOM 2982 O O . LEU A 1 374 ? -4.076 7.514 -3.493 1.00 96.19 374 LEU A O 1
ATOM 2986 N N . ALA A 1 375 ? -2.974 8.246 -1.688 1.00 94.56 375 ALA A N 1
ATOM 2987 C CA . ALA A 1 375 ? -1.792 7.446 -1.974 1.00 94.56 375 ALA A CA 1
ATOM 2988 C C . ALA A 1 375 ? -2.100 5.947 -1.989 1.00 94.56 375 ALA A C 1
ATOM 2990 O O . ALA A 1 375 ? -1.680 5.237 -2.900 1.00 94.56 375 ALA A O 1
ATOM 2991 N N . TYR A 1 376 ? -2.905 5.471 -1.036 1.00 95.88 376 TYR A N 1
ATOM 2992 C CA . TYR A 1 376 ? -3.352 4.079 -0.997 1.00 95.88 376 TYR A CA 1
ATOM 2993 C C . TYR A 1 376 ? -4.238 3.737 -2.197 1.00 95.88 376 TYR A C 1
ATOM 2995 O O . TYR A 1 376 ? -4.094 2.658 -2.768 1.00 95.88 376 TYR A O 1
ATOM 3003 N N . VAL A 1 377 ? -5.107 4.662 -2.618 1.00 97.88 377 VAL A N 1
ATOM 3004 C CA . VAL A 1 377 ? -5.96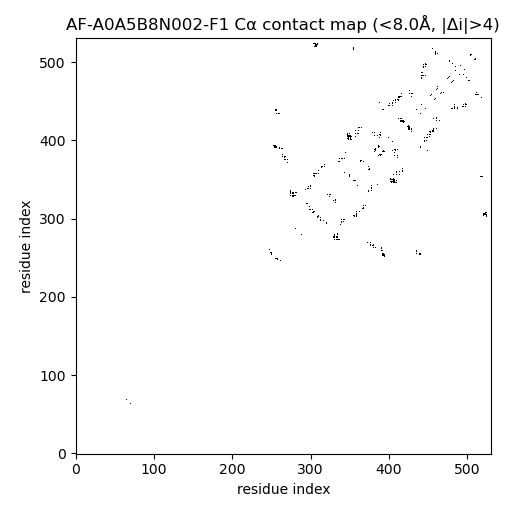7 4.505 -3.799 1.00 97.88 377 VAL A CA 1
ATOM 3005 C C . VAL A 1 377 ? -5.141 4.424 -5.090 1.00 97.88 377 VAL A C 1
ATOM 3007 O O . VAL A 1 377 ? -5.373 3.526 -5.900 1.00 97.88 377 VAL A O 1
ATOM 3010 N N . VAL A 1 378 ? -4.148 5.302 -5.275 1.00 97.50 378 VAL A N 1
ATOM 3011 C CA . VAL A 1 378 ? -3.225 5.276 -6.428 1.00 97.50 378 VAL A CA 1
ATOM 3012 C C . VAL A 1 378 ? -2.432 3.973 -6.446 1.00 97.50 378 VAL A C 1
ATOM 3014 O O . VAL A 1 378 ? -2.364 3.301 -7.472 1.00 97.50 378 VAL A O 1
ATOM 3017 N N . VAL A 1 379 ? -1.866 3.576 -5.306 1.00 96.62 379 VAL A N 1
ATOM 3018 C CA . VAL A 1 379 ? -1.077 2.345 -5.189 1.00 96.62 379 VAL A CA 1
ATOM 3019 C C . VAL A 1 379 ? -1.940 1.104 -5.443 1.00 96.62 379 VAL A C 1
ATOM 3021 O O . VAL A 1 379 ? -1.516 0.207 -6.165 1.00 96.62 379 VAL A O 1
ATOM 3024 N N . ALA A 1 380 ? -3.183 1.066 -4.957 1.00 97.75 380 ALA A N 1
ATOM 3025 C CA . ALA A 1 380 ? -4.123 -0.009 -5.279 1.00 97.75 380 ALA A CA 1
ATOM 3026 C C . ALA A 1 380 ? -4.434 -0.083 -6.785 1.00 97.75 380 ALA A C 1
ATOM 3028 O O . ALA A 1 380 ? -4.442 -1.174 -7.363 1.00 97.75 380 ALA A O 1
ATOM 3029 N N . ALA A 1 381 ? -4.642 1.066 -7.436 1.00 97.94 381 ALA A N 1
ATOM 3030 C CA . ALA A 1 381 ? -4.855 1.137 -8.880 1.00 97.94 381 ALA A CA 1
ATOM 3031 C C . ALA A 1 381 ? -3.615 0.669 -9.670 1.00 97.94 381 ALA A C 1
ATOM 3033 O O . ALA A 1 381 ? -3.751 -0.050 -10.665 1.00 97.94 381 ALA A O 1
ATOM 3034 N N . LEU A 1 382 ? -2.405 0.991 -9.195 1.00 96.88 382 LEU A N 1
ATOM 3035 C CA . LEU A 1 382 ? -1.147 0.485 -9.753 1.00 96.88 382 LEU A CA 1
ATOM 3036 C C . LEU A 1 382 ? -1.010 -1.029 -9.585 1.00 96.88 382 LEU A C 1
ATOM 3038 O O . LEU A 1 382 ? -0.730 -1.711 -10.566 1.00 96.88 382 LEU A O 1
ATOM 3042 N N . HIS A 1 383 ? -1.285 -1.570 -8.395 1.00 95.69 383 HIS A N 1
ATOM 3043 C CA . HIS A 1 383 ? -1.250 -3.014 -8.133 1.00 95.69 383 HIS A CA 1
ATOM 3044 C C . HIS A 1 383 ? -2.202 -3.789 -9.050 1.00 95.69 383 HIS A C 1
ATOM 3046 O O . HIS A 1 383 ? -1.872 -4.880 -9.513 1.00 95.69 383 HIS A O 1
ATOM 3052 N N . LYS A 1 384 ? -3.383 -3.222 -9.324 1.00 94.44 384 LYS A N 1
ATOM 3053 C CA . LYS A 1 384 ? -4.363 -3.802 -10.248 1.00 94.44 384 LYS A CA 1
ATOM 3054 C C . LYS A 1 384 ? -3.885 -3.766 -11.702 1.00 94.44 384 LYS A C 1
ATOM 3056 O O . LYS A 1 384 ? -4.179 -4.691 -12.452 1.00 94.44 384 LYS A O 1
ATOM 3061 N N . SER A 1 385 ? -3.179 -2.706 -12.091 1.00 94.62 385 SER A N 1
ATOM 3062 C CA . SER A 1 385 ? -2.704 -2.510 -13.466 1.00 94.62 385 SER A CA 1
ATOM 3063 C C . SER A 1 385 ? -1.423 -3.296 -13.760 1.00 94.62 385 SER A C 1
ATOM 3065 O O . SER A 1 385 ? -1.252 -3.815 -14.857 1.00 94.62 385 SER A O 1
ATOM 3067 N N . CYS A 1 386 ? -0.535 -3.422 -12.772 1.00 96.00 386 CYS A N 1
ATOM 3068 C CA . CYS A 1 386 ? 0.730 -4.139 -12.871 1.00 96.00 386 CYS A CA 1
ATOM 3069 C C . CYS A 1 386 ? 1.027 -4.878 -11.552 1.00 96.00 386 CYS A C 1
ATOM 3071 O O . CYS A 1 386 ? 1.549 -4.268 -10.614 1.00 96.00 386 CYS A O 1
ATOM 3073 N N . PRO A 1 387 ? 0.763 -6.195 -11.467 1.00 94.94 387 PRO A N 1
ATOM 3074 C CA . PRO A 1 387 ? 1.035 -7.022 -10.285 1.00 94.94 387 PRO A CA 1
ATOM 3075 C C . PRO A 1 387 ? 2.478 -6.949 -9.754 1.00 94.94 387 PRO A C 1
ATOM 3077 O O . PRO A 1 387 ? 2.707 -7.098 -8.553 1.00 94.94 387 PRO A O 1
ATOM 3080 N N . LEU A 1 388 ? 3.459 -6.646 -10.613 1.00 96.56 388 LEU A N 1
ATOM 3081 C CA . LEU A 1 388 ? 4.866 -6.505 -10.216 1.00 96.56 388 LEU A CA 1
ATOM 3082 C C . LEU A 1 388 ? 5.135 -5.275 -9.328 1.00 96.56 388 LEU A C 1
ATOM 3084 O O . LEU A 1 388 ? 6.175 -5.208 -8.674 1.00 96.56 388 LEU A O 1
ATOM 3088 N N . THR A 1 389 ? 4.201 -4.324 -9.239 1.00 96.62 389 THR A N 1
ATOM 3089 C CA . THR A 1 389 ? 4.278 -3.212 -8.272 1.00 96.62 389 THR A CA 1
ATOM 3090 C C . THR A 1 389 ? 4.056 -3.677 -6.822 1.00 96.62 389 THR A C 1
ATOM 3092 O O . THR A 1 389 ? 4.571 -3.048 -5.904 1.00 96.62 389 THR A O 1
ATOM 3095 N N . VAL A 1 390 ? 3.403 -4.830 -6.601 1.00 94.31 390 VAL A N 1
ATOM 3096 C CA . VAL A 1 390 ? 3.256 -5.504 -5.292 1.00 94.31 390 VAL A CA 1
ATOM 3097 C C . VAL A 1 390 ? 3.824 -6.928 -5.333 1.00 94.31 390 VAL A C 1
ATOM 3099 O O . VAL A 1 390 ? 3.118 -7.893 -5.059 1.00 94.31 390 VAL A O 1
ATOM 3102 N N . PRO A 1 391 ? 5.114 -7.043 -5.687 1.00 93.88 391 PRO A N 1
ATOM 3103 C CA . PRO A 1 391 ? 5.828 -8.209 -6.198 1.00 93.88 391 PRO A CA 1
ATOM 3104 C C . PRO A 1 391 ? 4.992 -9.485 -6.235 1.00 93.88 391 PRO A C 1
ATOM 3106 O O . PRO A 1 391 ? 5.129 -10.365 -5.385 1.00 93.88 391 PRO A O 1
ATOM 3109 N N . SER A 1 392 ? 4.077 -9.522 -7.203 1.00 94.56 392 SER A N 1
ATOM 3110 C CA . SER A 1 392 ? 3.083 -10.569 -7.381 1.00 94.56 392 SER A CA 1
ATOM 3111 C C . SER A 1 392 ? 3.135 -11.051 -8.818 1.00 94.56 392 SER A C 1
ATOM 3113 O O . SER A 1 392 ? 3.158 -10.245 -9.750 1.00 94.56 392 SER A O 1
ATOM 3115 N N . LEU A 1 393 ? 3.155 -12.369 -8.999 1.00 92.69 393 LEU A N 1
ATOM 3116 C CA . LEU A 1 393 ? 3.186 -13.000 -10.309 1.00 92.69 393 LEU A CA 1
ATOM 3117 C C . LEU A 1 393 ? 2.037 -14.013 -10.427 1.00 92.69 393 LEU A C 1
ATOM 3119 O O . LEU A 1 393 ? 2.172 -15.162 -9.993 1.00 92.69 393 LEU A O 1
ATOM 3123 N N . PRO A 1 394 ? 0.886 -13.599 -10.988 1.00 91.06 394 PRO A N 1
ATOM 3124 C CA . PRO A 1 394 ? -0.202 -14.512 -11.319 1.00 91.06 394 PRO A CA 1
ATOM 3125 C C . PRO A 1 394 ? 0.229 -15.561 -12.350 1.00 91.06 394 PRO A C 1
ATOM 3127 O O . PRO A 1 394 ? 1.024 -15.280 -13.253 1.00 91.06 394 PRO A O 1
ATOM 3130 N N . LYS A 1 395 ? -0.325 -16.774 -12.264 1.00 87.00 395 LYS A N 1
ATOM 3131 C CA . LYS A 1 395 ? -0.074 -17.826 -13.256 1.00 87.00 395 LYS A CA 1
ATOM 3132 C C . LYS A 1 395 ? -0.485 -17.357 -14.657 1.00 87.00 395 LYS A C 1
ATOM 3134 O O . LYS A 1 395 ? -1.620 -16.947 -14.873 1.00 87.00 395 LYS A O 1
ATOM 3139 N N . GLY A 1 396 ? 0.443 -17.441 -15.611 1.00 82.25 396 GLY A N 1
ATOM 3140 C CA . GLY A 1 396 ? 0.204 -17.019 -16.995 1.00 82.25 396 GLY A CA 1
ATOM 3141 C C . GLY A 1 396 ? 0.240 -15.504 -17.217 1.00 82.25 396 GLY A C 1
ATOM 3142 O O . GLY A 1 396 ? -0.179 -15.054 -18.280 1.00 82.25 396 GLY A O 1
ATOM 3143 N N . TYR A 1 397 ? 0.735 -14.722 -16.251 1.00 84.69 397 TYR A N 1
ATOM 3144 C CA . TYR A 1 397 ? 0.917 -13.282 -16.414 1.00 84.69 397 TYR A CA 1
ATOM 3145 C C . TYR A 1 397 ? 1.807 -12.970 -17.626 1.00 84.69 397 TYR A C 1
ATOM 3147 O O . TYR A 1 397 ? 2.981 -13.338 -17.663 1.00 84.69 397 TYR A O 1
ATOM 3155 N N . LYS A 1 398 ? 1.223 -12.283 -18.611 1.00 80.44 398 LYS A N 1
ATOM 3156 C CA . LYS A 1 398 ? 1.899 -11.717 -19.780 1.00 80.44 398 LYS A CA 1
ATOM 3157 C C . LYS A 1 398 ? 1.529 -10.244 -19.836 1.00 80.44 398 LYS A C 1
ATOM 3159 O O . LYS A 1 398 ? 0.356 -9.919 -20.002 1.00 80.44 398 LYS A O 1
ATOM 3164 N N . ALA A 1 399 ? 2.508 -9.369 -19.673 1.00 77.69 399 ALA A N 1
ATOM 3165 C CA . ALA A 1 399 ? 2.313 -7.936 -19.818 1.00 77.69 399 ALA A CA 1
ATOM 3166 C C . ALA A 1 399 ? 3.292 -7.389 -20.849 1.00 77.69 399 ALA A C 1
ATOM 3168 O O . ALA A 1 399 ? 4.381 -7.932 -21.035 1.00 77.69 399 ALA A O 1
ATOM 3169 N N . VAL A 1 400 ? 2.882 -6.316 -21.519 1.00 85.88 400 VAL A N 1
ATOM 3170 C CA . VAL A 1 400 ? 3.743 -5.611 -22.463 1.00 85.88 400 VAL A CA 1
ATOM 3171 C C . VAL A 1 400 ? 4.899 -4.997 -21.676 1.00 85.88 400 VAL A C 1
ATOM 3173 O O . VAL A 1 400 ? 4.701 -4.328 -20.661 1.00 85.88 400 VAL A O 1
ATOM 3176 N N . GLN A 1 401 ? 6.125 -5.244 -22.125 1.00 83.50 401 GLN A N 1
ATOM 3177 C CA . GLN A 1 401 ? 7.337 -4.834 -21.417 1.00 83.50 401 GLN A CA 1
ATOM 3178 C C . GLN A 1 401 ? 7.420 -3.318 -21.181 1.00 83.50 401 GLN A C 1
ATOM 3180 O O . GLN A 1 401 ? 7.832 -2.871 -20.107 1.00 83.50 401 GLN A O 1
ATOM 3185 N N . THR A 1 402 ? 6.993 -2.522 -22.167 1.00 84.44 402 THR A N 1
ATOM 3186 C CA . THR A 1 402 ? 6.917 -1.056 -22.070 1.00 84.44 402 THR A CA 1
ATOM 3187 C C . THR A 1 402 ? 6.012 -0.617 -20.930 1.00 84.44 402 THR A C 1
ATOM 3189 O O . THR A 1 402 ? 6.359 0.298 -20.179 1.00 84.44 402 THR A O 1
ATOM 3192 N N . ASP A 1 403 ? 4.904 -1.331 -20.746 1.00 93.00 403 ASP A N 1
ATOM 3193 C CA . ASP A 1 403 ? 3.914 -1.028 -19.727 1.00 93.00 403 ASP A CA 1
ATOM 3194 C C . ASP A 1 403 ? 4.482 -1.322 -18.343 1.00 93.00 403 ASP A C 1
ATOM 3196 O O . ASP A 1 403 ? 4.421 -0.471 -17.454 1.00 93.00 403 ASP A O 1
ATOM 3200 N N . ILE A 1 404 ? 5.127 -2.485 -18.180 1.00 95.06 404 ILE A N 1
ATOM 3201 C CA . ILE A 1 404 ? 5.816 -2.861 -16.938 1.00 95.06 404 ILE A CA 1
ATOM 3202 C C . ILE A 1 404 ? 6.803 -1.769 -16.537 1.00 95.06 404 ILE A C 1
ATOM 3204 O O . ILE A 1 404 ? 6.758 -1.280 -15.408 1.00 95.06 404 ILE A O 1
ATOM 3208 N N . LYS A 1 405 ? 7.674 -1.363 -17.467 1.00 95.25 405 LYS A N 1
ATOM 3209 C CA . LYS A 1 405 ? 8.683 -0.333 -17.216 1.00 95.25 405 LYS A CA 1
ATOM 3210 C C . LYS A 1 405 ? 8.044 0.967 -16.732 1.00 95.25 405 LYS A C 1
ATOM 3212 O O . LYS A 1 405 ? 8.551 1.577 -15.791 1.00 95.25 405 LYS A O 1
ATOM 3217 N N . GLY A 1 406 ? 6.938 1.384 -17.339 1.00 96.44 406 GLY A N 1
ATOM 3218 C CA . GLY A 1 406 ? 6.249 2.615 -16.979 1.00 96.44 406 GLY A CA 1
ATOM 3219 C C . GLY A 1 406 ? 5.536 2.559 -15.623 1.00 96.44 406 GLY A C 1
ATOM 3220 O O . GLY A 1 406 ? 5.763 3.424 -14.774 1.00 96.44 406 GLY A O 1
ATOM 3221 N N . TYR A 1 407 ? 4.768 1.497 -15.355 1.00 97.56 407 TYR A N 1
ATOM 3222 C CA . TYR A 1 407 ? 4.128 1.277 -14.051 1.00 97.56 407 TYR A CA 1
ATOM 3223 C C . TYR A 1 407 ? 5.141 1.193 -12.906 1.00 97.56 407 TYR A C 1
ATOM 3225 O O . TYR A 1 407 ? 4.938 1.786 -11.845 1.00 97.56 407 TYR A O 1
ATOM 3233 N N . ILE A 1 408 ? 6.247 0.476 -13.121 1.00 97.69 408 ILE A N 1
ATOM 3234 C CA . ILE A 1 408 ? 7.304 0.339 -12.120 1.00 97.69 408 ILE A CA 1
ATOM 3235 C C . ILE A 1 408 ? 8.063 1.650 -11.931 1.00 97.69 408 ILE A C 1
ATOM 3237 O O . ILE A 1 408 ? 8.406 1.974 -10.798 1.00 97.69 408 ILE A O 1
ATOM 3241 N N . SER A 1 409 ? 8.273 2.439 -12.988 1.00 97.12 409 SER A N 1
ATOM 3242 C CA . SER A 1 409 ? 8.891 3.766 -12.857 1.00 97.12 409 SER A CA 1
ATOM 3243 C C . SER A 1 409 ? 8.050 4.690 -11.974 1.00 97.12 409 SER A C 1
ATOM 3245 O O . SER A 1 409 ? 8.598 5.349 -11.093 1.00 97.12 409 SER A O 1
ATOM 3247 N N . LEU A 1 410 ? 6.721 4.688 -12.136 1.00 97.19 410 LEU A N 1
ATOM 3248 C CA . LEU A 1 410 ? 5.817 5.462 -11.278 1.00 97.19 410 LEU A CA 1
ATOM 3249 C C . LEU A 1 410 ? 5.820 4.959 -9.830 1.00 97.19 410 LEU A C 1
ATOM 3251 O O . LEU A 1 410 ? 5.938 5.755 -8.900 1.00 97.19 410 LEU A O 1
ATOM 3255 N N . TRP A 1 411 ? 5.751 3.641 -9.626 1.00 97.31 411 TRP A N 1
ATOM 3256 C CA . TRP A 1 411 ? 5.860 3.046 -8.291 1.00 97.31 411 TRP A CA 1
ATOM 3257 C C . TRP A 1 411 ? 7.190 3.399 -7.606 1.00 97.31 411 TRP A C 1
ATOM 3259 O O . TRP A 1 411 ? 7.210 3.836 -6.456 1.00 97.31 411 TRP A O 1
ATOM 3269 N N . ALA A 1 412 ? 8.305 3.274 -8.321 1.00 96.56 412 ALA A N 1
ATOM 3270 C CA . ALA A 1 412 ? 9.624 3.622 -7.816 1.00 96.56 412 ALA A CA 1
ATOM 3271 C C . ALA A 1 412 ? 9.735 5.124 -7.503 1.00 96.56 412 ALA A C 1
ATOM 3273 O O . ALA A 1 412 ? 10.358 5.494 -6.511 1.00 96.56 412 ALA A O 1
ATOM 3274 N N . ALA A 1 413 ? 9.119 6.001 -8.300 1.00 95.56 413 ALA A N 1
ATOM 3275 C CA . ALA A 1 413 ? 9.082 7.433 -8.013 1.00 95.56 413 ALA A CA 1
ATOM 3276 C C . ALA A 1 413 ? 8.303 7.733 -6.716 1.00 95.56 413 ALA A C 1
ATOM 3278 O O . ALA A 1 413 ? 8.782 8.500 -5.881 1.00 95.56 413 ALA A O 1
ATOM 3279 N N . LEU A 1 414 ? 7.167 7.061 -6.480 1.00 95.12 414 LEU A N 1
ATOM 3280 C CA . LEU A 1 414 ? 6.407 7.166 -5.223 1.00 95.12 414 LEU A CA 1
ATOM 3281 C C . LEU A 1 414 ? 7.223 6.697 -4.004 1.00 95.12 414 LEU A C 1
ATOM 3283 O O . LEU A 1 414 ? 7.197 7.336 -2.953 1.00 95.12 414 LEU A O 1
ATOM 3287 N N . CYS A 1 415 ? 7.998 5.621 -4.148 1.00 93.31 415 CYS A N 1
ATOM 3288 C CA . CYS A 1 415 ? 8.877 5.084 -3.101 1.00 93.31 415 CYS A CA 1
ATOM 3289 C C . CYS A 1 415 ? 10.046 6.010 -2.712 1.00 93.31 415 CYS A C 1
ATOM 3291 O O . CYS A 1 415 ? 10.688 5.787 -1.687 1.00 93.31 415 CYS A O 1
ATOM 3293 N N . GLN A 1 416 ? 10.339 7.042 -3.505 1.00 88.44 416 GLN A N 1
ATOM 3294 C CA . GLN A 1 416 ? 11.440 7.983 -3.260 1.00 88.44 416 GLN A CA 1
ATOM 3295 C C . GLN A 1 416 ? 11.033 9.302 -2.638 1.00 88.44 416 GLN A C 1
ATOM 3297 O O . GLN A 1 416 ? 11.905 10.096 -2.265 1.00 88.44 416 GLN A O 1
ATOM 3302 N N . LEU A 1 417 ? 9.728 9.555 -2.567 1.00 86.12 417 LEU A N 1
ATOM 3303 C CA . LEU A 1 417 ? 9.204 10.729 -1.897 1.00 86.12 417 LEU A CA 1
ATOM 3304 C C . LEU A 1 417 ? 9.748 10.773 -0.470 1.00 86.12 417 LEU A C 1
ATOM 3306 O O . LEU A 1 417 ? 9.984 9.730 0.141 1.00 86.12 417 LEU A O 1
ATOM 3310 N N . GLN A 1 418 ? 9.969 11.977 0.056 1.00 74.00 418 GLN A N 1
ATOM 3311 C CA . GLN A 1 418 ? 10.391 12.121 1.448 1.00 74.00 418 GLN A CA 1
ATOM 3312 C C . GLN A 1 418 ? 9.403 11.379 2.357 1.00 74.00 418 GLN A C 1
ATOM 3314 O O . GLN A 1 418 ? 8.199 11.430 2.086 1.00 74.00 418 GLN A O 1
ATOM 3319 N N . PRO A 1 419 ? 9.890 10.665 3.386 1.00 63.38 419 PRO A N 1
ATOM 3320 C CA . PRO A 1 419 ? 9.022 9.904 4.265 1.00 63.38 419 PRO A CA 1
ATOM 3321 C C . PRO A 1 419 ? 8.048 10.872 4.933 1.00 63.38 419 PRO A C 1
ATOM 3323 O O . PRO A 1 419 ? 8.444 11.730 5.719 1.00 63.38 419 PRO A O 1
ATOM 3326 N N . LYS A 1 420 ? 6.770 10.749 4.582 1.00 70.00 420 LYS A N 1
ATOM 3327 C CA . LYS A 1 420 ? 5.676 11.439 5.260 1.00 70.00 420 LYS A CA 1
ATOM 3328 C C . LYS A 1 420 ? 5.002 10.440 6.185 1.00 70.00 420 LYS A C 1
ATOM 3330 O O . LYS A 1 420 ? 4.954 9.249 5.880 1.00 70.00 420 LYS A O 1
ATOM 3335 N N . GLU A 1 421 ? 4.450 10.914 7.298 1.00 68.31 421 GLU A N 1
ATOM 3336 C CA . GLU A 1 421 ? 3.819 10.044 8.301 1.00 68.31 421 GLU A CA 1
ATOM 3337 C C . GLU A 1 421 ? 2.734 9.135 7.701 1.00 68.31 421 GLU A C 1
ATOM 3339 O O . GLU A 1 421 ? 2.566 7.993 8.129 1.00 68.31 421 GLU A O 1
ATOM 3344 N N . TRP A 1 422 ? 2.036 9.611 6.664 1.00 74.25 422 TRP A N 1
ATOM 3345 C CA . TRP A 1 422 ? 0.956 8.879 6.007 1.00 74.25 422 TRP A CA 1
ATOM 3346 C C . TRP A 1 422 ? 1.428 7.794 5.020 1.00 74.25 422 TRP A C 1
ATOM 3348 O O . TRP A 1 422 ? 0.665 6.864 4.742 1.00 74.25 422 TRP A O 1
ATOM 3358 N N . PHE A 1 423 ? 2.668 7.862 4.516 1.00 77.50 423 PHE A N 1
ATOM 3359 C CA . PHE A 1 423 ? 3.230 6.887 3.574 1.00 77.50 423 PHE A CA 1
ATOM 3360 C C . PHE A 1 423 ? 4.736 6.747 3.763 1.00 77.50 423 PHE A C 1
ATOM 3362 O O . PHE A 1 423 ? 5.534 7.593 3.354 1.00 77.50 423 PHE A O 1
ATOM 3369 N N . ARG A 1 424 ? 5.118 5.625 4.375 1.00 81.06 424 ARG A N 1
ATOM 3370 C CA . ARG A 1 424 ? 6.505 5.251 4.670 1.00 81.06 424 ARG A CA 1
ATOM 3371 C C . ARG A 1 424 ? 7.238 4.790 3.404 1.00 81.06 424 ARG A C 1
ATOM 3373 O O . ARG A 1 424 ? 7.564 3.618 3.243 1.00 81.06 424 ARG A O 1
ATOM 3380 N N . SER A 1 425 ? 7.443 5.719 2.478 1.00 79.88 425 SER A N 1
ATOM 3381 C CA . SER A 1 425 ? 7.980 5.510 1.126 1.00 79.88 425 SER A CA 1
ATOM 3382 C C . SER A 1 425 ? 9.287 4.705 1.092 1.00 79.88 425 SER A C 1
ATOM 3384 O O . SER A 1 425 ? 9.389 3.732 0.344 1.00 79.88 425 SER A O 1
ATOM 3386 N N . SER A 1 426 ? 10.261 5.042 1.944 1.00 80.81 426 SER A N 1
ATOM 3387 C CA . SER A 1 426 ? 11.550 4.341 2.026 1.00 80.81 426 SER A CA 1
ATOM 3388 C C . SER A 1 426 ? 11.393 2.881 2.461 1.00 80.81 426 SER A C 1
ATOM 3390 O O . SER A 1 426 ? 11.955 1.988 1.824 1.00 80.81 426 SER A O 1
ATOM 3392 N N . GLU A 1 427 ? 10.564 2.621 3.477 1.00 90.06 427 GLU A N 1
ATOM 3393 C CA . GLU A 1 427 ? 10.251 1.263 3.939 1.00 90.06 427 GLU A CA 1
ATOM 3394 C C . GLU A 1 427 ? 9.566 0.438 2.845 1.00 90.06 427 GLU A C 1
ATOM 3396 O O . GLU A 1 427 ? 9.859 -0.753 2.696 1.00 90.06 427 GLU A O 1
ATOM 3401 N N . GLN A 1 428 ? 8.689 1.061 2.048 1.00 91.62 428 GLN A N 1
ATOM 3402 C CA . GLN A 1 428 ? 8.071 0.401 0.897 1.00 91.62 428 GLN A CA 1
ATOM 3403 C C . GLN A 1 428 ? 9.095 0.099 -0.200 1.00 91.62 428 GLN A C 1
ATOM 3405 O O . GLN A 1 428 ? 9.043 -0.988 -0.772 1.00 91.62 428 GLN A O 1
ATOM 3410 N N . SER A 1 429 ? 10.066 0.989 -0.444 1.00 93.81 429 SER A N 1
ATOM 3411 C CA . SER A 1 429 ? 11.161 0.744 -1.394 1.00 93.81 429 SER A CA 1
ATOM 3412 C C . SER A 1 429 ? 11.975 -0.497 -1.023 1.00 93.81 429 SER A C 1
ATOM 3414 O O . SER A 1 429 ? 12.218 -1.377 -1.853 1.00 93.81 429 SER A O 1
ATOM 3416 N N . TRP A 1 430 ? 12.381 -0.593 0.245 1.00 95.06 430 TRP A N 1
ATOM 3417 C CA . TRP A 1 430 ? 13.128 -1.740 0.760 1.00 95.06 430 TRP A CA 1
ATOM 3418 C C . TRP A 1 430 ? 12.291 -3.018 0.727 1.00 95.06 430 TRP A C 1
ATOM 3420 O O . TRP A 1 430 ? 12.719 -4.043 0.192 1.00 95.06 430 TRP A O 1
ATOM 3430 N N . SER A 1 431 ? 11.066 -2.943 1.251 1.00 95.31 431 SER A N 1
ATOM 3431 C CA . SER A 1 431 ? 10.146 -4.078 1.302 1.00 95.31 431 SER A CA 1
ATOM 3432 C C . SER A 1 431 ? 9.839 -4.613 -0.091 1.00 95.31 431 SER A C 1
ATOM 3434 O O . SER A 1 431 ? 9.804 -5.826 -0.277 1.00 95.31 431 SER A O 1
ATOM 3436 N N . TRP A 1 432 ? 9.642 -3.735 -1.077 1.00 97.25 432 TRP A N 1
ATOM 3437 C CA . TRP A 1 432 ? 9.424 -4.129 -2.465 1.00 97.25 432 TRP A CA 1
ATOM 3438 C C . TRP A 1 432 ? 10.605 -4.943 -2.991 1.00 97.25 432 TRP A C 1
ATOM 3440 O O . TRP A 1 432 ? 10.402 -6.073 -3.424 1.00 97.25 432 TRP A O 1
ATOM 3450 N N . GLN A 1 433 ? 11.832 -4.428 -2.871 1.00 97.12 433 GLN A N 1
ATOM 3451 C CA . GLN A 1 433 ? 13.033 -5.106 -3.368 1.00 97.12 433 GLN A CA 1
ATOM 3452 C C . GLN A 1 433 ? 13.255 -6.465 -2.693 1.00 97.12 433 GLN A C 1
ATOM 3454 O O . GLN A 1 433 ? 13.518 -7.454 -3.374 1.00 97.12 433 GLN A O 1
ATOM 3459 N N . ALA A 1 434 ? 13.091 -6.537 -1.369 1.00 95.88 434 ALA A N 1
ATOM 3460 C CA . ALA A 1 434 ? 13.236 -7.783 -0.623 1.00 95.88 434 ALA A CA 1
ATOM 3461 C C . ALA A 1 434 ? 12.181 -8.825 -1.034 1.00 95.88 434 ALA A C 1
ATOM 3463 O O . ALA A 1 434 ? 12.513 -9.972 -1.321 1.00 95.88 434 ALA A O 1
ATOM 3464 N N . ARG A 1 435 ? 10.901 -8.430 -1.118 1.00 96.06 435 ARG A N 1
ATOM 3465 C CA . ARG A 1 435 ? 9.812 -9.320 -1.564 1.00 96.06 435 ARG A CA 1
ATOM 3466 C C . ARG A 1 435 ? 10.043 -9.796 -2.997 1.00 96.06 435 ARG A C 1
ATOM 3468 O O . ARG A 1 435 ? 9.844 -10.977 -3.279 1.00 96.06 435 ARG A O 1
ATOM 3475 N N . PHE A 1 436 ? 10.480 -8.884 -3.865 1.00 97.38 436 PHE A N 1
ATOM 3476 C CA . PHE A 1 436 ? 10.762 -9.137 -5.270 1.00 97.38 436 PHE A CA 1
ATOM 3477 C C . PHE A 1 436 ? 11.875 -10.168 -5.444 1.00 97.38 436 PHE A C 1
ATOM 3479 O O . PHE A 1 436 ? 11.631 -11.222 -6.019 1.00 97.38 436 PHE A O 1
ATOM 3486 N N . LEU A 1 437 ? 13.058 -9.913 -4.883 1.00 96.50 437 LEU A N 1
ATOM 3487 C CA . LEU A 1 437 ? 14.225 -10.781 -5.054 1.00 96.50 437 LEU A CA 1
ATOM 3488 C C . LEU A 1 437 ? 14.071 -12.147 -4.371 1.00 96.50 437 LEU A C 1
ATOM 3490 O O . LEU A 1 437 ? 14.612 -13.128 -4.870 1.00 96.50 437 LEU A O 1
ATOM 3494 N N . ASN A 1 438 ? 13.320 -12.226 -3.267 1.00 94.88 438 ASN A N 1
ATOM 3495 C CA . ASN A 1 438 ? 13.135 -13.483 -2.537 1.00 94.88 438 ASN A CA 1
ATOM 3496 C C . ASN A 1 438 ? 12.034 -14.376 -3.119 1.00 94.88 438 ASN A C 1
ATOM 3498 O O . ASN A 1 438 ? 12.087 -15.592 -2.951 1.00 94.88 438 ASN A O 1
ATOM 3502 N N . THR A 1 439 ? 11.005 -13.790 -3.739 1.00 93.94 439 THR A N 1
ATOM 3503 C CA . THR A 1 439 ? 9.789 -14.540 -4.098 1.00 93.94 439 THR A CA 1
ATOM 3504 C C . THR A 1 439 ? 9.582 -14.648 -5.596 1.00 93.94 439 THR A C 1
ATOM 3506 O O . THR A 1 439 ? 9.072 -15.662 -6.064 1.00 93.94 439 THR A O 1
ATOM 3509 N N . ILE A 1 440 ? 9.935 -13.611 -6.358 1.00 94.81 440 ILE A N 1
ATOM 3510 C CA . ILE A 1 440 ? 9.590 -13.536 -7.772 1.00 94.81 440 ILE A CA 1
ATOM 3511 C C . ILE A 1 440 ? 10.696 -14.176 -8.621 1.00 94.81 440 ILE A C 1
ATOM 3513 O O . ILE A 1 440 ? 11.850 -13.758 -8.550 1.00 94.81 440 ILE A O 1
ATOM 3517 N N . PRO A 1 441 ? 10.370 -15.191 -9.442 1.00 93.25 441 PRO A N 1
ATOM 3518 C CA . PRO A 1 441 ? 11.348 -15.892 -10.244 1.00 93.25 441 PRO A CA 1
ATOM 3519 C C . PRO A 1 441 ? 11.898 -14.977 -11.338 1.00 93.25 441 PRO A C 1
ATOM 3521 O O . PRO A 1 441 ? 11.105 -14.316 -12.015 1.00 93.25 441 PRO A O 1
ATOM 3524 N N . PRO A 1 442 ? 13.212 -15.028 -11.604 1.00 94.19 442 PRO A N 1
ATOM 3525 C CA . PRO A 1 442 ? 13.806 -14.278 -12.698 1.00 94.19 442 PRO A CA 1
ATOM 3526 C C . PRO A 1 442 ? 13.261 -14.737 -14.055 1.00 94.19 442 PRO A C 1
ATOM 3528 O O . PRO A 1 442 ? 13.265 -15.922 -14.393 1.00 94.19 442 PRO A O 1
ATOM 3531 N N . ASN A 1 443 ? 12.776 -13.770 -14.816 1.00 92.88 443 ASN A N 1
ATOM 3532 C CA . ASN A 1 443 ? 12.375 -13.824 -16.217 1.00 92.88 443 ASN A CA 1
ATOM 3533 C C . ASN A 1 443 ? 12.536 -12.417 -16.819 1.00 92.88 443 ASN A C 1
ATOM 3535 O O . ASN A 1 443 ? 12.737 -11.449 -16.083 1.00 92.88 443 ASN A O 1
ATOM 3539 N N . GLU A 1 444 ? 12.402 -12.289 -18.133 1.00 92.69 444 GLU A N 1
ATOM 3540 C CA . GLU A 1 444 ? 12.551 -11.018 -18.846 1.00 92.69 444 GLU A CA 1
ATOM 3541 C C . GLU A 1 444 ? 11.706 -9.873 -18.246 1.00 92.69 444 GLU A C 1
ATOM 3543 O O . GLU A 1 444 ? 12.237 -8.832 -17.859 1.00 92.69 444 GLU A O 1
ATOM 3548 N N . SER A 1 445 ? 10.399 -10.088 -18.057 1.00 93.62 445 SER A N 1
ATOM 3549 C CA . SER A 1 445 ? 9.476 -9.095 -17.482 1.00 93.62 445 SER A CA 1
ATOM 3550 C C . SER A 1 445 ? 9.905 -8.623 -16.087 1.00 93.62 445 SER A C 1
ATOM 3552 O O . SER A 1 445 ? 9.838 -7.437 -15.763 1.00 93.62 445 SER A O 1
ATOM 3554 N N . THR A 1 446 ? 10.371 -9.546 -15.247 1.00 95.44 446 THR A N 1
ATOM 3555 C CA . THR A 1 446 ? 10.854 -9.231 -13.895 1.00 95.44 446 THR A CA 1
ATOM 3556 C C . THR A 1 446 ? 12.218 -8.539 -13.923 1.00 95.44 446 THR A C 1
ATOM 3558 O O . THR A 1 446 ? 12.461 -7.637 -13.128 1.00 95.44 446 THR A O 1
ATOM 3561 N N . ALA A 1 447 ? 13.092 -8.875 -14.871 1.00 96.19 447 ALA A N 1
ATOM 3562 C CA . ALA A 1 447 ? 14.359 -8.178 -15.045 1.00 96.19 447 ALA A CA 1
ATOM 3563 C C . ALA A 1 447 ? 14.124 -6.722 -15.480 1.00 96.19 447 ALA A C 1
ATOM 3565 O O . ALA A 1 447 ? 14.740 -5.811 -14.932 1.00 96.19 447 ALA A O 1
ATOM 3566 N N . ILE A 1 448 ? 13.167 -6.485 -16.384 1.00 96.06 448 ILE A N 1
ATOM 3567 C CA . ILE A 1 448 ? 12.752 -5.139 -16.807 1.00 96.06 448 ILE A CA 1
ATOM 3568 C C . ILE A 1 448 ? 12.158 -4.352 -15.639 1.00 96.06 448 ILE A C 1
ATOM 3570 O O . ILE A 1 448 ? 12.485 -3.177 -15.467 1.00 96.06 448 ILE A O 1
ATOM 3574 N N . ALA A 1 449 ? 11.319 -4.987 -14.815 1.00 97.31 449 ALA A N 1
ATOM 3575 C CA . ALA A 1 449 ? 10.796 -4.363 -13.604 1.00 97.31 449 ALA A CA 1
ATOM 3576 C C . ALA A 1 449 ? 11.929 -3.978 -12.638 1.00 97.31 449 ALA A C 1
ATOM 3578 O O . ALA A 1 449 ? 11.963 -2.849 -12.155 1.00 97.31 449 ALA A O 1
ATOM 3579 N N . LEU A 1 450 ? 12.885 -4.876 -12.389 1.00 97.94 450 LEU A N 1
ATOM 3580 C CA . LEU A 1 450 ? 14.016 -4.593 -11.508 1.00 97.94 450 LEU A CA 1
ATOM 3581 C C . LEU A 1 450 ? 14.895 -3.459 -12.054 1.00 97.94 450 LEU A C 1
ATOM 3583 O O . LEU A 1 450 ? 15.194 -2.531 -11.309 1.00 97.94 450 LEU A O 1
ATOM 3587 N N . ASP A 1 451 ? 15.252 -3.478 -13.342 1.00 97.31 451 ASP A N 1
ATOM 3588 C CA . ASP A 1 451 ? 15.996 -2.389 -13.994 1.00 97.31 451 ASP A CA 1
ATOM 3589 C C . ASP A 1 451 ? 15.247 -1.057 -13.850 1.00 97.31 451 ASP A C 1
ATOM 3591 O O . ASP A 1 451 ? 15.788 -0.096 -13.307 1.00 97.31 451 ASP A O 1
ATOM 3595 N N . ALA A 1 452 ? 13.968 -1.003 -14.238 1.00 96.75 452 ALA A N 1
ATOM 3596 C CA . ALA A 1 452 ? 13.149 0.204 -14.125 1.00 96.75 452 ALA A CA 1
ATOM 3597 C C . ALA A 1 452 ? 13.103 0.743 -12.688 1.00 96.75 452 ALA A C 1
ATOM 3599 O O . ALA A 1 452 ? 13.263 1.948 -12.473 1.00 96.75 452 ALA A O 1
ATOM 3600 N N . PHE A 1 453 ? 12.941 -0.150 -11.708 1.00 97.50 453 PHE A N 1
ATOM 3601 C CA . PHE A 1 453 ? 12.946 0.220 -10.303 1.00 97.50 453 PHE A CA 1
ATOM 3602 C C . PHE A 1 453 ? 14.300 0.790 -9.889 1.00 97.50 453 PHE A C 1
ATOM 3604 O O . PHE A 1 453 ? 14.335 1.863 -9.306 1.00 97.50 453 PHE A O 1
ATOM 3611 N N . LEU A 1 454 ? 15.417 0.133 -10.209 1.00 96.44 454 LEU A N 1
ATOM 3612 C CA . LEU A 1 454 ? 16.759 0.581 -9.823 1.00 96.44 454 LEU A CA 1
ATOM 3613 C C . LEU A 1 454 ? 17.118 1.944 -10.428 1.00 96.44 454 LEU A C 1
ATOM 3615 O O . LEU A 1 454 ? 17.623 2.814 -9.719 1.00 96.44 454 LEU A O 1
ATOM 3619 N N . GLN A 1 455 ? 16.801 2.168 -11.706 1.00 95.25 455 GLN A N 1
ATOM 3620 C CA . GLN A 1 455 ? 17.100 3.428 -12.402 1.00 95.25 455 GLN A CA 1
ATOM 3621 C C . GLN A 1 455 ? 16.415 4.644 -11.768 1.00 95.25 455 GLN A C 1
ATOM 3623 O O . GLN A 1 455 ? 16.905 5.762 -11.900 1.00 95.25 455 GLN A O 1
ATOM 3628 N N . ILE A 1 456 ? 15.279 4.431 -11.107 1.00 95.44 456 ILE A N 1
ATOM 3629 C CA . ILE A 1 456 ? 14.500 5.469 -10.436 1.00 95.44 456 ILE A CA 1
ATOM 3630 C C . ILE A 1 456 ? 14.840 5.416 -8.937 1.00 95.44 456 ILE A C 1
ATOM 3632 O O . ILE A 1 456 ? 15.509 6.306 -8.425 1.00 95.44 456 ILE A O 1
ATOM 3636 N N . ALA A 1 457 ? 14.446 4.323 -8.283 1.00 95.75 457 ALA A N 1
ATOM 3637 C CA . ALA A 1 457 ? 14.624 3.850 -6.903 1.00 95.75 457 ALA A CA 1
ATOM 3638 C C . ALA A 1 457 ? 15.996 3.957 -6.231 1.00 95.75 457 ALA A C 1
ATOM 3640 O O . ALA A 1 457 ? 16.132 4.206 -5.022 1.00 95.75 457 ALA A O 1
ATOM 3641 N N . GLY A 1 458 ? 17.021 3.584 -6.995 1.00 95.38 458 GLY A N 1
ATOM 3642 C CA . GLY A 1 458 ? 18.221 3.000 -6.407 1.00 95.38 458 GLY A CA 1
ATOM 3643 C C . GLY A 1 458 ? 19.078 4.015 -5.665 1.00 95.38 458 GLY A C 1
ATOM 3644 O O . GLY A 1 458 ? 19.596 3.691 -4.598 1.00 95.38 458 GLY A O 1
ATOM 3645 N N . HIS A 1 459 ? 19.136 5.262 -6.143 1.00 95.31 459 HIS A N 1
ATOM 3646 C CA . HIS A 1 459 ? 19.900 6.326 -5.490 1.00 95.31 459 HIS A CA 1
ATOM 3647 C C . HIS A 1 459 ? 19.377 6.655 -4.089 1.00 95.31 459 HIS A C 1
ATOM 3649 O O . HIS A 1 459 ? 20.121 6.626 -3.108 1.00 95.31 459 HIS A O 1
ATOM 3655 N N . LYS A 1 460 ? 18.071 6.917 -3.966 1.00 94.06 460 LYS A N 1
ATOM 3656 C CA . LYS A 1 460 ? 17.445 7.213 -2.670 1.00 94.06 460 LYS A CA 1
ATOM 3657 C C . LYS A 1 460 ? 17.491 6.017 -1.724 1.00 94.06 460 LYS A C 1
ATOM 3659 O O . LYS A 1 460 ? 17.769 6.198 -0.541 1.00 94.06 460 LYS A O 1
ATOM 3664 N N . SER A 1 461 ? 17.292 4.804 -2.241 1.00 94.06 461 SER A N 1
ATOM 3665 C CA . SER A 1 461 ? 17.397 3.575 -1.440 1.00 94.06 461 SER A CA 1
ATOM 3666 C C . SER A 1 461 ? 18.820 3.372 -0.909 1.00 94.06 461 SER A C 1
ATOM 3668 O O . SER A 1 461 ? 19.009 3.036 0.259 1.00 94.06 461 SER A O 1
ATOM 3670 N N . PHE A 1 462 ? 19.839 3.662 -1.725 1.00 95.56 462 PHE A N 1
ATOM 3671 C CA . PHE A 1 462 ? 21.232 3.658 -1.283 1.00 95.56 462 PHE A CA 1
ATOM 3672 C C . PHE A 1 462 ? 21.500 4.736 -0.230 1.00 95.56 462 PHE A C 1
ATOM 3674 O O . PHE A 1 462 ? 22.149 4.452 0.776 1.00 95.56 462 PHE A O 1
ATOM 3681 N N . GLY A 1 463 ? 20.959 5.944 -0.404 1.00 94.06 463 GLY A N 1
ATOM 3682 C CA . GLY A 1 463 ? 21.046 7.010 0.595 1.00 94.06 463 GLY A CA 1
ATOM 3683 C C . GLY A 1 463 ? 20.473 6.608 1.959 1.00 94.06 463 GLY A C 1
ATOM 3684 O O . GLY A 1 463 ? 21.090 6.911 2.981 1.00 94.06 463 GLY A O 1
ATOM 3685 N N . ALA A 1 464 ? 19.349 5.883 1.966 1.00 93.38 464 ALA A N 1
ATOM 3686 C CA . ALA A 1 464 ? 18.655 5.444 3.176 1.00 93.38 464 ALA A CA 1
ATOM 3687 C C . ALA A 1 464 ? 19.323 4.243 3.875 1.00 93.38 464 ALA A C 1
ATOM 3689 O O . ALA A 1 464 ? 19.509 4.272 5.088 1.00 93.38 464 ALA A O 1
ATOM 3690 N N . TYR A 1 465 ? 19.713 3.199 3.131 1.00 95.00 465 TYR A N 1
ATOM 3691 C CA . TYR A 1 465 ? 20.155 1.916 3.713 1.00 95.00 465 TYR A CA 1
ATOM 3692 C C . TYR A 1 465 ? 21.653 1.614 3.537 1.00 95.00 465 TYR A C 1
ATOM 3694 O O . TYR A 1 465 ? 22.170 0.640 4.097 1.00 95.00 465 TYR A O 1
ATOM 3702 N N . ARG A 1 466 ? 22.380 2.443 2.776 1.00 94.75 466 ARG A N 1
ATOM 3703 C CA . ARG A 1 466 ? 23.845 2.417 2.620 1.00 94.75 466 ARG A CA 1
ATOM 3704 C C . ARG A 1 466 ? 24.383 1.012 2.327 1.00 94.75 466 ARG A C 1
ATOM 3706 O O . ARG A 1 466 ? 24.075 0.432 1.288 1.00 94.75 466 ARG A O 1
ATOM 3713 N N . LYS A 1 467 ? 25.179 0.448 3.245 1.00 96.50 467 LYS A N 1
ATOM 3714 C CA . LYS A 1 467 ? 25.827 -0.866 3.101 1.00 96.50 467 LYS A CA 1
ATOM 3715 C C . LYS A 1 467 ? 24.819 -1.995 2.868 1.00 96.50 467 LYS A C 1
ATOM 3717 O O . LYS A 1 467 ? 25.127 -2.918 2.123 1.00 96.50 467 LYS A O 1
ATOM 3722 N N . GLN A 1 468 ? 23.626 -1.927 3.463 1.00 96.62 468 GLN A N 1
ATOM 3723 C CA . GLN A 1 468 ? 22.615 -2.972 3.274 1.00 96.62 468 GLN A CA 1
ATOM 3724 C C . GLN A 1 468 ? 22.035 -2.941 1.857 1.00 96.62 468 GLN A C 1
ATOM 3726 O O . GLN A 1 468 ? 21.822 -3.991 1.257 1.00 96.62 468 GLN A O 1
ATOM 3731 N N . GLN A 1 469 ? 21.876 -1.749 1.275 1.00 96.56 469 GLN A N 1
ATOM 3732 C CA . GLN A 1 469 ? 21.454 -1.619 -0.117 1.00 96.56 469 GLN A CA 1
ATOM 3733 C C . GLN A 1 469 ? 22.510 -2.168 -1.087 1.00 96.56 469 GLN A C 1
ATOM 3735 O O . GLN A 1 469 ? 22.159 -2.829 -2.060 1.00 96.56 469 GLN A O 1
ATOM 3740 N N . VAL A 1 470 ? 23.801 -1.947 -0.808 1.00 96.75 470 VAL A N 1
ATOM 3741 C CA . VAL A 1 470 ? 24.896 -2.497 -1.630 1.00 96.75 470 VAL A CA 1
ATOM 3742 C C . VAL A 1 470 ? 24.857 -4.024 -1.648 1.00 96.75 470 VAL A C 1
ATOM 3744 O O . VAL A 1 470 ? 24.979 -4.610 -2.717 1.00 96.75 470 VAL A O 1
ATOM 3747 N N . LYS A 1 471 ? 24.602 -4.677 -0.506 1.00 97.00 471 LYS A N 1
ATOM 3748 C CA . LYS A 1 471 ? 24.427 -6.140 -0.460 1.00 97.00 471 LYS A CA 1
ATOM 3749 C C . LYS A 1 471 ? 23.281 -6.610 -1.355 1.00 97.00 471 LYS A C 1
ATOM 3751 O O . LYS A 1 471 ? 23.419 -7.612 -2.048 1.00 97.00 471 LYS A O 1
ATOM 3756 N N . LEU A 1 472 ? 22.167 -5.878 -1.361 1.00 96.81 472 LEU A N 1
ATOM 3757 C CA . LEU A 1 472 ? 21.016 -6.193 -2.204 1.00 96.81 472 LEU A CA 1
ATOM 3758 C C . LEU A 1 472 ? 21.346 -6.013 -3.696 1.00 96.81 472 LEU A C 1
ATOM 3760 O O . LEU A 1 472 ? 20.974 -6.855 -4.509 1.00 96.81 472 LEU A O 1
ATOM 3764 N N . PHE A 1 473 ? 22.108 -4.976 -4.059 1.00 97.25 473 PHE A N 1
ATOM 3765 C CA . PHE A 1 473 ? 22.617 -4.799 -5.423 1.00 97.25 473 PHE A CA 1
ATOM 3766 C C . PHE A 1 473 ? 23.571 -5.923 -5.847 1.00 97.25 473 PHE A C 1
ATOM 3768 O O . PHE A 1 473 ? 23.448 -6.429 -6.963 1.00 97.25 473 PHE A O 1
ATOM 3775 N N . SER A 1 474 ? 24.476 -6.355 -4.964 1.00 96.44 474 SER A N 1
ATOM 3776 C CA . SER A 1 474 ? 25.338 -7.518 -5.207 1.00 96.44 474 SER A CA 1
ATOM 3777 C C . SER A 1 474 ? 24.515 -8.787 -5.408 1.00 96.44 474 SER A C 1
ATOM 3779 O O . SER A 1 474 ? 24.729 -9.490 -6.388 1.00 96.44 474 SER A O 1
ATOM 3781 N N . TYR A 1 475 ? 23.507 -9.035 -4.567 1.00 97.38 475 TYR A N 1
ATOM 3782 C CA . TYR A 1 475 ? 22.606 -10.178 -4.729 1.00 97.38 475 TYR A CA 1
ATOM 3783 C C . TYR A 1 475 ? 21.853 -10.138 -6.067 1.00 97.38 475 TYR A C 1
ATOM 3785 O O . TYR A 1 475 ? 21.769 -11.146 -6.769 1.00 97.38 475 TYR A O 1
ATOM 3793 N N . ALA A 1 476 ? 21.337 -8.967 -6.455 1.00 96.69 476 ALA A N 1
ATOM 3794 C CA . ALA A 1 476 ? 20.690 -8.786 -7.750 1.00 96.69 476 ALA A CA 1
ATOM 3795 C C . ALA A 1 476 ? 21.649 -9.119 -8.909 1.00 96.69 476 ALA A C 1
ATOM 3797 O O . ALA A 1 476 ? 21.279 -9.844 -9.829 1.00 96.69 476 ALA A O 1
ATOM 3798 N N . LYS A 1 477 ? 22.898 -8.649 -8.848 1.00 96.44 477 LYS A N 1
ATOM 3799 C CA . LYS A 1 477 ? 23.910 -8.925 -9.874 1.00 96.44 477 LYS A CA 1
ATOM 3800 C C . LYS A 1 477 ? 24.332 -10.400 -9.908 1.00 96.44 477 LYS A C 1
ATOM 3802 O O . LYS A 1 477 ? 24.387 -10.990 -10.978 1.00 96.44 477 LYS A O 1
ATOM 3807 N N . GLU A 1 478 ? 24.657 -10.985 -8.762 1.00 95.88 478 GLU A N 1
ATOM 3808 C CA . GLU A 1 478 ? 25.315 -12.295 -8.677 1.00 95.88 478 GLU A CA 1
ATOM 3809 C C . GLU A 1 478 ? 24.323 -13.455 -8.718 1.00 95.88 478 GLU A C 1
ATOM 3811 O O . GLU A 1 478 ? 24.579 -14.473 -9.358 1.00 95.88 478 GLU A O 1
ATOM 3816 N N . VAL A 1 479 ? 23.173 -13.312 -8.057 1.00 96.50 479 VAL A N 1
ATOM 3817 C CA . VAL A 1 479 ? 22.206 -14.402 -7.892 1.00 96.50 479 VAL A CA 1
ATOM 3818 C C . VAL A 1 479 ? 21.058 -14.259 -8.882 1.00 96.50 479 VAL A C 1
ATOM 3820 O O . VAL A 1 479 ? 20.798 -15.185 -9.654 1.00 96.50 479 VAL A O 1
ATOM 3823 N N . PHE A 1 480 ? 20.387 -13.104 -8.903 1.00 97.06 480 PHE A N 1
ATOM 3824 C CA . PHE A 1 480 ? 19.198 -12.910 -9.739 1.00 97.06 480 PHE A CA 1
ATOM 3825 C C . PHE A 1 480 ? 19.530 -12.993 -11.239 1.00 97.06 480 PHE A C 1
ATOM 3827 O O . PHE A 1 480 ? 18.870 -13.741 -11.961 1.00 97.06 480 PHE A O 1
ATOM 3834 N N . LEU A 1 481 ? 20.581 -12.309 -11.714 1.00 95.56 481 LEU A N 1
ATOM 3835 C CA . LEU A 1 481 ? 20.969 -12.369 -13.133 1.00 95.56 481 LEU A CA 1
ATOM 3836 C C . LEU A 1 481 ? 21.504 -13.745 -13.554 1.00 95.56 481 LEU A C 1
ATOM 3838 O O . LEU A 1 481 ? 21.207 -14.207 -14.653 1.00 95.56 481 LEU A O 1
ATOM 3842 N N . THR A 1 482 ? 22.230 -14.448 -12.683 1.00 94.88 482 THR A N 1
ATOM 3843 C CA . THR A 1 482 ? 22.689 -15.818 -12.971 1.00 94.88 482 THR A CA 1
ATOM 3844 C C . THR A 1 482 ? 21.507 -16.772 -13.147 1.00 94.88 482 THR A C 1
ATOM 3846 O O . THR A 1 482 ? 21.468 -17.575 -14.081 1.00 94.88 482 THR A O 1
ATOM 3849 N N . GLN A 1 483 ? 20.498 -16.663 -12.280 1.00 95.31 483 GLN A N 1
ATOM 3850 C CA . GLN A 1 483 ? 19.266 -17.441 -12.400 1.00 95.31 483 GLN A CA 1
ATOM 3851 C C . GLN A 1 483 ? 18.449 -17.063 -13.644 1.00 95.31 483 GLN A C 1
ATOM 3853 O O . GLN A 1 483 ? 17.863 -17.953 -14.262 1.00 95.31 483 GLN A O 1
ATOM 3858 N N . LEU A 1 484 ? 18.424 -15.778 -14.018 1.00 95.25 484 LEU A N 1
ATOM 3859 C CA . LEU A 1 484 ? 17.790 -15.294 -15.247 1.00 95.25 484 LEU A CA 1
ATOM 3860 C C . LEU A 1 484 ? 18.404 -15.968 -16.480 1.00 95.25 484 LEU A C 1
ATOM 3862 O O . LEU A 1 484 ? 17.678 -16.583 -17.258 1.00 95.25 484 LEU A O 1
ATOM 3866 N N . MET A 1 485 ? 19.735 -15.949 -16.599 1.00 93.62 485 MET A N 1
ATOM 3867 C CA . MET A 1 485 ? 20.446 -16.563 -17.728 1.00 93.62 485 MET A CA 1
ATOM 3868 C C . MET A 1 485 ? 20.248 -18.073 -17.796 1.00 93.62 485 MET A C 1
ATOM 3870 O O . MET A 1 485 ? 19.990 -18.625 -18.864 1.00 93.62 485 MET A O 1
ATOM 3874 N N . LYS A 1 486 ? 20.297 -18.750 -16.643 1.00 92.38 486 LYS A N 1
ATOM 3875 C CA . LYS A 1 486 ? 20.061 -20.196 -16.572 1.00 92.38 486 LYS A CA 1
ATOM 3876 C C . LYS A 1 486 ? 18.662 -20.584 -17.062 1.00 92.38 486 LYS A C 1
ATOM 3878 O O . LYS A 1 486 ? 18.499 -21.655 -17.635 1.00 92.38 486 LYS A O 1
ATOM 3883 N N . ARG A 1 487 ? 17.652 -19.744 -16.812 1.00 89.75 487 ARG A N 1
ATOM 3884 C CA . ARG A 1 487 ? 16.263 -19.988 -17.235 1.00 89.75 487 ARG A CA 1
ATOM 3885 C C . ARG A 1 487 ? 16.015 -19.642 -18.698 1.00 89.75 487 ARG A C 1
ATOM 3887 O O . ARG A 1 487 ? 15.219 -20.324 -19.330 1.00 89.75 487 ARG A O 1
ATOM 3894 N N . ALA A 1 488 ? 16.674 -18.604 -19.207 1.00 86.94 488 ALA A N 1
ATOM 3895 C CA . ALA A 1 488 ? 16.557 -18.180 -20.598 1.00 86.94 488 ALA A CA 1
ATOM 3896 C C . ALA A 1 488 ? 17.197 -19.176 -21.582 1.00 86.94 488 ALA A C 1
ATOM 3898 O O . ALA A 1 488 ? 16.828 -19.200 -22.747 1.00 86.94 488 ALA A O 1
ATOM 3899 N N . GLY A 1 489 ? 18.149 -20.001 -21.127 1.00 79.44 489 GLY A N 1
ATOM 3900 C CA . GLY A 1 489 ? 18.870 -20.945 -21.991 1.00 79.44 489 GLY A CA 1
ATOM 3901 C C . GLY A 1 489 ? 19.995 -20.308 -22.819 1.00 79.44 489 GLY A C 1
ATOM 3902 O O . GLY A 1 489 ? 20.698 -21.029 -23.519 1.00 79.44 489 GLY A O 1
ATOM 3903 N N . GLY A 1 490 ? 20.212 -18.994 -22.674 1.00 76.19 490 GLY A N 1
ATOM 3904 C CA . GLY A 1 490 ? 21.202 -18.207 -23.417 1.00 76.19 490 GLY A CA 1
ATOM 3905 C C . GLY A 1 490 ? 20.726 -17.795 -24.816 1.00 76.19 490 GLY A C 1
ATOM 3906 O O . GLY A 1 490 ? 19.900 -18.472 -25.418 1.00 76.19 490 GLY A O 1
ATOM 3907 N N . GLY A 1 491 ? 21.261 -16.681 -25.333 1.00 75.50 491 GLY A N 1
ATOM 3908 C CA . GLY A 1 491 ? 21.026 -16.228 -26.713 1.00 75.50 491 GLY A CA 1
ATOM 3909 C C . GLY A 1 491 ? 19.775 -15.371 -26.939 1.00 75.50 491 GLY A C 1
ATOM 3910 O O . GLY A 1 491 ? 19.403 -15.157 -28.088 1.00 75.50 491 GLY A O 1
ATOM 3911 N N . ASP A 1 492 ? 19.136 -14.887 -25.872 1.00 86.81 492 ASP A N 1
ATOM 3912 C CA . ASP A 1 492 ? 18.035 -13.924 -25.951 1.00 86.81 492 ASP A CA 1
ATOM 3913 C C . ASP A 1 492 ? 18.592 -12.496 -25.802 1.00 86.81 492 ASP A C 1
ATOM 3915 O O . ASP A 1 492 ? 19.031 -12.095 -24.719 1.00 86.81 492 ASP A O 1
ATOM 3919 N N . GLU A 1 493 ? 18.598 -11.750 -26.912 1.00 89.94 493 GLU A N 1
ATOM 3920 C CA . GLU A 1 493 ? 19.166 -10.399 -27.012 1.00 89.94 493 GLU A CA 1
ATOM 3921 C C . GLU A 1 493 ? 18.506 -9.412 -26.037 1.00 89.94 493 GLU A C 1
ATOM 3923 O O . GLU A 1 493 ? 19.195 -8.581 -25.434 1.00 89.94 493 GLU A O 1
ATOM 3928 N N . ASP A 1 494 ? 17.194 -9.529 -25.813 1.00 89.25 494 ASP A N 1
ATOM 3929 C CA . ASP A 1 494 ? 16.454 -8.629 -24.929 1.00 89.25 494 ASP A CA 1
ATOM 3930 C C . ASP A 1 494 ? 16.824 -8.877 -23.459 1.00 89.25 494 ASP A C 1
ATOM 3932 O O . ASP A 1 494 ? 17.067 -7.937 -22.684 1.00 89.25 494 ASP A O 1
ATOM 3936 N N . ILE A 1 495 ? 16.962 -10.150 -23.075 1.00 92.88 495 ILE A N 1
ATOM 3937 C CA . ILE A 1 495 ? 17.428 -10.545 -21.740 1.00 92.88 495 ILE A CA 1
ATOM 3938 C C . ILE A 1 495 ? 18.877 -10.101 -21.516 1.00 92.88 495 ILE A C 1
ATOM 3940 O O . ILE A 1 495 ? 19.185 -9.540 -20.456 1.00 92.88 495 ILE A O 1
ATOM 3944 N N . ASP A 1 496 ? 19.752 -10.287 -22.505 1.00 93.25 496 ASP A N 1
ATOM 3945 C CA . ASP A 1 496 ? 21.154 -9.868 -22.437 1.00 93.25 496 ASP A CA 1
ATOM 3946 C C . ASP A 1 496 ? 21.288 -8.342 -22.317 1.00 93.25 496 ASP A C 1
ATOM 3948 O O . ASP A 1 496 ? 22.080 -7.837 -21.508 1.00 93.25 496 ASP A O 1
ATOM 3952 N N . ALA A 1 497 ? 20.454 -7.583 -23.033 1.00 94.12 497 ALA A N 1
ATOM 3953 C CA . ALA A 1 497 ? 20.416 -6.130 -22.936 1.00 94.12 497 ALA A CA 1
ATOM 3954 C C . ALA A 1 497 ? 19.996 -5.658 -21.533 1.00 94.12 497 ALA A C 1
ATOM 3956 O O . ALA A 1 497 ? 20.609 -4.741 -20.974 1.00 94.12 497 ALA A O 1
ATOM 3957 N N . VAL A 1 498 ? 18.961 -6.262 -20.937 1.00 94.94 498 VAL A N 1
ATOM 3958 C CA . VAL A 1 498 ? 18.511 -5.924 -19.572 1.00 94.94 498 VAL A CA 1
ATOM 3959 C C . VAL A 1 498 ? 19.568 -6.309 -18.537 1.00 94.94 498 VAL A C 1
ATOM 3961 O O . VAL A 1 498 ? 19.889 -5.504 -17.656 1.00 94.94 498 VAL A O 1
ATOM 3964 N N . LYS A 1 499 ? 20.155 -7.503 -18.665 1.00 95.69 499 LYS A N 1
ATOM 3965 C CA . LYS A 1 499 ? 21.253 -7.976 -17.815 1.00 95.69 499 LYS A CA 1
ATOM 3966 C C . LYS A 1 499 ? 22.412 -6.986 -17.822 1.00 95.69 499 LYS A C 1
ATOM 3968 O O . LYS A 1 499 ? 22.828 -6.536 -16.756 1.00 95.69 499 LYS A O 1
ATOM 3973 N N . SER A 1 500 ? 22.877 -6.594 -19.009 1.00 96.44 500 SER A N 1
ATOM 3974 C CA . SER A 1 500 ? 23.979 -5.642 -19.173 1.00 96.44 500 SER A CA 1
ATOM 3975 C C . SER A 1 500 ? 23.691 -4.307 -18.478 1.00 96.44 500 SER A C 1
ATOM 3977 O O . SER A 1 500 ? 24.558 -3.759 -17.794 1.00 96.44 500 SER A O 1
ATOM 3979 N N . ARG A 1 501 ? 22.451 -3.797 -18.559 1.00 96.50 501 ARG A N 1
ATOM 3980 C CA . ARG A 1 501 ? 22.056 -2.560 -17.862 1.00 96.50 501 ARG A CA 1
ATOM 3981 C C . ARG A 1 501 ? 22.113 -2.692 -16.343 1.00 96.50 501 ARG A C 1
ATOM 3983 O O . ARG A 1 501 ? 22.652 -1.792 -15.697 1.00 96.50 501 ARG A O 1
ATOM 3990 N N . ILE A 1 502 ? 21.613 -3.791 -15.776 1.00 97.44 502 ILE A N 1
ATOM 3991 C CA . ILE A 1 502 ? 21.662 -4.035 -14.324 1.00 97.44 502 ILE A CA 1
ATOM 3992 C C . ILE A 1 502 ? 23.116 -4.231 -13.865 1.00 97.44 502 ILE A C 1
ATOM 3994 O O . ILE A 1 502 ? 23.542 -3.607 -12.891 1.00 97.44 502 ILE A O 1
ATOM 3998 N N . GLU A 1 503 ? 23.917 -5.022 -14.585 1.00 96.94 503 GLU A N 1
ATOM 3999 C CA . GLU A 1 503 ? 25.342 -5.225 -14.281 1.00 96.94 503 GLU A CA 1
ATOM 4000 C C . GLU A 1 503 ? 26.118 -3.912 -14.309 1.00 96.94 503 GLU A C 1
ATOM 4002 O O . GLU A 1 503 ? 26.890 -3.631 -13.386 1.00 96.94 503 GLU A O 1
ATOM 4007 N N . LYS A 1 504 ? 25.889 -3.091 -15.338 1.00 97.12 504 LYS A N 1
ATOM 4008 C CA . LYS A 1 504 ? 26.484 -1.762 -15.472 1.00 97.12 504 LYS A CA 1
ATOM 4009 C C . LYS A 1 504 ? 26.061 -0.851 -14.327 1.00 97.12 504 LYS A C 1
ATOM 4011 O O . LYS A 1 504 ? 26.918 -0.194 -13.740 1.00 97.12 504 LYS A O 1
ATOM 4016 N N . TYR A 1 505 ? 24.772 -0.833 -13.986 1.00 96.88 505 TYR A N 1
ATOM 4017 C CA . TYR A 1 505 ? 24.234 -0.018 -12.897 1.00 96.88 505 TYR A CA 1
ATOM 4018 C C . TYR A 1 505 ? 24.934 -0.304 -11.566 1.00 96.88 505 TYR A C 1
ATOM 4020 O O . TYR A 1 505 ? 25.365 0.625 -10.882 1.00 96.88 505 TYR A O 1
ATOM 4028 N N . VAL A 1 506 ? 25.095 -1.586 -11.227 1.00 96.94 506 VAL A N 1
ATOM 4029 C CA . VAL A 1 506 ? 25.733 -2.011 -9.975 1.00 96.94 506 VAL A CA 1
ATOM 4030 C C . VAL A 1 506 ? 27.249 -1.809 -10.021 1.00 96.94 506 VAL A C 1
ATOM 4032 O O . VAL A 1 506 ? 27.818 -1.233 -9.099 1.00 96.94 506 VAL A O 1
ATOM 4035 N N . THR A 1 507 ? 27.913 -2.240 -11.097 1.00 97.12 507 THR A N 1
ATOM 4036 C CA . THR A 1 507 ? 29.386 -2.232 -11.199 1.00 97.12 507 THR A CA 1
ATOM 4037 C C . THR A 1 507 ? 29.950 -0.818 -11.280 1.00 97.12 507 THR A C 1
ATOM 4039 O O . THR A 1 507 ? 30.938 -0.516 -10.619 1.00 97.12 507 THR A O 1
ATOM 4042 N N . MET A 1 508 ? 29.304 0.068 -12.044 1.00 96.88 508 MET A N 1
ATOM 4043 C CA . MET A 1 508 ? 29.700 1.478 -12.136 1.00 96.88 508 MET A CA 1
ATOM 4044 C C . MET A 1 508 ? 29.141 2.331 -10.992 1.00 96.88 508 MET A C 1
ATOM 4046 O O . MET A 1 508 ? 29.298 3.548 -11.016 1.00 96.88 508 MET A O 1
ATOM 4050 N N . GLN A 1 509 ? 28.457 1.717 -10.023 1.00 96.56 509 GLN A N 1
ATOM 4051 C CA . GLN A 1 509 ? 27.830 2.400 -8.894 1.00 96.56 509 GLN A CA 1
ATOM 4052 C C . GLN A 1 509 ? 26.946 3.581 -9.321 1.00 96.56 509 GLN A C 1
ATOM 4054 O O . GLN A 1 509 ? 26.963 4.641 -8.700 1.00 96.56 509 GLN A O 1
ATOM 4059 N N . LEU A 1 510 ? 26.139 3.407 -10.374 1.00 95.50 510 LEU A N 1
ATOM 4060 C CA . LEU A 1 510 ? 25.275 4.481 -10.886 1.00 95.50 510 LEU A CA 1
ATOM 4061 C C . LEU A 1 510 ? 24.226 4.934 -9.858 1.00 95.50 510 LEU A C 1
ATOM 4063 O O . LEU A 1 510 ? 23.694 6.029 -9.970 1.00 95.50 510 LEU A O 1
ATOM 4067 N N . TYR A 1 511 ? 23.966 4.130 -8.823 1.00 95.12 511 TYR A N 1
ATOM 4068 C CA . TYR A 1 511 ? 23.168 4.520 -7.659 1.00 95.12 511 TYR A CA 1
ATOM 4069 C C . TYR A 1 511 ? 23.808 5.633 -6.808 1.00 95.12 511 TYR A C 1
ATOM 4071 O O . TYR A 1 511 ? 23.134 6.229 -5.970 1.00 95.12 511 TYR A O 1
ATOM 4079 N N . ALA A 1 512 ? 25.101 5.924 -6.963 1.00 94.88 512 ALA A N 1
ATOM 4080 C CA . ALA A 1 512 ? 25.761 6.996 -6.222 1.00 94.88 512 ALA A CA 1
ATOM 4081 C C . ALA A 1 512 ? 25.314 8.388 -6.696 1.00 94.88 512 ALA A C 1
ATOM 4083 O O . ALA A 1 512 ? 25.316 9.332 -5.906 1.00 94.88 512 ALA A O 1
ATOM 4084 N N . THR A 1 513 ? 24.878 8.511 -7.951 1.00 94.12 513 THR A N 1
ATOM 4085 C CA . THR A 1 513 ? 24.368 9.756 -8.527 1.00 94.12 513 THR A CA 1
ATOM 4086 C C . THR A 1 513 ? 22.840 9.741 -8.606 1.00 94.12 513 THR A C 1
ATOM 4088 O O . THR A 1 513 ? 22.231 8.673 -8.721 1.00 94.12 513 THR A O 1
ATOM 4091 N N . PRO A 1 514 ? 22.182 10.911 -8.509 1.00 92.25 514 PRO A N 1
ATOM 4092 C CA . PRO A 1 514 ? 20.739 10.984 -8.685 1.00 92.25 514 PRO A CA 1
ATOM 4093 C C . PRO A 1 514 ? 20.344 10.553 -10.109 1.00 92.25 514 PRO A C 1
ATOM 4095 O O . PRO A 1 514 ? 21.114 10.771 -11.052 1.00 92.25 514 PRO A O 1
ATOM 4098 N N . PRO A 1 515 ? 19.145 9.968 -10.302 1.00 90.62 515 PRO A N 1
ATOM 4099 C CA . PRO A 1 515 ? 18.647 9.649 -11.634 1.00 90.62 515 PRO A CA 1
ATOM 4100 C C . PRO A 1 515 ? 18.664 10.897 -12.518 1.00 90.62 515 PRO A C 1
ATOM 4102 O O . PRO A 1 515 ? 18.222 11.960 -12.080 1.00 90.62 515 PRO A O 1
ATOM 4105 N N . LYS A 1 516 ? 19.126 10.763 -13.767 1.00 79.44 516 LYS A N 1
ATOM 4106 C CA . LYS A 1 516 ? 19.250 11.885 -14.723 1.00 79.44 516 LYS A CA 1
ATOM 4107 C C . LYS A 1 516 ? 17.964 12.710 -14.860 1.00 79.44 516 LYS A C 1
ATOM 4109 O O . LYS A 1 516 ? 18.017 13.915 -15.044 1.00 79.44 516 LYS A O 1
ATOM 4114 N N . ASP A 1 517 ? 16.835 12.033 -14.707 1.00 83.44 517 ASP A N 1
ATOM 4115 C CA . ASP A 1 517 ? 15.483 12.541 -14.912 1.00 83.44 517 ASP A CA 1
ATOM 4116 C C . ASP A 1 517 ? 14.767 12.931 -13.608 1.00 83.44 517 ASP A C 1
ATOM 4118 O O . ASP A 1 517 ? 13.574 13.214 -13.622 1.00 83.44 517 ASP A O 1
ATOM 4122 N N . SER A 1 518 ? 15.464 12.895 -12.467 1.00 85.56 518 SER A N 1
ATOM 4123 C CA . SER A 1 518 ? 14.864 13.185 -11.154 1.00 85.56 518 SER A CA 1
ATOM 4124 C C . SER A 1 518 ? 14.755 14.677 -10.841 1.00 85.56 518 SER A C 1
ATOM 4126 O O . SER A 1 518 ? 14.009 15.058 -9.938 1.00 85.56 518 SER A O 1
ATOM 4128 N N . PHE A 1 519 ? 15.500 15.525 -11.554 1.00 87.12 519 PHE A N 1
ATOM 4129 C CA . PHE A 1 519 ? 15.414 16.970 -11.394 1.00 87.12 519 PHE A CA 1
ATOM 4130 C C . PHE A 1 519 ? 14.221 17.511 -12.183 1.00 87.12 519 PHE A C 1
ATOM 4132 O O . PHE A 1 519 ? 14.195 17.433 -13.409 1.00 87.12 519 PHE A O 1
ATOM 4139 N N . ILE A 1 520 ? 13.249 18.069 -11.463 1.00 87.00 520 ILE A N 1
ATOM 4140 C CA . ILE A 1 520 ? 12.103 18.765 -12.045 1.00 87.00 520 ILE A CA 1
ATOM 4141 C C . ILE A 1 520 ? 12.420 20.267 -12.005 1.00 87.00 520 ILE A C 1
ATOM 4143 O O . ILE A 1 520 ? 12.561 20.802 -10.897 1.00 87.00 520 ILE A O 1
ATOM 4147 N N . PRO A 1 521 ? 12.566 20.944 -13.160 1.00 88.31 521 PRO A N 1
ATOM 4148 C CA . PRO A 1 521 ? 12.818 22.379 -13.205 1.00 88.31 521 PRO A CA 1
ATOM 4149 C C . PRO A 1 521 ? 11.650 23.183 -12.618 1.00 88.31 521 PRO A C 1
ATOM 4151 O O . PRO A 1 521 ? 10.508 22.719 -12.539 1.00 88.31 521 PRO A O 1
ATOM 4154 N N . GLU A 1 522 ? 11.941 24.411 -12.188 1.00 87.25 522 GLU A N 1
ATOM 4155 C CA . GLU A 1 522 ? 10.924 25.300 -11.621 1.00 87.25 522 GLU A CA 1
ATOM 4156 C C . GLU A 1 522 ? 9.895 25.691 -12.692 1.00 87.25 522 GLU A C 1
ATOM 4158 O O . GLU A 1 522 ? 8.691 25.475 -12.525 1.00 87.25 522 GLU A O 1
ATOM 4163 N N . THR A 1 523 ? 10.383 26.168 -13.836 1.00 81.94 523 THR A N 1
ATOM 4164 C CA . THR A 1 523 ? 9.609 26.556 -15.018 1.00 81.94 523 THR A CA 1
ATOM 4165 C C . THR A 1 523 ? 9.808 25.568 -16.160 1.00 81.94 523 THR A C 1
ATOM 4167 O O . THR A 1 523 ? 10.834 24.900 -16.256 1.00 81.94 523 THR A O 1
ATOM 4170 N N . ASP A 1 524 ? 8.800 25.453 -17.020 1.00 74.12 524 ASP A N 1
ATOM 4171 C CA . ASP A 1 524 ? 8.897 24.661 -18.242 1.00 74.12 524 ASP A CA 1
ATOM 4172 C C . ASP A 1 524 ? 9.544 25.498 -19.354 1.00 74.12 524 ASP A C 1
ATOM 4174 O O . ASP A 1 524 ? 8.878 26.284 -20.032 1.00 74.12 524 ASP A O 1
ATOM 4178 N N . ASP A 1 525 ? 10.850 25.326 -19.550 1.00 63.72 525 ASP A N 1
ATOM 4179 C CA . ASP A 1 525 ? 11.608 26.072 -20.561 1.00 63.72 525 ASP A CA 1
ATOM 4180 C C . ASP A 1 525 ? 11.222 25.680 -22.004 1.00 63.72 525 ASP A C 1
ATOM 4182 O O . ASP A 1 525 ? 11.582 26.370 -22.961 1.00 63.72 525 ASP A O 1
ATOM 4186 N N . SER A 1 526 ? 10.433 24.612 -22.198 1.00 61.78 526 SER A N 1
ATOM 4187 C CA . SER A 1 526 ? 9.978 24.191 -23.531 1.00 61.78 526 SER A CA 1
ATOM 4188 C C . SER A 1 526 ? 8.997 25.175 -24.182 1.00 61.78 526 SER A C 1
ATOM 4190 O O . SER A 1 526 ? 8.822 25.149 -25.404 1.00 61.78 526 SER A O 1
ATOM 4192 N N . GLN A 1 527 ? 8.411 26.098 -23.407 1.00 50.03 527 GLN A N 1
ATOM 4193 C CA . GLN A 1 527 ? 7.585 27.183 -23.946 1.00 50.03 527 GLN A CA 1
ATOM 4194 C C . GLN A 1 527 ? 8.407 28.306 -24.599 1.00 50.03 527 GLN A C 1
ATOM 4196 O O . GLN A 1 527 ? 7.864 29.044 -25.418 1.00 50.03 527 GLN A O 1
ATOM 4201 N N . HIS A 1 528 ? 9.710 28.410 -24.314 1.00 46.44 528 HIS A N 1
ATOM 4202 C CA . HIS A 1 528 ? 10.577 29.463 -24.860 1.00 46.44 528 HIS A CA 1
ATOM 4203 C C . HIS A 1 528 ? 11.269 29.101 -26.184 1.00 46.44 528 HIS A C 1
ATOM 4205 O O . HIS A 1 528 ? 11.898 29.960 -26.793 1.00 46.44 528 HIS A O 1
ATOM 4211 N N . ILE A 1 529 ? 11.123 27.865 -26.677 1.00 44.66 529 ILE A N 1
ATOM 4212 C CA . ILE A 1 529 ? 11.742 27.407 -27.941 1.00 44.66 529 ILE A CA 1
ATOM 4213 C C . ILE A 1 529 ? 10.845 27.704 -29.168 1.00 44.66 529 ILE A C 1
ATOM 4215 O O . ILE A 1 529 ? 11.198 27.400 -30.304 1.00 44.66 529 ILE A O 1
ATOM 4219 N N . ARG A 1 530 ? 9.682 28.341 -28.979 1.00 38.00 530 ARG A N 1
ATOM 4220 C CA . ARG A 1 530 ? 8.829 28.832 -30.076 1.00 38.00 530 ARG A CA 1
ATOM 4221 C C . ARG A 1 530 ? 8.868 30.360 -30.167 1.00 38.00 530 ARG A C 1
ATOM 4223 O O . ARG A 1 530 ? 7.862 31.003 -29.883 1.00 38.00 530 ARG A O 1
ATOM 4230 N N . CYS A 1 531 ? 10.010 30.910 -30.566 1.00 34.81 531 CYS A N 1
ATOM 4231 C CA . CYS A 1 531 ? 10.125 32.272 -31.089 1.00 34.81 531 CYS A CA 1
ATOM 4232 C C . CYS A 1 531 ? 10.895 32.232 -32.404 1.00 34.81 531 CYS A C 1
ATOM 4234 O O . CYS A 1 531 ? 11.981 31.609 -32.412 1.00 34.81 531 CYS A O 1
#

Sequence (531 aa):
MRFAFMEGGDLEDGKESTSGRPAYEPFVFTVGENPASGAAKDTGVGLGDDKSKRPFFGGGEVLSPNPRGKRELAKEVEFHDKYMKMNATVWFDSNARREQLQRELKEVLVEETQDVKSSIFSVQEQKETYQEELTKFVTGEKRKSGAMMSPVSPQMRALGSSLQALEGEIHRVKHQKLMEKAKQEAEEQKRLQREEAERRKKLELEQKQNMEAQIALKQRQEMERKRKEEEDEARKVADARAREERENRIPEGVLMSPSASKWQKSCASVYDKHKALAADIFKASKLERLKLEKPIKKCVNQVSCSRQQIAFVGRSILEHLTNQYNQGKHFYSYCLVRLGDLIALQGPGLGAAKQLAFAYAELVSMVSESFHDLAYVVVAALHKSCPLTVPSLPKGYKAVQTDIKGYISLWAALCQLQPKEWFRSSEQSWSWQARFLNTIPPNESTAIALDAFLQIAGHKSFGAYRKQQVKLFSYAKEVFLTQLMKRAGGGDEDIDAVKSRIEKYVTMQLYATPPKDSFIPETDDSQHIRC

InterPro domains:
  IPR012476 mRNA export factor GLE1-like [PF07817] (287-395)
  IPR012476 mRNA export factor GLE1-like [PF07817] (404-476)
  IPR012476 mRNA export factor GLE1-like [PTHR12960] (97-508)
  IPR038506 GLE1-like superfamily [G3DSA:1.25.40.510] (259-512)

Secondary structure (DSSP, 8-state):
-------------------------------PPPP-------------------------------HHHHHHHHHHHHHHHHHHHHHHHHHHHHHHHHHHHHHHHHHHHHHHHHHHHHHHHHHHHHHHHHHHHHHHHHHHT--S------PPPGGGHHHHHHHHHHHHHHHHHHHHHHHHHHHHHHHHHHHHHHHHHHHHHHHHHHHHHHHHHHHHHHHHHHHHHHHHHHHHHHHHHHHHHHHHHHHHPPPTTEE--HHHHHHHHHHHHHHHHHHHHTHHHHHS-HHHHHHHHHHHHHHHHT--S-HHHHHHHHHHHHHHHHHHHHH-HHHHHHHHHHHHHHHHTTGGGGGT-HHHHHHHHHHHHHHHHH-THHHHHHHHHHHHH-GGGTT-EETT----HHHHHHHHHHHHHHTTS--BTTB-HHHHHHHHHHHHHHHSPP-HHHHHHHHHHHHHHHHHHHHHHTHHHHHHHHHIIIIIHHHHHHHH-S--HHHHHHHHHHHHHHHTTGGGSPPTT----SS-GGGGG--

Mean predicted aligned error: 18.08 Å

Solvent-accessible surface area (backbone atoms only — not comparable to full-atom values): 30055 Å² total; per-residue (Å²): 136,84,87,81,93,82,86,83,87,84,89,85,90,83,91,83,88,84,86,92,79,91,78,82,78,81,91,77,84,80,86,76,85,83,79,85,90,87,77,93,85,88,86,79,91,83,90,79,90,83,87,79,84,86,86,93,85,90,80,84,81,76,82,76,77,61,75,71,57,57,59,51,50,50,50,52,51,51,49,50,54,51,49,51,54,50,50,49,51,54,48,51,54,52,48,53,51,51,53,49,51,55,48,54,53,50,50,52,52,51,51,55,53,49,53,51,48,53,52,51,51,53,54,50,52,52,50,51,53,52,51,52,52,53,51,51,57,68,65,70,75,74,85,80,82,91,83,86,91,79,85,86,62,85,73,61,66,66,58,56,61,58,52,59,55,50,54,54,51,54,50,51,56,53,48,51,54,50,52,52,51,52,50,51,54,54,51,50,52,52,49,53,53,50,53,51,50,50,51,50,53,52,51,52,51,51,51,50,53,52,50,52,52,52,52,53,50,49,52,51,52,50,51,51,48,52,52,50,53,52,51,54,48,52,48,52,52,50,52,51,51,55,47,48,53,62,51,43,53,65,62,86,70,45,47,51,39,45,69,36,41,41,52,51,49,54,21,38,51,54,36,49,51,29,48,59,59,10,44,66,59,74,70,44,56,71,68,63,46,44,67,64,42,48,64,50,53,52,37,64,73,57,61,44,58,14,47,55,46,31,51,51,38,33,49,54,48,48,52,51,46,52,53,29,42,76,76,31,67,34,54,23,23,41,46,47,50,50,49,13,43,56,57,37,68,46,18,48,63,22,47,81,40,56,35,48,19,43,37,53,26,51,33,48,56,58,44,26,72,83,38,59,66,45,54,35,21,28,49,29,35,34,37,73,75,36,40,66,70,44,36,32,48,51,73,85,72,79,75,62,63,55,35,46,24,3,41,25,27,32,50,21,29,43,26,57,43,77,72,40,97,85,46,59,17,56,61,50,44,52,51,44,52,54,40,28,73,76,53,51,74,61,41,62,69,51,47,42,32,51,44,31,24,43,61,52,30,31,24,56,48,31,72,75,48,42,72,61,37,52,53,51,46,50,43,46,52,65,50,45,46,50,51,26,46,68,68,67,72,62,92,51,67,70,51,50,53,48,48,50,52,46,45,48,39,56,75,70,43,52,40,78,44,76,40,90,49,67,73,63,41,62,64,62,68,78,70,70,75,78,121

Nearest PDB structures (foldseek):
  3peu-assembly1_B  TM=7.864E-01  e=7.816E-08  Saccharomyces cerevisiae
  3pev-assembly2_B  TM=7.959E-01  e=1.668E-07  Saccharomyces cerevisiae
  6rrk-assembly2_A  TM=3.379E-01  e=1.043E+00  Homo sapiens
  7abi-assembly1_S  TM=2.298E-01  e=8.730E-01  Homo sapiens
  3kbt-assembly2_B  TM=1.471E-01  e=4.751E+00  Homo sapiens

pLDDT: mean 78.66, std 21.77, range [23.59, 98.44]

Foldseek 3Di:
DDDDDDDDDDDDDDDDDDDDDDDDDDDDDDDDDDDDDDDDDDDDDDDDDDDDDDDDDDDDPPPDPDPVVVVVVVVVVVVVVVVVVVVVVVVVVVVVVVVVVVVVVVVVVVVVVVVVVVVVVVVVVVVVVVVVVVVCVVVVPPDDDDDDDDDDDPVVVVVVVVVVVVVVVVVVVVVVVVVVVVVVVVVVVVVVVVVVVVVVVVVVVVVVVVVVVVVVVVVVVVVVVVVVVVVVVVVVVVVVVVVLCVQQDDDPQKFFGSVLSNLLVVLVVLLVVLCVLQVVVVVDDPVSLCVLLVQLLVLLVQQDLAPVSLVVSLVSLLVSLVVLVVVHSNSNSSNLLSNLLSLLVCQLVCLVVLLSLLSSLVSQVSNCVVPLSSVSSNLNSLCVQEVLLSPMDGRPDDDDLSSLLRSLSNSLSNLLPDQDPSDRSLVSLVVSLVRNLPTPAAELSSLSSVLSNCLQNQLSNCVVPPPVSLVSLVCCLPPRLVRHCVVVVDDDPSSVVSNVSSNCCNVVVVSNDHRPSNDRHNDDCVVVVPD